Protein 3URZ (pdb70)

Radius of gyration: 46.64 Å; Cα contacts (8 Å, |Δi|>4): 387; chains: 2; bounding box: 36×42×151 Å

CATH classification: 1.25.40.10

Sequence (396 aa):
SVDELQKVSAAIEAGQNGQAVSYFRQTIALNIDRTEYYWTNVDKNSEISSKLATELALAYKKNRNYDKAYLFYKELLQKAPNNVDLEACAEQVCRGQEKDALRYEKILQLEADNLAANIFLGNYYYLTAEQEKKKLETDYKSPTKQYARYRDGLSKLFTTRYEKARNSLQKVILRFPSTEAQKTLDKILRIEKEVNQSVDELQKVSAAIEAGQNGQAVSYFRQTIALNIDDRRTEYYWTNVDKNSEISSKLATELALAYKKNRNYDKAYLFYKELLQQKAPNNVDLEACCAEQVCRGQEKDALRYEKILQLEADNLAANIFLGNYYYLTAEQEKKKLETDYKKLSSPTKQYARYRDGLSKLFTTRYEKARNSLQKVILRRFPSTEAQKTLDKILRIEKEVN

Foldseek 3Di:
DLVVLVVLVVCVVVVNLVVSLVNLLVSCVVPVPVSCCLVPPDDCPDPSNLSSLVSSLVSCVVVLVLVSNLVSVVSNCVVPVLDLVLLSNLVCVSVPVPVVSLCLVSSCVSPVLDQSSLVVLLVVLLVVLVVQLVVLCVVCVVPDVNVVVSLVSLVVSCVVRVVSNLSSLCSNCVPDDDPVSVVSNVVNVVSVVVSD/DDLVVLVVLVVCVVVVNLVVSLVNLLVSCVVPLVVSVCLVPPDDCPDPSNLSSLQSSLVSCVVVLVLVRVLVSVVSNCVVPVLDLVLLSNLVCVSVVVPVVSLCLVSSCVSPVLDQSSLVVLLVVLLVVLVVQLVVLVVVCVPDDPDDVVVVVSLVSLVCSCVVRVVSSLVSLVSNCVPHPDPVSVVSNVVNVVSVVVSD

Nearest PDB structures (foldseek):
  3urz-assembly2_B  TM=1.004E+00  e=1.551E-24  Bacteroides ovatus ATCC 8483
  3urz-assembly1_A  TM=9.811E-01  e=6.737E-23  Bacteroides ovatus ATCC 8483
  4y6w-assembly1_A-2  TM=4.169E-01  e=1.373E-02  Podospora anserina
  8odn-assembly1_B  TM=4.299E-01  e=1.319E-01  Pseudomonas aeruginosa PAO1
  7w5m-assembly1_A  TM=3.707E-01  e=9.046E-02  Arabidopsis thaliana

B-factor: mean 101.86, std 39.17, range [41.57, 244.13]

Structure (mmCIF, N/CA/C/O backbone):
data_3URZ
#
_entry.id   3URZ
#
_cell.length_a   30.703
_cell.length_b   41.597
_cell.length_c   236.878
_cell.angle_alpha   90.000
_cell.angle_beta   92.520
_cell.angle_gamma   90.000
#
_symmetry.space_group_name_H-M   'P 1 21 1'
#
loop_
_entity.id
_entity.type
_entity.pdbx_description
1 polymer 'Uncharacterized protein'
2 non-polymer 'ZINC ION'
3 non-polymer 'TETRAETHYLENE GLYCOL'
4 non-polymer 1,2-ETHANEDIOL
5 water water
#
loop_
_atom_site.group_PDB
_atom_site.id
_atom_site.type_symbol
_atom_site.label_atom_id
_atom_site.label_alt_id
_atom_site.label_comp_id
_atom_site.label_asym_id
_atom_site.label_entity_id
_atom_site.label_seq_id
_atom_site.pdbx_PDB_ins_code
_atom_site.Cartn_x
_atom_site.Cartn_y
_atom_site.Cartn_z
_atom_site.occupancy
_atom_site.B_iso_or_equiv
_atom_site.auth_seq_id
_atom_site.auth_comp_id
_atom_site.auth_asym_id
_atom_site.auth_atom_id
_atom_site.pdbx_PDB_model_num
ATOM 1 N N . SER A 1 3 ? -6.086 20.156 102.311 1.00 122.77 22 SER A N 1
ATOM 2 C CA . SER A 1 3 ? -5.950 21.220 103.347 1.00 120.53 22 SER A CA 1
ATOM 3 C C . SER A 1 3 ? -7.160 21.235 104.276 1.00 117.60 22 SER A C 1
ATOM 4 O O . SER A 1 3 ? -8.262 20.853 103.874 1.00 116.77 22 SER A O 1
ATOM 7 N N . VAL A 1 4 ? -6.943 21.688 105.511 1.00 118.03 23 VAL A N 1
ATOM 8 C CA . VAL A 1 4 ? -8.015 21.779 106.518 1.00 114.62 23 VAL A CA 1
ATOM 9 C C . VAL A 1 4 ? -9.038 22.877 106.194 1.00 112.78 23 VAL A C 1
ATOM 10 O O . VAL A 1 4 ? -10.221 22.693 106.454 1.00 108.96 23 VAL A O 1
ATOM 14 N N . ASP A 1 5 ? -8.588 24.000 105.623 1.00 116.34 24 ASP A N 1
ATOM 15 C CA . ASP A 1 5 ? -9.488 25.121 105.260 1.00 113.75 24 ASP A CA 1
ATOM 16 C C . ASP A 1 5 ? -10.543 24.747 104.201 1.00 111.39 24 ASP A C 1
ATOM 17 O O . ASP A 1 5 ? -11.640 25.306 104.206 1.00 108.67 24 ASP A O 1
ATOM 22 N N . GLU A 1 6 ? -10.205 23.800 103.322 1.00 111.50 25 GLU A N 1
ATOM 23 C CA . GLU A 1 6 ? -11.118 23.294 102.284 1.00 109.92 25 GLU A CA 1
ATOM 24 C C . GLU A 1 6 ? -12.118 22.318 102.908 1.00 106.01 25 GLU A C 1
ATOM 25 O O . GLU A 1 6 ? -13.299 22.333 102.555 1.00 101.54 25 GLU A O 1
ATOM 39 N N . LEU A 1 8 ? -13.193 22.341 105.986 1.00 94.85 27 LEU A N 1
ATOM 40 C CA . LEU A 1 8 ? -14.145 23.146 106.778 1.00 91.68 27 LEU A CA 1
ATOM 41 C C . LEU A 1 8 ? -15.287 23.767 105.961 1.00 90.55 27 LEU A C 1
ATOM 42 O O . LEU A 1 8 ? -16.366 23.988 106.516 1.00 89.39 27 LEU A O 1
ATOM 47 N N . GLN A 1 9 ? -15.055 24.058 104.675 1.00 90.01 28 GLN A N 1
ATOM 48 C CA . GLN A 1 9 ? -16.125 24.562 103.790 1.00 89.87 28 GLN A CA 1
ATOM 49 C C . GLN A 1 9 ? -17.171 23.470 103.546 1.00 88.01 28 GLN A C 1
ATOM 50 O O . GLN A 1 9 ? -18.363 23.778 103.459 1.00 86.89 28 GLN A O 1
ATOM 56 N N . LYS A 1 10 ? -16.721 22.211 103.429 1.00 88.10 29 LYS A N 1
ATOM 57 C CA . LYS A 1 10 ? -17.628 21.062 103.248 1.00 88.17 29 LYS A CA 1
ATOM 58 C C . LYS A 1 10 ? -18.516 20.906 104.475 1.00 85.92 29 LYS A C 1
ATOM 59 O O . LYS A 1 10 ? -19.707 20.632 104.328 1.00 85.56 29 LYS A O 1
ATOM 61 N N . VAL A 1 11 ? -17.934 21.103 105.669 1.00 86.67 30 VAL A N 1
ATOM 62 C CA . VAL A 1 11 ? -18.671 21.070 106.942 1.00 84.07 30 VAL A CA 1
ATOM 63 C C . VAL A 1 11 ? -19.743 22.170 106.886 1.00 84.14 30 VAL A C 1
ATOM 64 O O . VAL A 1 11 ? -20.914 21.883 107.120 1.00 85.32 30 VAL A O 1
ATOM 68 N N . SER A 1 12 ? -19.341 23.396 106.533 1.00 85.02 31 SER A N 1
ATOM 69 C CA . SER A 1 12 ? -20.272 24.539 106.393 1.00 88.43 31 SER A CA 1
ATOM 70 C C . SER A 1 12 ? -21.382 24.279 105.363 1.00 91.68 31 SER A C 1
ATOM 71 O O . SER A 1 12 ? -22.535 24.640 105.608 1.00 94.77 31 SER A O 1
ATOM 74 N N . ALA A 1 13 ? -21.028 23.662 104.228 1.00 91.87 32 ALA A N 1
ATOM 75 C CA . ALA A 1 13 ? -22.005 23.323 103.176 1.00 93.48 32 ALA A CA 1
ATOM 76 C C . ALA A 1 13 ? -22.979 22.226 103.639 1.00 92.21 32 ALA A C 1
ATOM 77 O O . ALA A 1 13 ? -24.189 22.344 103.420 1.00 96.83 32 ALA A O 1
ATOM 79 N N . ALA A 1 14 ? -22.455 21.176 104.274 1.00 89.10 33 ALA A N 1
ATOM 80 C CA . ALA A 1 14 ? -23.285 20.066 104.785 1.00 90.92 33 ALA A CA 1
ATOM 81 C C . ALA A 1 14 ? -24.297 20.520 105.854 1.00 95.14 33 ALA A C 1
ATOM 82 O O . ALA A 1 14 ? -25.411 19.987 105.907 1.00 100.13 33 ALA A O 1
ATOM 84 N N . ILE A 1 15 ? -23.904 21.498 106.685 1.00 95.01 34 ILE A N 1
ATOM 85 C CA . ILE A 1 15 ? -24.774 22.082 107.728 1.00 94.95 34 ILE A CA 1
ATOM 86 C C . ILE A 1 15 ? -25.956 22.840 107.101 1.00 97.84 34 ILE A C 1
ATOM 87 O O . ILE A 1 15 ? -27.099 22.667 107.530 1.00 100.48 34 ILE A O 1
ATOM 92 N N . GLU A 1 16 ? -25.671 23.660 106.089 1.00 98.90 35 GLU A N 1
ATOM 93 C CA . GLU A 1 16 ? -26.708 24.441 105.386 1.00 100.54 35 GLU A CA 1
ATOM 94 C C . GLU A 1 16 ? -27.629 23.595 104.491 1.00 102.28 35 GLU A C 1
ATOM 95 O O . GLU A 1 16 ? -28.758 24.009 104.214 1.00 102.30 35 GLU A O 1
ATOM 101 N N . ALA A 1 17 ? -27.144 22.433 104.039 1.00 101.69 36 ALA A N 1
ATOM 102 C CA . ALA A 1 17 ? -27.935 21.498 103.216 1.00 104.66 36 ALA A CA 1
ATOM 103 C C . ALA A 1 17 ? -28.797 20.538 104.061 1.00 106.92 36 ALA A C 1
ATOM 104 O O . ALA A 1 17 ? -29.519 19.718 103.490 1.00 106.67 36 ALA A O 1
ATOM 106 N N . GLY A 1 18 ? -28.720 20.633 105.397 1.00 105.35 37 GLY A N 1
ATOM 107 C CA . GLY A 1 18 ? -29.473 19.769 106.309 1.00 109.03 37 GLY A CA 1
ATOM 108 C C . GLY A 1 18 ? -28.896 18.372 106.521 1.00 111.13 37 GLY A C 1
ATOM 109 O O . GLY A 1 18 ? -29.526 17.545 107.190 1.00 114.73 37 GLY A O 1
ATOM 110 N N . GLN A 1 19 ? -27.694 18.123 105.993 1.00 108.61 38 GLN A N 1
ATOM 111 C CA . GLN A 1 19 ? -27.019 16.829 106.081 1.00 109.28 38 GLN A CA 1
ATOM 112 C C . GLN A 1 19 ? -26.008 16.887 107.228 1.00 105.64 38 GLN A C 1
ATOM 113 O O . GLN A 1 19 ? -24.787 16.892 107.021 1.00 102.27 38 GLN A O 1
ATOM 119 N N . ASN A 1 20 ? -26.551 16.937 108.446 1.00 102.82 39 ASN A N 1
ATOM 120 C CA . ASN A 1 20 ? -25.752 16.993 109.682 1.00 99.95 39 ASN A CA 1
ATOM 121 C C . ASN A 1 20 ? -24.815 15.797 109.864 1.00 96.88 39 ASN A C 1
ATOM 122 O O . ASN A 1 20 ? -23.716 15.963 110.403 1.00 96.16 39 ASN A O 1
ATOM 127 N N . GLY A 1 21 ? -25.251 14.619 109.398 1.00 97.23 40 GLY A N 1
ATOM 128 C CA . GLY A 1 21 ? -24.481 13.375 109.471 1.00 98.28 40 GLY A CA 1
ATOM 129 C C . GLY A 1 21 ? -23.102 13.487 108.848 1.00 98.24 40 GLY A C 1
ATOM 130 O O . GLY A 1 21 ? -22.099 13.218 109.520 1.00 98.68 40 GLY A O 1
ATOM 131 N N . GLN A 1 22 ? -23.052 13.908 107.583 1.00 96.53 41 GLN A N 1
ATOM 132 C CA . GLN A 1 22 ? -21.766 14.087 106.880 1.00 100.34 41 GLN A CA 1
ATOM 133 C C . GLN A 1 22 ? -20.994 15.338 107.360 1.00 98.39 41 GLN A C 1
ATOM 134 O O . GLN A 1 22 ? -19.775 15.391 107.201 1.00 96.80 41 GLN A O 1
ATOM 140 N N . ALA A 1 23 ? -21.695 16.327 107.933 1.00 99.08 42 ALA A N 1
ATOM 141 C CA . ALA A 1 23 ? -21.057 17.535 108.508 1.00 96.33 42 ALA A CA 1
ATOM 142 C C . ALA A 1 23 ? -20.157 17.141 109.684 1.00 95.95 42 ALA A C 1
ATOM 143 O O . ALA A 1 23 ? -19.020 17.604 109.777 1.00 95.81 42 ALA A O 1
ATOM 145 N N . VAL A 1 24 ? -20.676 16.275 110.559 1.00 98.07 43 VAL A N 1
ATOM 146 C CA . VAL A 1 24 ? -19.928 15.759 111.724 1.00 97.13 43 VAL A CA 1
ATOM 147 C C . VAL A 1 24 ? -18.788 14.827 111.269 1.00 98.43 43 VAL A C 1
ATOM 148 O O . VAL A 1 24 ? -17.730 14.803 111.906 1.00 95.0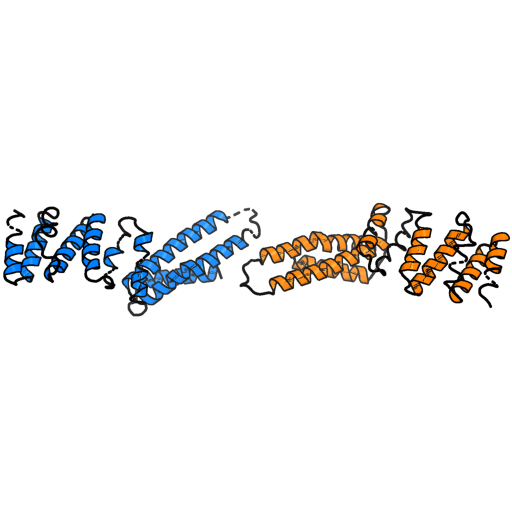1 43 VAL A O 1
ATOM 152 N N . SER A 1 25 ? -19.003 14.080 110.176 1.00 97.68 44 SER A N 1
ATOM 153 C CA . SER A 1 25 ? -17.991 13.157 109.629 1.00 101.94 44 SER A CA 1
ATOM 154 C C . SER A 1 25 ? -16.766 13.896 109.090 1.00 100.82 44 SER A C 1
ATOM 155 O O . SER A 1 25 ? -15.638 13.466 109.341 1.00 103.79 44 SER A O 1
ATOM 158 N N . TYR A 1 26 ? -16.991 14.979 108.339 1.00 99.09 45 TYR A N 1
ATOM 159 C CA . TYR A 1 26 ? -15.888 15.820 107.830 1.00 98.69 45 TYR A CA 1
ATOM 160 C C . TYR A 1 26 ? -15.226 16.614 108.973 1.00 96.12 45 TYR A C 1
ATOM 161 O O . TYR A 1 26 ? -14.022 16.885 108.915 1.00 96.74 45 TYR A O 1
ATOM 170 N N . PHE A 1 27 ? -16.010 16.979 109.995 1.00 93.03 46 PHE A N 1
ATOM 171 C CA . PHE A 1 27 ? -15.495 17.695 111.173 1.00 92.10 46 PHE A CA 1
ATOM 172 C C . PHE A 1 27 ? -14.510 16.794 111.931 1.00 93.47 46 PHE A C 1
ATOM 173 O O . PHE A 1 27 ? -13.442 17.265 112.317 1.00 90.70 46 PHE A O 1
ATOM 181 N N . ARG A 1 28 ? -14.858 15.512 112.124 1.00 96.98 47 ARG A N 1
ATOM 182 C CA . ARG A 1 28 ? -13.946 14.534 112.774 1.00 99.52 47 ARG A CA 1
ATOM 183 C C . ARG A 1 28 ? -12.624 14.353 112.013 1.00 101.89 47 ARG A C 1
ATOM 184 O O . ARG A 1 28 ? -11.573 14.191 112.638 1.00 105.34 47 ARG A O 1
ATOM 192 N N . GLN A 1 29 ? -12.687 14.368 110.681 1.00 105.44 48 GLN A N 1
ATOM 193 C CA . GLN A 1 29 ? -11.485 14.253 109.840 1.00 109.26 48 GLN A CA 1
ATOM 194 C C . GLN A 1 29 ? -10.579 15.508 109.938 1.00 107.90 48 GLN A C 1
ATOM 195 O O . GLN A 1 29 ? -9.353 15.372 109.889 1.00 107.25 48 GLN A O 1
ATOM 201 N N . THR A 1 30 ? -11.171 16.703 110.092 1.00 107.19 49 THR A N 1
ATOM 202 C CA . THR A 1 30 ? -10.394 17.963 110.258 1.00 106.83 49 THR A CA 1
ATOM 203 C C . THR A 1 30 ? -9.635 18.012 111.600 1.00 104.12 49 THR A C 1
ATOM 204 O O . THR A 1 30 ? -8.577 18.642 111.691 1.00 105.17 49 THR A O 1
ATOM 208 N N . ILE A 1 31 ? -10.197 17.375 112.633 1.00 101.81 50 ILE A N 1
ATOM 209 C CA . ILE A 1 31 ? -9.560 17.279 113.964 1.00 101.49 50 ILE A CA 1
ATOM 210 C C . ILE A 1 31 ? -8.263 16.457 113.862 1.00 105.16 50 ILE A C 1
ATOM 211 O O . ILE A 1 31 ? -7.261 16.791 114.510 1.00 107.81 50 ILE A O 1
ATOM 216 N N . ALA A 1 32 ? -8.300 15.394 113.052 1.00 103.47 51 ALA A N 1
ATOM 217 C CA . ALA A 1 32 ? -7.134 14.537 112.807 1.00 107.99 51 ALA A CA 1
ATOM 218 C C . ALA A 1 32 ? -6.033 15.310 112.080 1.00 112.80 51 ALA A C 1
ATOM 219 O O . ALA A 1 32 ? -4.863 15.217 112.458 1.00 119.07 51 ALA A O 1
ATOM 221 N N . LEU A 1 33 ? -6.420 16.075 111.054 1.00 113.32 52 LEU A N 1
ATOM 222 C CA . LEU A 1 33 ? -5.482 16.886 110.268 1.00 115.82 52 LEU A CA 1
ATOM 223 C C . LEU A 1 33 ? -4.933 18.081 111.062 1.00 115.87 52 LEU A C 1
ATOM 224 O O . LEU A 1 33 ? -3.715 18.274 111.114 1.00 121.18 52 LEU A O 1
ATOM 229 N N . ASN A 1 34 ? -5.823 18.870 111.671 1.00 109.13 53 ASN A N 1
ATOM 230 C CA . ASN A 1 34 ? -5.422 20.056 112.450 1.00 107.81 53 ASN A CA 1
ATOM 231 C C . ASN A 1 34 ? -6.501 20.444 113.475 1.00 105.69 53 ASN A C 1
ATOM 232 O O . ASN A 1 34 ? -7.502 21.073 113.124 1.00 103.16 53 ASN A O 1
ATOM 237 N N . ILE A 1 35 ? -6.272 20.061 114.735 1.00 106.75 54 ILE A N 1
ATOM 238 C CA . ILE A 1 35 ? -7.196 20.350 115.845 1.00 103.86 54 ILE A CA 1
ATOM 239 C C . ILE A 1 35 ? -7.242 21.842 116.226 1.00 104.62 54 ILE A C 1
ATOM 240 O O . ILE A 1 35 ? -8.303 22.330 116.620 1.00 104.33 54 ILE A O 1
ATOM 245 N N . ASP A 1 36 ? -6.114 22.551 116.107 1.00 108.97 55 ASP A N 1
ATOM 246 C CA . ASP A 1 36 ? -6.038 23.991 116.440 1.00 111.97 55 ASP A CA 1
ATOM 247 C C . ASP A 1 36 ? -6.907 24.855 115.508 1.00 108.35 55 ASP A C 1
ATOM 248 O O . ASP A 1 36 ? -7.625 25.742 115.981 1.00 102.05 55 ASP A O 1
ATOM 253 N N . ARG A 1 37 ? -6.826 24.591 114.201 1.00 109.04 56 ARG A N 1
ATOM 254 C CA . ARG A 1 37 ? -7.615 25.316 113.185 1.00 110.26 56 ARG A CA 1
ATOM 255 C C . ARG A 1 37 ? -9.112 24.960 113.254 1.00 105.42 56 ARG A C 1
ATOM 256 O O . ARG A 1 37 ? -9.961 25.824 113.011 1.00 103.15 56 ARG A O 1
ATOM 264 N N . THR A 1 38 ? -9.416 23.691 113.544 1.00 101.83 57 THR A N 1
ATOM 265 C CA . THR A 1 38 ? -10.799 23.204 113.700 1.00 97.69 57 THR A CA 1
ATOM 266 C C . THR A 1 38 ? -11.466 23.873 114.911 1.00 96.86 57 THR A C 1
ATOM 267 O O . THR A 1 38 ? -12.645 24.235 114.845 1.00 93.01 57 THR A O 1
ATOM 271 N N . GLU A 1 39 ? -10.706 24.011 116.006 1.00 95.91 58 GLU A N 1
ATOM 272 C CA . GLU A 1 39 ? -11.170 24.681 117.234 1.00 98.77 58 GLU A CA 1
ATOM 273 C C . GLU A 1 39 ? -11.577 26.129 116.911 1.00 98.88 58 GLU A C 1
ATOM 274 O O . GLU A 1 39 ? -12.630 26.599 117.344 1.00 96.81 58 GLU A O 1
ATOM 288 N N . TYR A 1 41 ? -12.465 27.377 113.993 1.00 97.78 60 TYR A N 1
ATOM 289 C CA . TYR A 1 41 ? -13.688 27.315 113.159 1.00 94.72 60 TYR A CA 1
ATOM 290 C C . TYR A 1 41 ? -14.959 27.227 114.026 1.00 92.59 60 TYR A C 1
ATOM 291 O O . TYR A 1 41 ? -15.958 27.876 113.715 1.00 90.72 60 TYR A O 1
ATOM 300 N N . TYR A 1 42 ? -14.911 26.422 115.094 1.00 90.28 61 TYR A N 1
ATOM 301 C CA . TYR A 1 42 ? -16.045 26.276 116.022 1.00 88.14 61 TYR A CA 1
ATOM 302 C C . TYR A 1 42 ? -16.410 27.617 116.670 1.00 89.50 61 TYR A C 1
ATOM 303 O O . TYR A 1 42 ? -17.581 27.991 116.675 1.00 88.93 61 TYR A O 1
ATOM 312 N N . TRP A 1 43 ? -15.407 28.326 117.195 1.00 91.64 62 TRP A N 1
ATOM 313 C CA . TRP A 1 43 ? -15.627 29.623 117.858 1.00 92.76 62 TRP A CA 1
ATOM 314 C C . TRP A 1 43 ? -16.051 30.742 116.946 1.00 95.73 62 TRP A C 1
ATOM 315 O O . TRP A 1 43 ? -16.916 31.537 117.319 1.00 97.63 62 TRP A O 1
ATOM 326 N N . THR A 1 44 ? -15.463 30.810 115.750 1.00 97.80 63 THR A N 1
ATOM 327 C CA . THR A 1 44 ? -15.753 31.886 114.787 1.00 101.22 63 THR A CA 1
ATOM 328 C C . THR A 1 44 ? -16.987 31.685 113.898 1.00 103.42 63 THR A C 1
ATOM 329 O O . THR A 1 44 ? -17.814 32.593 113.794 1.00 108.75 63 THR A O 1
ATOM 333 N N . ASN A 1 45 ? -17.114 30.504 113.285 1.00 102.77 64 ASN A N 1
ATOM 334 C CA . ASN A 1 45 ? -18.194 30.209 112.311 1.00 101.77 64 ASN A CA 1
ATOM 335 C C . ASN A 1 45 ? -19.449 29.435 112.748 1.00 100.61 64 ASN A C 1
ATOM 336 O O . ASN A 1 45 ? -20.521 29.668 1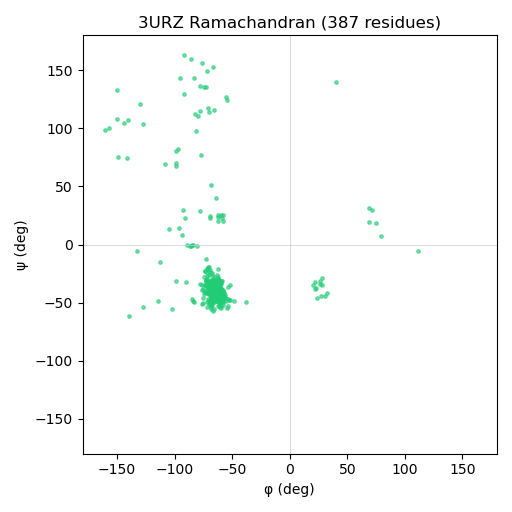12.180 1.00 98.47 64 ASN A O 1
ATOM 341 N N . VAL A 1 46 ? -19.332 28.524 113.719 1.00 98.63 65 VAL A N 1
ATOM 342 C CA . VAL A 1 46 ? -20.481 27.692 114.147 1.00 95.76 65 VAL A CA 1
ATOM 343 C C . VAL A 1 46 ? -21.536 28.470 114.953 1.00 96.89 65 VAL A C 1
ATOM 344 O O . VAL A 1 46 ? -21.196 29.258 115.836 1.00 98.26 65 VAL A O 1
ATOM 348 N N . ASP A 1 47 ? -22.812 28.242 114.617 1.00 97.65 66 ASP A N 1
ATOM 349 C CA . ASP A 1 47 ? -23.958 28.848 115.308 1.00 97.79 66 ASP A CA 1
ATOM 350 C C . ASP A 1 47 ? -24.118 28.030 116.592 1.00 98.23 66 ASP A C 1
ATOM 351 O O . ASP A 1 47 ? -24.444 26.845 116.522 1.00 94.83 66 ASP A O 1
ATOM 356 N N . LYS A 1 48 ? -23.903 28.670 117.744 1.00 100.32 67 LYS A N 1
ATOM 357 C CA . LYS A 1 48 ? -23.994 27.993 119.056 1.00 103.24 67 LYS A CA 1
ATOM 358 C C . LYS A 1 48 ? -25.429 27.611 119.483 1.00 106.28 67 LYS A C 1
ATOM 359 O O . LYS A 1 48 ? -25.595 26.750 120.354 1.00 102.84 67 LYS A O 1
ATOM 365 N N . ASN A 1 49 ? -26.443 28.241 118.875 1.00 111.30 68 ASN A N 1
ATOM 366 C CA . ASN A 1 49 ? -27.865 27.951 119.153 1.00 114.22 68 ASN A CA 1
ATOM 367 C C . ASN A 1 49 ? -28.466 26.764 118.357 1.00 110.45 68 ASN A C 1
ATOM 368 O O . ASN A 1 49 ? -29.647 26.445 118.544 1.00 114.37 68 ASN A O 1
ATOM 373 N N . SER A 1 50 ? -27.674 26.112 117.498 1.00 103.94 69 SER A N 1
ATOM 374 C CA . SER A 1 50 ? -28.148 24.969 116.690 1.00 103.03 69 SER A CA 1
ATOM 375 C C . SER A 1 50 ? -27.893 23.638 117.396 1.00 98.60 69 SER A C 1
ATOM 376 O O . SER A 1 50 ? -27.099 23.569 118.334 1.00 99.78 69 SER A O 1
ATOM 379 N N . GLU A 1 51 ? -28.576 22.592 116.930 1.00 97.69 70 GLU A N 1
ATOM 380 C CA . GLU A 1 51 ? -28.415 21.235 117.477 1.00 95.46 70 GLU A CA 1
ATOM 381 C C . GLU A 1 51 ? -27.033 20.660 117.126 1.00 93.37 70 GLU A C 1
ATOM 382 O O . GLU A 1 51 ? -26.426 19.967 117.949 1.00 90.15 70 GLU A O 1
ATOM 384 N N . ILE A 1 52 ? -26.551 20.960 115.913 1.00 91.78 71 ILE A N 1
ATOM 385 C CA . ILE A 1 52 ? -25.229 20.511 115.428 1.00 92.81 71 ILE A CA 1
ATOM 386 C C . ILE A 1 52 ? -24.066 21.033 116.296 1.00 93.64 71 ILE A C 1
ATOM 387 O O . ILE A 1 52 ? -23.053 20.351 116.422 1.00 92.93 71 ILE A O 1
ATOM 392 N N . SER A 1 53 ? -24.221 22.226 116.883 1.00 95.20 72 SER A N 1
ATOM 393 C CA . SER A 1 53 ? -23.217 22.838 117.787 1.00 96.43 72 SER A CA 1
ATOM 394 C C . SER A 1 53 ? -22.704 21.877 118.864 1.00 90.18 72 SER A C 1
ATOM 395 O O . SER A 1 53 ? -21.497 21.751 119.064 1.00 84.69 72 SER A O 1
ATOM 398 N N . SER A 1 54 ? -23.639 21.211 119.539 1.00 90.97 73 SER A N 1
ATOM 399 C CA . SER A 1 54 ? -23.315 20.241 120.596 1.00 93.02 73 SER A CA 1
ATOM 400 C C . SER A 1 54 ? -22.551 19.023 120.077 1.00 90.53 73 SER A C 1
ATOM 401 O O . SER A 1 54 ? -21.687 18.501 120.784 1.00 93.10 73 SER A O 1
ATOM 404 N N . LYS A 1 55 ? -22.863 18.582 118.855 1.00 93.57 74 LYS A N 1
ATOM 405 C CA . LYS A 1 55 ? -22.165 17.448 118.230 1.00 92.64 74 LYS A CA 1
ATOM 406 C C . LYS A 1 55 ? -20.710 17.834 117.981 1.00 89.71 74 LYS A C 1
ATOM 407 O O . LYS A 1 55 ? -19.815 17.086 118.347 1.00 87.16 74 LYS A O 1
ATOM 413 N N . LEU A 1 56 ? -20.493 19.015 117.391 1.00 89.69 75 LEU A N 1
ATOM 414 C CA . LEU A 1 56 ? -19.137 19.513 117.079 1.00 86.04 75 LEU A CA 1
ATOM 415 C C . LEU A 1 56 ? -18.289 19.756 118.348 1.00 82.53 75 LEU A C 1
ATOM 416 O O . LEU A 1 56 ? -17.095 19.445 118.358 1.00 80.17 75 LEU A O 1
ATOM 421 N N . ALA A 1 57 ? -18.909 20.295 119.398 1.00 82.24 76 ALA A N 1
ATOM 422 C CA . ALA A 1 57 ? -18.228 20.547 120.690 1.00 83.40 76 ALA A CA 1
ATOM 423 C C . ALA A 1 57 ? -17.777 19.245 121.381 1.00 86.64 76 ALA A C 1
ATOM 424 O O . ALA A 1 57 ? -16.691 19.201 121.979 1.00 86.79 76 ALA A O 1
ATOM 426 N N . THR A 1 58 ? -18.617 18.207 121.298 1.00 89.40 77 THR A N 1
ATOM 427 C CA . THR A 1 58 ? -18.329 16.885 121.880 1.00 92.39 77 THR A CA 1
ATOM 428 C C . THR A 1 58 ? -17.111 16.231 121.210 1.00 93.54 77 THR A C 1
ATOM 429 O O . THR A 1 58 ? -16.303 15.608 121.897 1.00 93.78 77 THR A O 1
ATOM 433 N N . GLU A 1 59 ? -16.982 16.387 119.889 1.00 91.82 78 GLU A N 1
ATOM 434 C CA . GLU A 1 59 ? -15.842 15.822 119.138 1.00 93.91 78 GLU A CA 1
ATOM 435 C C . GLU A 1 59 ? -14.510 16.464 119.546 1.00 89.84 78 GLU A C 1
ATOM 436 O O . GLU A 1 59 ? -13.502 15.763 119.660 1.00 92.87 78 GLU A O 1
ATOM 442 N N . LEU A 1 60 ? -14.505 17.785 119.746 1.00 84.88 79 LEU A N 1
ATOM 443 C CA . LEU A 1 60 ? -13.303 18.498 120.214 1.00 85.81 79 LEU A CA 1
ATOM 444 C C . LEU A 1 60 ? -12.950 18.088 121.659 1.00 84.58 79 LEU A C 1
ATOM 445 O O . LEU A 1 60 ? -11.775 17.864 121.954 1.00 83.48 79 LEU A O 1
ATOM 450 N N . ALA A 1 61 ? -13.962 17.952 122.526 1.00 84.07 80 ALA A N 1
ATOM 451 C CA . ALA A 1 61 ? -13.759 17.527 123.930 1.00 86.77 80 ALA A CA 1
ATOM 452 C C . ALA A 1 61 ? -13.108 16.141 124.002 1.00 89.59 80 ALA A C 1
ATOM 453 O O . ALA A 1 61 ? -12.130 15.955 124.725 1.00 89.33 80 ALA A O 1
ATOM 455 N N . LEU A 1 62 ? -13.649 15.192 123.233 1.00 91.97 81 LEU A N 1
ATOM 456 C CA . LEU A 1 62 ? -13.110 13.822 123.148 1.00 92.72 81 LEU A CA 1
ATOM 457 C C . LEU A 1 62 ? -11.684 13.803 122.586 1.00 95.68 81 LEU A C 1
ATOM 458 O O . LEU A 1 62 ? -10.841 13.053 123.086 1.00 102.12 81 LEU A O 1
ATOM 463 N N . ALA A 1 63 ? -11.431 14.632 121.567 1.00 91.12 82 ALA A N 1
ATOM 464 C CA . ALA A 1 63 ? -10.112 14.733 120.922 1.00 93.05 82 ALA A CA 1
ATOM 465 C C . ALA A 1 63 ? -9.030 15.238 121.883 1.00 93.61 82 ALA A C 1
ATOM 466 O O . ALA A 1 63 ? -7.962 14.631 121.955 1.00 97.91 82 ALA A O 1
ATOM 468 N N . TYR A 1 64 ? -9.300 16.323 122.614 1.00 93.51 83 TYR A N 1
ATOM 469 C CA . TYR A 1 64 ? -8.330 16.848 123.615 1.00 95.92 83 TYR A CA 1
ATOM 470 C C . TYR A 1 64 ? -8.105 15.894 124.804 1.00 95.79 83 TYR A C 1
ATOM 471 O O . TYR A 1 64 ? -6.994 15.837 125.335 1.00 95.35 83 TYR A O 1
ATOM 480 N N . LYS A 1 65 ? -9.156 15.170 125.208 1.00 95.91 84 LYS A N 1
ATOM 481 C CA . LYS A 1 65 ? -9.085 14.169 126.289 1.00 97.01 84 LYS A CA 1
ATOM 482 C C . LYS A 1 65 ? -8.124 13.027 125.920 1.00 101.83 84 LYS A C 1
ATOM 483 O O . LYS A 1 65 ? -7.379 12.555 126.778 1.00 104.85 84 LYS A O 1
ATOM 489 N N . LYS A 1 66 ? -8.158 12.587 124.659 1.00 106.35 85 LYS A N 1
ATOM 490 C CA . LYS A 1 66 ? -7.244 11.541 124.173 1.00 110.37 85 LYS A CA 1
ATOM 491 C C . LYS A 1 66 ? -5.811 12.077 124.013 1.00 113.38 85 LYS A C 1
ATOM 492 O O . LYS A 1 66 ? -4.864 11.325 124.220 1.00 116.63 85 LYS A O 1
ATOM 498 N N . ASN A 1 67 ? -5.659 13.368 123.689 1.00 113.08 86 ASN A N 1
ATOM 499 C CA . ASN A 1 67 ? -4.332 14.016 123.549 1.00 117.05 86 ASN A CA 1
ATOM 500 C C . ASN A 1 67 ? -3.664 14.438 124.878 1.00 116.13 86 ASN A C 1
ATOM 501 O O . ASN A 1 67 ? -2.551 14.972 124.855 1.00 118.23 86 ASN A O 1
ATOM 506 N N . ARG A 1 68 ? -4.337 14.208 126.014 1.00 113.14 87 ARG A N 1
ATOM 507 C CA . ARG A 1 68 ? -3.850 14.563 127.361 1.00 111.96 87 ARG A CA 1
ATOM 508 C C . ARG A 1 68 ? -3.786 16.078 127.641 1.00 109.85 87 ARG A C 1
ATOM 509 O O . ARG A 1 68 ? -3.092 16.499 128.572 1.00 113.85 87 ARG A O 1
ATOM 511 N N . ASN A 1 69 ? -4.522 16.878 126.859 1.00 105.78 88 ASN A N 1
ATOM 512 C CA . ASN A 1 69 ? -4.603 18.334 127.025 1.00 104.79 88 ASN A CA 1
ATOM 513 C C . ASN A 1 69 ? -5.885 18.524 127.827 1.00 100.75 88 ASN A C 1
ATOM 514 O O . ASN A 1 69 ? -6.948 18.819 127.277 1.00 97.99 88 ASN A O 1
ATOM 519 N N . TYR A 1 70 ? -5.760 18.353 129.140 1.00 103.16 89 TYR A N 1
ATOM 520 C CA . TYR A 1 70 ? -6.910 18.433 130.053 1.00 101.93 89 TYR A CA 1
ATOM 521 C C . TYR A 1 70 ? -7.516 19.840 130.219 1.00 100.68 89 TYR A C 1
ATOM 522 O O . TYR A 1 70 ? -8.685 19.948 130.600 1.00 99.53 89 TYR A O 1
ATOM 531 N N . ASP A 1 71 ? -6.743 20.896 129.933 1.00 101.86 90 ASP A N 1
ATOM 532 C CA . ASP A 1 71 ? -7.242 22.288 129.991 1.00 102.33 90 ASP A CA 1
ATOM 533 C C . ASP A 1 71 ? -8.278 22.517 128.870 1.00 98.18 90 ASP A C 1
ATOM 534 O O . ASP A 1 71 ? -9.373 23.024 129.126 1.00 95.19 90 ASP A O 1
ATOM 539 N N . LYS A 1 72 ? -7.923 22.141 127.642 1.00 97.41 91 LYS A N 1
ATOM 540 C CA . LYS A 1 72 ? -8.837 22.279 126.485 1.00 98.68 91 LYS A CA 1
ATOM 541 C C . LYS A 1 72 ? -10.054 21.349 126.580 1.00 95.05 91 LYS A C 1
ATOM 542 O O . LYS A 1 72 ? -11.152 21.755 126.213 1.00 93.38 91 LYS A O 1
ATOM 548 N N . ALA A 1 73 ? -9.856 20.121 127.077 1.00 93.49 92 ALA A N 1
ATOM 549 C CA . ALA A 1 73 ? -10.952 19.142 127.256 1.00 91.53 92 ALA A CA 1
ATOM 550 C C . ALA A 1 73 ? -12.032 19.685 128.192 1.00 91.33 92 ALA A C 1
ATOM 551 O O . ALA A 1 73 ? -13.223 19.528 127.926 1.00 91.04 92 ALA A O 1
ATOM 553 N N . TYR A 1 74 ? -11.592 20.331 129.274 1.00 96.63 93 TYR A N 1
ATOM 554 C CA . TYR A 1 74 ? -12.487 20.957 130.253 1.00 94.75 93 TYR A CA 1
ATOM 555 C C . TYR A 1 74 ? -13.274 22.112 129.628 1.00 91.24 93 TYR A C 1
ATOM 556 O O . TYR A 1 74 ? -14.477 22.215 129.864 1.00 90.30 93 TYR A O 1
ATOM 565 N N . LEU A 1 75 ? -12.591 22.955 128.843 1.00 92.30 94 LEU A N 1
ATOM 566 C CA . LEU A 1 75 ? -13.206 24.119 128.158 1.00 94.49 94 LEU A CA 1
ATOM 567 C C . LEU A 1 75 ? -14.416 23.707 127.323 1.00 92.87 94 LEU A C 1
ATOM 568 O O . LEU A 1 75 ? -15.473 24.337 127.409 1.00 94.71 94 LEU A O 1
ATOM 573 N N . PHE A 1 76 ? -14.255 22.635 126.542 1.00 92.18 95 PHE A N 1
ATOM 574 C CA . PHE A 1 76 ? -15.336 22.121 125.698 1.00 91.98 95 PHE A CA 1
ATOM 575 C C . PHE A 1 76 ? -16.415 21.369 126.448 1.00 92.75 95 PHE A C 1
ATOM 576 O O . PHE A 1 76 ? -17.589 21.516 126.094 1.00 99.42 95 PHE A O 1
ATOM 584 N N . TYR A 1 77 ? -16.052 20.575 127.462 1.00 91.36 96 TYR A N 1
ATOM 585 C CA . TYR A 1 77 ? -17.080 19.914 128.286 1.00 89.41 96 TYR A CA 1
ATOM 586 C C . TYR A 1 77 ? -17.883 20.979 129.054 1.00 90.67 96 TYR A C 1
ATOM 587 O O . TYR A 1 77 ? -19.087 20.804 129.251 1.00 90.28 96 TYR A O 1
ATOM 596 N N . LYS A 1 78 ? -17.218 22.076 129.448 1.00 94.25 97 LYS A N 1
ATOM 597 C CA . LYS A 1 78 ? -17.867 23.221 130.113 1.00 98.27 97 LYS A CA 1
ATOM 598 C C . LYS A 1 78 ? -18.813 23.938 129.127 1.00 98.88 97 LYS A C 1
ATOM 599 O O . LYS A 1 78 ? -19.876 24.394 129.543 1.00 100.85 97 LYS A O 1
ATOM 605 N N . GLU A 1 79 ? -18.416 24.041 127.848 1.00 101.01 98 GLU A N 1
ATOM 606 C CA . GLU A 1 79 ? -19.255 24.641 126.780 1.00 102.22 98 GLU A CA 1
ATOM 607 C C . GLU A 1 79 ? -20.544 23.826 126.551 1.00 102.40 98 GLU A C 1
ATOM 608 O O . GLU A 1 79 ? -21.589 24.395 126.224 1.00 106.35 98 GLU A O 1
ATOM 610 N N . LEU A 1 80 ? -20.445 22.499 126.691 1.00 99.81 99 LEU A N 1
ATOM 611 C CA . LEU A 1 80 ? -21.602 21.586 126.608 1.00 97.13 99 LEU A CA 1
ATOM 612 C C . LEU A 1 80 ? -22.482 21.730 127.859 1.00 100.16 99 LEU A C 1
ATOM 613 O O . LEU A 1 80 ? -23.711 21.742 127.756 1.00 103.21 99 LEU A O 1
ATOM 618 N N . LEU A 1 81 ? -21.838 21.842 129.025 1.00 99.25 100 LEU A N 1
ATOM 619 C CA . LEU A 1 81 ? -22.525 21.979 130.322 1.00 104.69 100 LEU A CA 1
ATOM 620 C C . LEU A 1 81 ? -23.384 23.254 130.452 1.00 108.29 100 LEU A C 1
ATOM 621 O O . LEU A 1 81 ? -24.348 23.250 131.214 1.00 107.89 100 LEU A O 1
ATOM 626 N N . GLN A 1 82 ? -23.029 24.328 129.736 1.00 112.27 101 GLN A N 1
ATOM 627 C CA . GLN A 1 82 ? -23.823 25.577 129.734 1.00 117.18 101 GLN A CA 1
ATOM 628 C C . GLN A 1 82 ? -25.210 25.386 129.098 1.00 118.52 101 GLN A C 1
ATOM 629 O O . GLN A 1 82 ? -26.175 26.015 129.534 1.00 122.80 101 GLN A O 1
ATOM 635 N N . LYS A 1 83 ? -25.293 24.534 128.072 1.00 118.88 102 LYS A N 1
ATOM 636 C CA . LYS A 1 83 ? -26.564 24.231 127.388 1.00 118.27 102 LYS A CA 1
ATOM 637 C C . LYS A 1 83 ? -27.532 23.374 128.229 1.00 115.52 102 LYS A C 1
ATOM 638 O O . LYS A 1 83 ? -28.742 23.441 128.011 1.00 117.74 102 LYS A O 1
ATOM 644 N N . ALA A 1 84 ? -27.001 22.563 129.152 1.00 110.26 103 ALA A N 1
ATOM 645 C CA . ALA A 1 84 ? -27.808 21.702 130.042 1.00 109.79 103 ALA A CA 1
ATOM 646 C C . ALA A 1 84 ? -27.102 21.511 131.412 1.00 106.72 103 ALA A C 1
ATOM 647 O O . ALA A 1 84 ? -26.538 20.440 131.664 1.00 101.61 103 ALA A O 1
ATOM 649 N N . PRO A 1 85 ? -27.125 22.552 132.292 1.00 110.67 104 PRO A N 1
ATOM 650 C CA . PRO A 1 85 ? -26.465 22.531 133.625 1.00 111.55 104 PRO A CA 1
ATOM 651 C C . PRO A 1 85 ? -26.751 21.357 134.578 1.00 113.34 104 PRO A C 1
ATOM 652 O O . PRO A 1 85 ? -25.846 20.952 135.318 1.00 114.74 104 PRO A O 1
ATOM 656 N N . ASN A 1 86 ? -27.979 20.831 134.557 1.00 115.64 105 ASN A N 1
ATOM 657 C CA . ASN A 1 86 ? -28.402 19.709 135.429 1.00 113.36 105 ASN A CA 1
ATOM 658 C C . ASN A 1 86 ? -28.273 18.297 134.817 1.00 107.93 105 ASN A C 1
ATOM 659 O O . ASN A 1 86 ? -28.722 17.320 135.428 1.00 106.95 105 ASN A O 1
ATOM 664 N N . ASN A 1 87 ? -27.644 18.186 133.641 1.00 101.49 106 ASN A N 1
ATOM 665 C CA . ASN A 1 87 ? -27.454 16.898 132.966 1.00 100.15 106 ASN A CA 1
ATOM 666 C C . ASN A 1 87 ? -26.274 16.177 133.623 1.00 98.42 106 ASN A C 1
ATOM 667 O O . ASN A 1 87 ? -25.129 16.612 133.477 1.00 98.57 106 ASN A O 1
ATOM 672 N N . VAL A 1 88 ? -26.567 15.082 134.336 1.00 97.60 107 VAL A N 1
ATOM 673 C CA . VAL A 1 88 ? -25.545 14.276 135.049 1.00 95.02 107 VAL A CA 1
ATOM 674 C C . VAL A 1 88 ? -24.370 13.807 134.178 1.00 93.08 107 VAL A C 1
ATOM 675 O O . VAL A 1 88 ? -23.231 13.780 134.657 1.00 92.56 107 VAL A O 1
ATOM 679 N N . ASP A 1 89 ? -24.650 13.459 132.919 1.00 90.38 108 ASP A N 1
ATOM 680 C CA . ASP A 1 89 ? -23.611 13.012 131.968 1.00 92.28 108 ASP A CA 1
ATOM 681 C C . ASP A 1 89 ? -22.667 14.159 131.574 1.00 90.05 108 ASP A C 1
ATOM 682 O O . ASP A 1 89 ? -21.468 13.934 131.396 1.00 88.73 108 ASP A O 1
ATOM 694 N N . LEU A 1 91 ? -22.162 16.869 133.562 1.00 89.66 110 LEU A N 1
ATOM 695 C CA . LEU A 1 91 ? -21.417 17.146 134.807 1.00 89.60 110 LEU A CA 1
ATOM 696 C C . LEU A 1 91 ? -20.270 16.132 134.984 1.00 88.27 110 LEU A C 1
ATOM 697 O O . LEU A 1 91 ? -19.142 16.539 135.275 1.00 87.80 110 LEU A O 1
ATOM 702 N N . GLU A 1 92 ? -20.568 14.841 134.766 1.00 87.65 111 GLU A N 1
ATOM 703 C CA . GLU A 1 92 ? -19.588 13.727 134.859 1.00 89.90 111 GLU A CA 1
ATOM 704 C C . GLU A 1 92 ? -18.333 13.982 134.025 1.00 88.45 111 GLU A C 1
ATOM 705 O O . GLU A 1 92 ? -17.219 13.795 134.511 1.00 87.78 111 GLU A O 1
ATOM 711 N N . ALA A 1 93 ? -18.539 14.396 132.772 1.00 88.47 112 ALA A N 1
ATOM 712 C CA . ALA A 1 93 ? -17.449 14.668 131.827 1.00 86.75 112 ALA A CA 1
ATOM 713 C C . ALA A 1 93 ? -16.518 15.791 132.296 1.00 84.43 112 ALA A C 1
ATOM 714 O O . ALA A 1 93 ? -15.303 15.657 132.191 1.00 82.74 112 ALA A O 1
ATOM 716 N N . CYS A 1 94 ? -17.085 16.882 132.810 1.00 87.93 113 CYS A N 1
ATOM 717 C CA . CYS A 1 94 ? -16.284 17.997 133.345 1.00 93.82 113 CYS A CA 1
ATOM 718 C C . CYS A 1 94 ? -15.494 17.578 134.591 1.00 91.63 113 CYS A C 1
ATOM 719 O O . CYS A 1 94 ? -14.309 17.903 134.707 1.00 93.09 113 CYS A O 1
ATOM 722 N N . ALA A 1 95 ? -16.161 16.859 135.500 1.00 91.48 114 ALA A N 1
ATOM 723 C CA . ALA A 1 95 ? -15.560 16.382 136.768 1.00 92.45 114 ALA A CA 1
ATOM 724 C C . ALA A 1 95 ? -14.298 15.540 136.559 1.00 93.80 114 ALA A C 1
ATOM 725 O O . ALA A 1 95 ? -13.316 15.729 137.273 1.00 97.64 114 ALA A O 1
ATOM 727 N N . GLU A 1 96 ? -14.334 14.633 135.577 1.00 92.15 115 GLU A N 1
ATOM 728 C CA . GLU A 1 96 ? -13.176 13.783 135.247 1.00 93.38 115 GLU A CA 1
ATOM 729 C C . GLU A 1 96 ? -11.970 14.600 134.787 1.00 95.41 115 GLU A C 1
ATOM 730 O O . GLU A 1 96 ? -10.839 14.267 135.141 1.00 94.10 115 GLU A O 1
ATOM 744 N N . GLN A 1 98 ? -11.364 17.804 135.590 1.00 100.68 117 GLN A N 1
ATOM 745 C CA . GLN A 1 98 ? -10.852 18.556 136.758 1.00 105.51 117 GLN A CA 1
ATOM 746 C C . GLN A 1 98 ? -9.919 17.704 137.642 1.00 105.54 117 GLN A C 1
ATOM 747 O O . GLN A 1 98 ? -8.967 18.235 138.217 1.00 106.34 117 GLN A O 1
ATOM 753 N N . VAL A 1 99 ? -10.196 16.399 137.734 1.00 104.11 118 VAL A N 1
ATOM 754 C CA . VAL A 1 99 ? -9.359 15.453 138.494 1.00 104.27 118 VAL A CA 1
ATOM 755 C C . VAL A 1 99 ? -8.001 15.278 137.793 1.00 106.02 118 VAL A C 1
ATOM 756 O O . VAL A 1 99 ? -6.963 15.247 138.463 1.00 105.12 118 VAL A O 1
ATOM 760 N N . CYS A 1 100 ? -8.021 15.162 136.459 1.00 104.98 119 CYS A N 1
ATOM 761 C CA . CYS A 1 100 ? -6.793 15.023 135.654 1.00 108.46 119 CYS A CA 1
ATOM 762 C C . CYS A 1 100 ? -5.935 16.296 135.687 1.00 111.00 119 CYS A C 1
ATOM 763 O O . CYS A 1 100 ? -4.709 16.197 135.747 1.00 118.26 119 CYS A O 1
ATOM 766 N N . ARG A 1 101 ? -6.575 17.469 135.643 1.00 109.86 120 ARG A N 1
ATOM 767 C CA . ARG A 1 101 ? -5.863 18.764 135.720 1.00 113.86 120 ARG A CA 1
ATOM 768 C C . ARG A 1 101 ? -5.205 19.041 137.083 1.00 115.74 120 ARG A C 1
ATOM 769 O O . ARG A 1 101 ? -4.238 19.805 137.149 1.00 115.91 120 ARG A O 1
ATOM 777 N N . GLY A 1 102 ? -5.741 18.443 138.150 1.00 115.12 121 GLY A N 1
ATOM 778 C CA . GLY A 1 102 ? -5.256 18.639 139.521 1.00 116.05 121 GLY A CA 1
ATOM 779 C C . GLY A 1 102 ? -6.235 19.399 140.408 1.00 117.05 121 GLY A C 1
ATOM 780 O O . GLY A 1 102 ? -5.982 19.534 141.608 1.00 122.84 121 GLY A O 1
ATOM 781 N N . GLN A 1 103 ? -7.344 19.892 139.839 1.00 115.69 122 GLN A N 1
ATOM 782 C CA . GLN A 1 103 ? -8.387 20.617 140.582 1.00 117.82 122 GLN A CA 1
ATOM 783 C C . GLN A 1 103 ? -9.222 19.573 141.339 1.00 121.38 122 GLN A C 1
ATOM 784 O O . GLN A 1 103 ? -10.338 19.230 140.937 1.00 122.25 122 GLN A O 1
ATOM 790 N N . GLU A 1 104 ? -8.653 19.088 142.442 1.00 125.96 123 GLU A N 1
ATOM 791 C CA . GLU A 1 104 ? -9.243 18.046 143.291 1.00 127.72 123 GLU A CA 1
ATOM 792 C C . GLU A 1 104 ? -10.515 18.514 143.995 1.00 124.80 123 GLU A C 1
ATOM 793 O O . GLU A 1 104 ? -11.520 17.799 143.993 1.00 119.90 123 GLU A O 1
ATOM 799 N N . LYS A 1 105 ? -10.461 19.713 144.578 1.00 124.83 124 LYS A N 1
ATOM 800 C CA . LYS A 1 105 ? -11.591 20.276 145.327 1.00 124.65 124 LYS A CA 1
ATOM 801 C C . LYS A 1 105 ? -12.783 20.621 144.426 1.00 120.87 124 LYS A C 1
ATOM 802 O O . LYS A 1 105 ? -13.921 20.287 144.766 1.00 119.38 124 LYS A O 1
ATOM 808 N N . ASP A 1 106 ? -12.516 21.254 143.281 1.00 117.37 125 ASP A N 1
ATOM 809 C CA . ASP A 1 106 ? -13.574 21.621 142.317 1.00 115.95 125 ASP A CA 1
ATOM 810 C C . ASP A 1 106 ? -14.184 20.364 141.648 1.00 111.77 125 ASP A C 1
ATOM 811 O O . ASP A 1 106 ? -15.374 20.349 141.321 1.00 105.21 125 ASP A O 1
ATOM 816 N N . ALA A 1 107 ? -13.363 19.330 141.435 1.00 107.38 126 ALA A N 1
ATOM 817 C CA . ALA A 1 107 ? -13.835 18.047 140.898 1.00 105.74 126 ALA A CA 1
ATOM 818 C C . ALA A 1 107 ? -14.721 17.335 141.929 1.00 103.55 126 ALA A C 1
ATOM 819 O O . ALA A 1 107 ? -15.724 16.725 141.564 1.00 101.01 126 ALA A O 1
ATOM 821 N N . LEU A 1 108 ? -14.347 17.421 143.210 1.00 111.01 127 LEU A N 1
ATOM 822 C CA . LEU A 1 108 ? -15.125 16.819 144.308 1.00 109.92 127 LEU A CA 1
ATOM 823 C C . LEU A 1 108 ? -16.531 17.450 144.382 1.00 109.10 127 LEU A C 1
ATOM 824 O O . LEU A 1 108 ? -17.505 16.742 144.642 1.00 113.21 127 LEU A O 1
ATOM 829 N N . ARG A 1 109 ? -16.621 18.765 144.139 1.00 107.09 128 ARG A N 1
ATOM 830 C CA . ARG A 1 109 ? -17.896 19.507 144.137 1.00 106.60 128 ARG A CA 1
ATOM 831 C C . ARG A 1 109 ? -18.841 18.993 143.049 1.00 105.90 128 ARG A C 1
ATOM 832 O O . ARG A 1 109 ? -20.011 18.713 143.332 1.00 105.92 128 ARG A O 1
ATOM 848 N N . TYR A 1 111 ? -18.901 16.089 141.416 1.00 102.73 130 TYR A N 1
ATOM 849 C CA . TYR A 1 111 ? -19.371 14.719 141.702 1.00 102.17 130 TYR A CA 1
ATOM 850 C C . TYR A 1 111 ? -20.443 14.700 142.794 1.00 104.47 130 TYR A C 1
ATOM 851 O O . TYR A 1 111 ? -21.384 13.910 142.704 1.00 106.49 130 TYR A O 1
ATOM 860 N N . GLU A 1 112 ? -20.297 15.555 143.813 1.00 106.05 131 GLU A N 1
ATOM 861 C CA . GLU A 1 112 ? -21.290 15.651 144.896 1.00 109.41 131 GLU A CA 1
ATOM 862 C C . GLU A 1 112 ? -22.598 16.255 144.340 1.00 106.63 131 GLU A C 1
ATOM 863 O O . GLU A 1 112 ? -23.685 15.846 144.755 1.00 105.56 131 GLU A O 1
ATOM 869 N N . LYS A 1 113 ? -22.482 17.199 143.393 1.00 105.32 132 LYS A N 1
ATOM 870 C CA . LYS A 1 113 ? -23.646 17.809 142.717 1.00 107.61 132 LYS A CA 1
ATOM 871 C C . LYS A 1 113 ? -24.412 16.761 141.878 1.00 107.32 132 LYS A C 1
ATOM 872 O O . LYS A 1 113 ? -25.639 16.851 141.767 1.00 109.27 132 LYS A O 1
ATOM 878 N N . ILE A 1 114 ? -23.688 15.807 141.273 1.00 103.36 133 ILE A N 1
ATOM 879 C CA . ILE A 1 114 ? -24.302 14.700 140.509 1.00 102.05 133 ILE A CA 1
ATOM 880 C C . ILE A 1 114 ? -25.178 13.850 141.438 1.00 105.69 133 ILE A C 1
ATOM 881 O O . ILE A 1 114 ? -26.313 13.524 141.079 1.00 110.70 133 ILE A O 1
ATOM 886 N N . LEU A 1 115 ? -24.643 13.508 142.615 1.00 105.15 134 LEU A N 1
ATOM 887 C CA . LEU A 1 115 ? -25.379 12.732 143.639 1.00 110.30 134 LEU A CA 1
ATOM 888 C C . LEU A 1 115 ? -26.663 13.421 144.130 1.00 116.68 134 LEU A C 1
ATOM 889 O O . LEU A 1 115 ? -27.623 12.737 144.484 1.00 123.92 134 LEU A O 1
ATOM 894 N N . GLN A 1 116 ? -26.662 14.758 144.154 1.00 119.95 135 GLN A N 1
ATOM 895 C CA . GLN A 1 116 ? -27.834 15.562 144.543 1.00 122.77 135 GLN A CA 1
ATOM 896 C C . GLN A 1 116 ? -28.932 15.438 143.466 1.00 121.45 135 GLN A C 1
ATOM 897 O O . GLN A 1 116 ? -30.110 15.288 143.794 1.00 124.83 135 GLN A O 1
ATOM 903 N N . LEU A 1 117 ? -28.532 15.508 142.193 1.00 118.67 136 LEU A N 1
ATOM 904 C CA . LEU A 1 117 ? -29.454 15.346 141.054 1.00 116.58 136 LEU A CA 1
ATOM 905 C C . LEU A 1 117 ? -29.916 13.885 140.864 1.00 115.09 136 LEU A C 1
ATOM 906 O O . LEU A 1 117 ? -31.028 13.659 140.385 1.00 120.07 136 LEU A O 1
ATOM 911 N N . GLU A 1 118 ? -29.059 12.917 141.208 1.00 111.50 137 GLU A N 1
ATOM 912 C CA . GLU A 1 118 ? -29.372 11.473 141.111 1.00 110.67 137 GLU A CA 1
ATOM 913 C C . GLU A 1 118 ? -28.602 10.688 142.190 1.00 111.01 137 GLU A C 1
ATOM 914 O O . GLU A 1 118 ? -27.388 10.510 142.074 1.00 108.25 137 GLU A O 1
ATOM 920 N N . ALA A 1 119 ? -29.319 10.210 143.210 1.00 113.76 138 ALA A N 1
ATOM 921 C CA . ALA A 1 119 ? -28.733 9.465 144.339 1.00 115.34 138 ALA A CA 1
ATOM 922 C C . ALA A 1 119 ? -27.876 8.254 143.952 1.00 115.73 138 ALA A C 1
ATOM 923 O O . ALA A 1 119 ? -26.708 8.165 144.348 1.00 113.46 138 ALA A O 1
ATOM 925 N N . ASP A 1 120 ? -28.452 7.364 143.143 1.00 117.07 139 ASP A N 1
ATOM 926 C CA . ASP A 1 120 ? -27.791 6.109 142.712 1.00 116.18 139 ASP A CA 1
ATOM 927 C C . ASP A 1 120 ? -26.965 6.183 141.399 1.00 108.87 139 ASP A C 1
ATOM 928 O O . ASP A 1 120 ? -26.730 5.138 140.771 1.00 105.44 139 ASP A O 1
ATOM 933 N N . ASN A 1 121 ? -26.517 7.385 141.000 1.00 106.03 140 ASN A N 1
ATOM 934 C CA . ASN A 1 121 ? -25.703 7.583 139.776 1.00 101.59 140 ASN A CA 1
ATOM 935 C C . ASN A 1 121 ? -24.488 6.666 139.874 1.00 101.87 140 ASN A C 1
ATOM 936 O O . ASN A 1 121 ? -23.785 6.691 140.891 1.00 99.14 140 ASN A O 1
ATOM 941 N N . LEU A 1 122 ? -24.261 5.852 138.844 1.00 99.25 141 LEU A N 1
ATOM 942 C CA . LEU A 1 122 ? -23.169 4.870 138.872 1.00 99.83 141 LEU A CA 1
ATOM 943 C C . LEU A 1 122 ? -21.779 5.516 138.835 1.00 98.23 141 LEU A C 1
ATOM 944 O O . LEU A 1 122 ? -20.923 5.172 139.652 1.00 97.48 141 LEU A O 1
ATOM 949 N N . ALA A 1 123 ? -21.588 6.476 137.931 1.00 95.24 142 ALA A N 1
ATOM 950 C CA . ALA A 1 123 ? -20.303 7.181 137.763 1.00 95.41 142 ALA A CA 1
ATOM 951 C C . ALA A 1 123 ? -19.793 7.896 139.022 1.00 97.25 142 ALA A C 1
ATOM 952 O O . ALA A 1 123 ? -18.650 7.679 139.428 1.00 96.58 142 ALA A O 1
ATOM 954 N N . ALA A 1 124 ? -20.648 8.722 139.631 1.00 97.69 143 ALA A N 1
ATOM 955 C CA . ALA A 1 124 ? -20.297 9.497 140.839 1.00 96.31 143 ALA A CA 1
ATOM 956 C C . ALA A 1 124 ? -19.990 8.612 142.053 1.00 100.01 143 ALA A C 1
ATOM 957 O O . ALA A 1 124 ? -19.027 8.872 142.783 1.00 98.26 143 ALA A O 1
ATOM 959 N N . ASN A 1 125 ? -20.808 7.576 142.252 1.00 103.08 144 ASN A N 1
ATOM 960 C CA . ASN A 1 125 ? -20.621 6.607 143.347 1.00 106.66 144 ASN A CA 1
ATOM 961 C C . ASN A 1 125 ? -19.337 5.754 143.211 1.00 106.36 144 ASN A C 1
ATOM 962 O O . ASN A 1 125 ? -18.779 5.326 144.225 1.00 105.92 144 ASN A O 1
ATOM 967 N N . ILE A 1 126 ? -18.879 5.503 141.980 1.00 103.71 145 ILE A N 1
ATOM 968 C CA . ILE A 1 126 ? -17.621 4.768 141.747 1.00 105.13 145 ILE A CA 1
ATOM 969 C C . ILE A 1 126 ? -16.432 5.636 142.180 1.00 106.85 145 ILE A C 1
ATOM 970 O O . ILE A 1 126 ? -15.588 5.172 142.954 1.00 107.66 145 ILE A O 1
ATOM 975 N N . PHE A 1 127 ? -16.383 6.882 141.690 1.00 104.70 146 PHE A N 1
ATOM 976 C CA . PHE A 1 127 ? -15.287 7.815 142.015 1.00 104.86 146 PHE A CA 1
ATOM 977 C C . PHE A 1 127 ? -15.171 8.109 143.503 1.00 106.66 146 PHE A C 1
ATOM 978 O O . PHE A 1 127 ? -14.086 7.973 144.065 1.00 109.57 146 PHE A O 1
ATOM 986 N N . LEU A 1 128 ? -16.281 8.544 144.105 1.00 106.87 147 LEU A N 1
ATOM 987 C CA . LEU A 1 128 ? -16.325 8.902 145.531 1.00 108.32 147 LEU A CA 1
ATOM 988 C C . LEU A 1 128 ? -16.048 7.716 146.453 1.00 109.45 147 LEU A C 1
ATOM 989 O O . LEU A 1 128 ? -15.335 7.878 147.441 1.00 111.79 147 LEU A O 1
ATOM 994 N N . GLY A 1 129 ? -16.581 6.537 146.110 1.00 108.72 148 GLY A N 1
ATOM 995 C CA . GLY A 1 129 ? -16.352 5.293 146.871 1.00 112.32 148 GLY A CA 1
ATOM 996 C C . GLY A 1 129 ? -14.868 4.952 146.984 1.00 113.46 148 GLY A C 1
ATOM 997 O O . GLY A 1 129 ? -14.398 4.555 148.051 1.00 114.84 148 GLY A O 1
ATOM 998 N N . ASN A 1 130 ? -14.147 5.123 145.875 1.00 112.75 149 ASN A N 1
ATOM 999 C CA . ASN A 1 130 ? -12.695 4.907 145.811 1.00 112.89 149 ASN A CA 1
ATOM 1000 C C . ASN A 1 130 ? -11.918 6.079 146.420 1.00 110.30 149 ASN A C 1
ATOM 1001 O O . ASN A 1 130 ? -10.859 5.860 147.005 1.00 114.81 149 ASN A O 1
ATOM 1006 N N . TYR A 1 131 ? -12.436 7.306 146.271 1.00 105.96 150 TYR A N 1
ATOM 1007 C CA . TYR A 1 131 ? -11.803 8.529 146.810 1.00 108.66 150 TYR A CA 1
ATOM 1008 C C . TYR A 1 131 ? -11.710 8.498 148.333 1.00 112.77 150 TYR A C 1
ATOM 1009 O O . TYR A 1 131 ? -10.628 8.715 148.894 1.00 113.21 150 TYR A O 1
ATOM 1018 N N . TYR A 1 132 ? -12.851 8.252 148.982 1.00 112.87 151 TYR A N 1
ATOM 1019 C CA . TYR A 1 132 ? -12.916 8.180 150.445 1.00 115.80 151 TYR A CA 1
ATOM 1020 C C . TYR A 1 132 ? -12.127 6.988 151.002 1.00 116.98 151 TYR A C 1
ATOM 1021 O O . TYR A 1 132 ? -11.458 7.135 152.018 1.00 122.81 151 TYR A O 1
ATOM 1030 N N . TYR A 1 133 ? -12.175 5.837 150.323 1.00 116.89 152 TYR A N 1
ATOM 1031 C CA . TYR A 1 133 ? -11.424 4.639 150.748 1.00 119.37 152 TYR A CA 1
ATOM 1032 C C . TYR A 1 133 ? -9.902 4.852 150.680 1.00 119.19 152 TYR A C 1
ATOM 1033 O O . TYR A 1 133 ? -9.199 4.500 151.625 1.00 121.93 152 TYR A O 1
ATOM 1042 N N . LEU A 1 134 ? -9.415 5.420 149.573 1.00 117.49 153 LEU A N 1
ATOM 1043 C CA . LEU A 1 134 ? -7.974 5.691 149.392 1.00 119.18 153 LEU A CA 1
ATOM 1044 C C . LEU A 1 134 ? -7.458 6.805 150.314 1.00 119.80 153 LEU A C 1
ATOM 1045 O O . LEU A 1 134 ? -6.343 6.691 150.837 1.00 120.05 153 LEU A O 1
ATOM 1050 N N . THR A 1 135 ? -8.250 7.867 150.502 1.00 117.60 154 THR A N 1
ATOM 1051 C CA . THR A 1 135 ? -7.872 8.976 151.399 1.00 120.08 154 THR A CA 1
ATOM 1052 C C . THR A 1 135 ? -7.916 8.562 152.887 1.00 125.23 154 THR A C 1
ATOM 1053 O O . THR A 1 135 ? -7.134 9.078 153.687 1.00 125.89 154 THR A O 1
ATOM 1057 N N . ALA A 1 136 ? -8.832 7.656 153.248 1.00 126.56 155 ALA A N 1
ATOM 1058 C CA . ALA A 1 136 ? -8.918 7.120 154.621 1.00 130.70 155 ALA A CA 1
ATOM 1059 C C . ALA A 1 136 ? -7.784 6.124 154.896 1.00 132.39 155 ALA A C 1
ATOM 1060 O O . ALA A 1 136 ? -7.375 5.973 156.049 1.00 131.67 155 ALA A O 1
ATOM 1062 N N . GLU A 1 137 ? -7.287 5.455 153.845 1.00 131.81 156 GLU A N 1
ATOM 1063 C CA . GLU A 1 137 ? -6.194 4.475 153.963 1.00 136.62 156 GLU A CA 1
ATOM 1064 C C . GLU A 1 137 ? -4.879 5.180 154.353 1.00 137.80 156 GLU A C 1
ATOM 1065 O O . GLU A 1 137 ? -4.168 4.701 155.245 1.00 136.60 156 GLU A O 1
ATOM 1071 N N . GLN A 1 138 ? -4.570 6.300 153.682 1.00 134.71 157 GLN A N 1
ATOM 1072 C CA . GLN A 1 138 ? -3.363 7.109 153.991 1.00 137.98 157 GLN A CA 1
ATOM 1073 C C . GLN A 1 138 ? -3.425 7.761 155.392 1.00 139.93 157 GLN A C 1
ATOM 1074 O O . GLN A 1 138 ? -2.391 7.875 156.061 1.00 139.35 157 GLN A O 1
ATOM 1080 N N . GLU A 1 139 ? -4.622 8.186 155.815 1.00 138.00 158 GLU A N 1
ATOM 1081 C CA . GLU A 1 139 ? -4.839 8.757 157.165 1.00 139.98 158 GLU A CA 1
ATOM 1082 C C . GLU A 1 139 ? -4.660 7.686 158.262 1.00 140.70 158 GLU A C 1
ATOM 1083 O O . GLU A 1 139 ? -4.185 7.995 159.361 1.00 137.76 158 GLU A O 1
ATOM 1089 N N . LYS A 1 140 ? -5.062 6.448 157.954 1.00 139.73 159 LYS A N 1
ATOM 1090 C CA . LYS A 1 140 ? -4.909 5.293 158.849 1.00 142.66 159 LYS A CA 1
ATOM 1091 C C . LYS A 1 140 ? -3.422 4.923 159.028 1.00 148.56 159 LYS A C 1
ATOM 1092 O O . LYS A 1 140 ? -3.028 4.497 160.114 1.00 153.74 159 LYS A O 1
ATOM 1098 N N . LYS A 1 141 ? -2.619 5.075 157.967 1.00 150.42 160 LYS A N 1
ATOM 1099 C CA . LYS A 1 141 ? -1.166 4.803 158.014 1.00 154.45 160 LYS A CA 1
ATOM 1100 C C . LYS A 1 141 ? -0.438 5.875 158.843 1.00 154.43 160 LYS A C 1
ATOM 1101 O O . LYS A 1 141 ? 0.477 5.540 159.597 1.00 157.80 160 LYS A O 1
ATOM 1107 N N . LYS A 1 142 ? -0.826 7.146 158.667 1.00 151.55 161 LYS A N 1
ATOM 1108 C CA . LYS A 1 142 ? -0.267 8.292 159.424 1.00 152.94 161 LYS A CA 1
ATOM 1109 C C . LYS A 1 142 ? -0.539 8.129 160.929 1.00 157.88 161 LYS A C 1
ATOM 1110 O O . LYS A 1 142 ? 0.331 8.421 161.757 1.0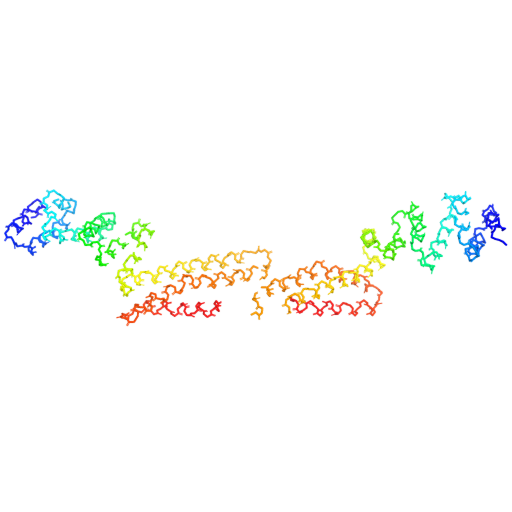0 161.12 161 LYS A O 1
ATOM 1116 N N . LEU A 1 143 ? -1.755 7.684 161.255 1.00 156.70 162 LEU A N 1
ATOM 1117 C CA . LEU A 1 143 ? -2.197 7.435 162.636 1.00 158.97 162 LEU A CA 1
ATOM 1118 C C . LEU A 1 143 ? -1.386 6.319 163.328 1.00 165.59 162 LEU A C 1
ATOM 1119 O O . LEU A 1 143 ? -1.049 6.438 164.515 1.00 168.63 162 LEU A O 1
ATOM 1124 N N . GLU A 1 144 ? -1.081 5.253 162.581 1.00 166.94 163 GLU A N 1
ATOM 1125 C CA . GLU A 1 144 ? -0.282 4.113 163.084 1.00 172.79 163 GLU A CA 1
ATOM 1126 C C . GLU A 1 144 ? 1.220 4.419 163.179 1.00 174.06 163 GLU A C 1
ATOM 1127 O O . GLU A 1 144 ? 1.886 3.910 164.081 1.00 178.56 163 GLU A O 1
ATOM 1133 N N . THR A 1 145 ? 1.745 5.221 162.244 1.00 171.55 164 THR A N 1
ATOM 1134 C CA . THR A 1 145 ? 3.170 5.623 162.231 1.00 172.63 164 THR A CA 1
ATOM 1135 C C . THR A 1 145 ? 3.538 6.494 163.451 1.00 172.55 164 THR A C 1
ATOM 1136 O O . THR A 1 145 ? 4.648 6.376 163.978 1.00 176.32 164 THR A O 1
ATOM 1140 N N . ASP A 1 146 ? 2.609 7.355 163.881 1.00 169.37 165 ASP A N 1
ATOM 1141 C CA . ASP A 1 146 ? 2.803 8.236 165.048 1.00 172.62 165 ASP A CA 1
ATOM 1142 C C . ASP A 1 146 ? 2.847 7.453 166.369 1.00 175.46 165 ASP A C 1
ATOM 1143 O O . ASP A 1 146 ? 3.721 7.704 167.203 1.00 178.72 165 ASP A O 1
ATOM 1148 N N . TYR A 1 147 ? 1.906 6.519 166.542 1.00 174.17 166 TYR A N 1
ATOM 1149 C CA . TYR A 1 147 ? 1.803 5.696 167.758 1.00 177.93 166 TYR A CA 1
ATOM 1150 C C . TYR A 1 147 ? 2.912 4.649 167.861 1.00 184.90 166 TYR A C 1
ATOM 1151 O O . TYR A 1 147 ? 3.616 4.589 168.878 1.00 187.09 166 TYR A O 1
ATOM 1153 N N . LYS A 1 148 ? 3.062 3.835 166.813 1.00 185.08 167 LYS A N 1
ATOM 1154 C CA . LYS A 1 148 ? 4.080 2.771 166.783 1.00 191.19 167 LYS A CA 1
ATOM 1155 C C . LYS A 1 148 ? 5.453 3.316 166.398 1.00 192.43 167 LYS A C 1
ATOM 1156 O O . LYS A 1 148 ? 6.375 3.332 167.218 1.00 191.57 167 LYS A O 1
ATOM 1162 N N . SER A 1 152 ? 6.729 3.217 177.922 1.00 217.89 171 SER A N 1
ATOM 1163 C CA . SER A 1 152 ? 6.255 3.714 176.638 1.00 211.04 171 SER A CA 1
ATOM 1164 C C . SER A 1 152 ? 5.832 2.554 175.722 1.00 209.68 171 SER A C 1
ATOM 1165 O O . SER A 1 152 ? 6.527 1.534 175.682 1.00 211.57 171 SER A O 1
ATOM 1168 N N . PRO A 1 153 ? 4.715 2.706 174.965 1.00 207.20 172 PRO A N 1
ATOM 1169 C CA . PRO A 1 153 ? 3.792 3.853 174.866 1.00 204.34 172 PRO A CA 1
ATOM 1170 C C . PRO A 1 153 ? 2.827 3.987 176.060 1.00 206.43 172 PRO A C 1
ATOM 1171 O O . PRO A 1 153 ? 2.548 2.996 176.747 1.00 209.53 172 PRO A O 1
ATOM 1175 N N . THR A 1 154 ? 2.335 5.208 176.288 1.00 204.10 173 THR A N 1
ATOM 1176 C CA . THR A 1 154 ? 1.410 5.506 177.393 1.00 205.55 173 THR A CA 1
ATOM 1177 C C . THR A 1 154 ? -0.013 5.160 176.953 1.00 200.07 173 THR A C 1
ATOM 1178 O O . THR A 1 154 ? -0.367 5.358 175.789 1.00 198.35 173 THR A O 1
ATOM 1182 N N . LYS A 1 155 ? -0.817 4.645 177.886 1.00 200.56 174 LYS A N 1
ATOM 1183 C CA . LYS A 1 155 ? -2.226 4.272 177.612 1.00 197.89 174 LYS A CA 1
ATOM 1184 C C . LYS A 1 155 ? -3.160 5.452 177.236 1.00 196.02 174 LYS A C 1
ATOM 1185 O O . LYS A 1 155 ? -4.226 5.223 176.657 1.00 188.87 174 LYS A O 1
ATOM 1199 N N . GLN A 1 157 ? -2.098 7.998 175.201 1.00 200.95 176 GLN A N 1
ATOM 1200 C CA . GLN A 1 157 ? -1.758 8.143 173.776 1.00 194.75 176 GLN A CA 1
ATOM 1201 C C . GLN A 1 157 ? -2.383 7.001 172.957 1.00 188.58 176 GLN A C 1
ATOM 1202 O O . GLN A 1 157 ? -2.770 7.216 171.803 1.00 186.45 176 GLN A O 1
ATOM 1208 N N . TYR A 1 158 ? -2.465 5.802 173.552 1.00 186.63 177 TYR A N 1
ATOM 1209 C CA . TYR A 1 158 ? -3.103 4.631 172.919 1.00 182.15 177 TYR A CA 1
ATOM 1210 C C . TYR A 1 158 ? -4.630 4.840 172.790 1.00 176.79 177 TYR A C 1
ATOM 1211 O O . TYR A 1 158 ? -5.239 4.340 171.835 1.00 172.84 177 TYR A O 1
ATOM 1220 N N . ALA A 1 159 ? -5.232 5.560 173.748 1.00 174.76 178 ALA A N 1
ATOM 1221 C CA . ALA A 1 159 ? -6.666 5.908 173.709 1.00 171.76 178 ALA A CA 1
ATOM 1222 C C . ALA A 1 159 ? -6.920 6.864 172.539 1.00 168.28 178 ALA A C 1
ATOM 1223 O O . ALA A 1 159 ? -7.855 6.653 171.763 1.00 163.43 178 ALA A O 1
ATOM 1225 N N . ARG A 1 160 ? -6.075 7.897 172.424 1.00 168.50 179 ARG A N 1
ATOM 1226 C CA . ARG A 1 160 ? -6.133 8.877 171.322 1.00 167.54 179 ARG A CA 1
ATOM 1227 C C . ARG A 1 160 ? -5.902 8.218 169.944 1.00 163.29 179 ARG A C 1
ATOM 1228 O O . ARG A 1 160 ? -6.466 8.671 168.949 1.00 159.71 179 ARG A O 1
ATOM 1230 N N . TYR A 1 161 ? -5.073 7.165 169.910 1.00 166.73 180 TYR A N 1
ATOM 1231 C CA . TYR A 1 161 ? -4.782 6.372 168.693 1.00 165.74 180 TYR A CA 1
ATOM 1232 C C . TYR A 1 161 ? -6.027 5.619 168.197 1.00 165.80 180 TYR A C 1
ATOM 1233 O O . TYR A 1 161 ? -6.414 5.774 167.029 1.00 160.20 180 TYR A O 1
ATOM 1242 N N . ARG A 1 162 ? -6.629 4.807 169.073 1.00 169.26 181 ARG A N 1
ATOM 1243 C CA . ARG A 1 162 ? -7.852 4.043 168.729 1.00 169.39 181 ARG A CA 1
ATOM 1244 C C . ARG A 1 162 ? -9.079 4.942 168.441 1.00 162.35 181 ARG A C 1
ATOM 1245 O O . ARG A 1 162 ? -9.947 4.550 167.654 1.00 156.13 181 ARG A O 1
ATOM 1253 N N . ASP A 1 163 ? -9.160 6.106 169.101 1.00 160.36 182 ASP A N 1
ATOM 1254 C CA . ASP A 1 163 ? -10.233 7.100 168.846 1.00 156.78 182 ASP A CA 1
ATOM 1255 C C . ASP A 1 163 ? -10.110 7.710 167.449 1.00 149.72 182 ASP A C 1
ATOM 1256 O O . ASP A 1 163 ? -11.128 8.030 166.836 1.00 146.27 182 ASP A O 1
ATOM 1261 N N . GLY A 1 164 ? -8.872 7.900 166.980 1.00 147.96 183 GLY A N 1
ATOM 1262 C CA . GLY A 1 164 ? -8.597 8.397 165.625 1.00 145.46 183 GLY A CA 1
ATOM 1263 C C . GLY A 1 164 ? -9.082 7.395 164.584 1.00 142.21 183 GLY A C 1
ATOM 1264 O O . GLY A 1 164 ? -9.647 7.794 163.559 1.00 140.90 183 GLY A O 1
ATOM 1265 N N . LEU A 1 165 ? -8.851 6.100 164.852 1.00 143.55 184 LEU A N 1
ATOM 1266 C CA . LEU A 1 165 ? -9.315 5.000 163.987 1.00 144.02 184 LEU A CA 1
ATOM 1267 C C . LEU A 1 165 ? -10.847 4.951 163.921 1.00 143.22 184 LEU A C 1
ATOM 1268 O O . LEU A 1 165 ? -11.403 4.680 162.868 1.00 136.03 184 LEU A O 1
ATOM 1273 N N . SER A 1 166 ? -11.510 5.209 165.050 1.00 147.89 185 SER A N 1
ATOM 1274 C CA . SER A 1 166 ? -12.979 5.222 165.125 1.00 149.12 185 SER A CA 1
ATOM 1275 C C . SER A 1 166 ? -13.588 6.442 164.401 1.00 147.35 185 SER A C 1
ATOM 1276 O O . SER A 1 166 ? -14.534 6.289 163.620 1.00 147.98 185 SER A O 1
ATOM 1279 N N . LYS A 1 167 ? -13.026 7.629 164.655 1.00 147.34 186 LYS A N 1
ATOM 1280 C CA . LYS A 1 167 ? -13.501 8.904 164.068 1.00 144.21 186 LYS A CA 1
ATOM 1281 C C . LYS A 1 167 ? -13.327 8.926 162.549 1.00 141.64 186 LYS A C 1
ATOM 1282 O O . LYS A 1 167 ? -14.233 9.345 161.814 1.00 137.19 186 LYS A O 1
ATOM 1288 N N . LEU A 1 168 ? -12.154 8.482 162.097 1.00 139.96 187 LEU A N 1
ATOM 1289 C CA . LEU A 1 168 ? -11.837 8.397 160.667 1.00 134.09 187 LEU A CA 1
ATOM 1290 C C . LEU A 1 168 ? -12.730 7.360 159.966 1.00 132.07 187 LEU A C 1
ATOM 1291 O O . LEU A 1 168 ? -13.068 7.556 158.799 1.00 131.62 187 LEU A O 1
ATOM 1296 N N . PHE A 1 169 ? -13.116 6.287 160.670 1.00 132.81 188 PHE A N 1
ATOM 1297 C CA . PHE A 1 169 ? -13.981 5.244 160.099 1.00 134.04 188 PHE A CA 1
ATOM 1298 C C . PHE A 1 169 ? -15.404 5.754 159.833 1.00 134.21 188 PHE A C 1
ATOM 1299 O O . PHE A 1 169 ? -15.898 5.650 158.704 1.00 130.45 188 PHE A O 1
ATOM 1307 N N . THR A 1 170 ? -16.053 6.289 160.867 1.00 135.83 189 THR A N 1
ATOM 1308 C CA . THR A 1 170 ? -17.431 6.805 160.742 1.00 135.99 189 THR A CA 1
ATOM 1309 C C . THR A 1 170 ? -17.569 8.031 159.813 1.00 136.95 189 THR A C 1
ATOM 1310 O O . THR A 1 170 ? -18.607 8.201 159.163 1.00 136.45 189 THR A O 1
ATOM 1314 N N . THR A 1 171 ? -16.518 8.852 159.738 1.00 137.59 190 THR A N 1
ATOM 1315 C CA . THR A 1 171 ? -16.504 10.061 158.906 1.00 133.84 190 THR A CA 1
ATOM 1316 C C . THR A 1 171 ? -16.155 9.771 157.447 1.00 134.85 190 THR A C 1
ATOM 1317 O O . THR A 1 171 ? -16.869 10.215 156.540 1.00 131.83 190 THR A O 1
ATOM 1321 N N . ARG A 1 172 ? -15.073 9.014 157.236 1.00 133.89 191 ARG A N 1
ATOM 1322 C CA . ARG A 1 172 ? -14.540 8.735 155.896 1.00 126.94 191 ARG A CA 1
ATOM 1323 C C . ARG A 1 172 ? -14.865 7.350 155.306 1.00 125.66 191 ARG A C 1
ATOM 1324 O O . ARG A 1 172 ? -15.414 7.296 154.199 1.00 123.67 191 ARG A O 1
ATOM 1332 N N . TYR A 1 173 ? -14.531 6.252 156.000 1.00 125.79 192 TYR A N 1
ATOM 1333 C CA . TYR A 1 173 ? -14.844 4.878 155.503 1.00 127.17 192 TYR A CA 1
ATOM 1334 C C . TYR A 1 173 ? -16.349 4.639 155.259 1.00 126.01 192 TYR A C 1
ATOM 1335 O O . TYR A 1 173 ? -16.711 3.980 154.264 1.00 122.76 192 TYR A O 1
ATOM 1344 N N . GLU A 1 174 ? -17.198 5.172 156.150 1.00 122.79 193 GLU A N 1
ATOM 1345 C CA . GLU A 1 174 ? -18.676 5.064 156.038 1.00 122.52 193 GLU A CA 1
ATOM 1346 C C . GLU A 1 174 ? -19.216 5.622 154.709 1.00 119.25 193 GLU A C 1
ATOM 1347 O O . GLU A 1 174 ? -20.110 5.027 154.103 1.00 114.90 193 GLU A O 1
ATOM 1349 N N . LYS A 1 175 ? -18.668 6.762 154.281 1.00 118.72 194 LYS A N 1
ATOM 1350 C CA . LYS A 1 175 ? -19.036 7.393 153.003 1.00 120.36 194 LYS A CA 1
ATOM 1351 C C . LYS A 1 175 ? -18.527 6.556 151.818 1.00 118.04 194 LYS A C 1
ATOM 1352 O O . LYS A 1 175 ? -19.170 6.532 150.765 1.00 126.10 194 LYS A O 1
ATOM 1358 N N . ALA A 1 176 ? -17.383 5.880 151.999 1.00 116.45 195 ALA A N 1
ATOM 1359 C CA . ALA A 1 176 ? -16.802 4.990 150.984 1.00 113.43 195 ALA A CA 1
ATOM 1360 C C . ALA A 1 176 ? -17.693 3.766 150.758 1.00 116.36 195 ALA A C 1
ATOM 1361 O O . ALA A 1 176 ? -17.994 3.427 149.605 1.00 119.23 195 ALA A O 1
ATOM 1363 N N . ARG A 1 177 ? -18.124 3.131 151.849 1.00 118.95 196 ARG A N 1
ATOM 1364 C CA . ARG A 1 177 ? -19.004 1.951 151.783 1.00 122.14 196 ARG A CA 1
ATOM 1365 C C . ARG A 1 177 ? -20.414 2.296 151.269 1.00 122.70 196 ARG A C 1
ATOM 1366 O O . ARG A 1 177 ? -21.011 1.479 150.568 1.00 125.64 196 ARG A O 1
ATOM 1374 N N . ASN A 1 178 ? -20.938 3.476 151.620 1.00 121.98 197 ASN A N 1
ATOM 1375 C CA . ASN A 1 178 ? -22.267 3.926 151.147 1.00 123.92 197 ASN A CA 1
ATOM 1376 C C . ASN A 1 178 ? -22.317 4.052 149.611 1.00 122.25 197 ASN A C 1
ATOM 1377 O O . ASN A 1 178 ? -23.318 3.682 148.986 1.00 120.70 197 ASN A O 1
ATOM 1382 N N . SER A 1 179 ? -21.239 4.579 149.028 1.00 117.99 198 SER A N 1
ATOM 1383 C CA . SER A 1 179 ? -21.127 4.731 147.579 1.00 117.73 198 SER A CA 1
ATOM 1384 C C . SER A 1 179 ? -20.871 3.386 146.889 1.00 117.78 198 SER A C 1
ATOM 1385 O O . SER A 1 179 ? -21.469 3.113 145.844 1.00 117.50 198 SER A O 1
ATOM 1388 N N . LEU A 1 180 ? -19.993 2.560 147.468 1.00 116.99 199 LEU A N 1
ATOM 1389 C CA . LEU A 1 180 ? -19.670 1.229 146.908 1.00 118.54 199 LEU A CA 1
ATOM 1390 C C . LEU A 1 180 ? -20.851 0.237 146.918 1.00 121.47 199 LEU A C 1
ATOM 1391 O O . LEU A 1 180 ? -20.909 -0.639 146.052 1.00 117.12 199 LEU A O 1
ATOM 1396 N N . GLN A 1 181 ? -21.763 0.362 147.890 1.00 126.60 200 GLN A N 1
ATOM 1397 C CA . GLN A 1 181 ? -22.974 -0.495 147.950 1.00 129.21 200 GLN A CA 1
ATOM 1398 C C . GLN A 1 181 ? -23.969 -0.157 146.825 1.00 127.20 200 GLN A C 1
ATOM 1399 O O . GLN A 1 181 ? -24.615 -1.063 146.292 1.00 130.57 200 GLN A O 1
ATOM 1405 N N . LYS A 1 182 ? -24.100 1.131 146.487 1.00 123.09 201 LYS A N 1
ATOM 1406 C CA . LYS A 1 182 ? -24.966 1.574 145.372 1.00 124.09 201 LYS A CA 1
ATOM 1407 C C . LYS A 1 182 ? -24.400 1.159 143.997 1.00 119.21 201 LYS A C 1
ATOM 1408 O O . LYS A 1 182 ? -25.168 1.017 143.042 1.00 121.15 201 LYS A O 1
ATOM 1414 N N . VAL A 1 183 ? -23.073 0.980 143.912 1.00 115.96 202 VAL A N 1
ATOM 1415 C CA . VAL A 1 183 ? -22.383 0.539 142.690 1.00 118.23 202 VAL A CA 1
ATOM 1416 C C . VAL A 1 183 ? -22.786 -0.903 142.353 1.00 123.89 202 VAL A C 1
ATOM 1417 O O . VAL A 1 183 ? -23.169 -1.188 141.210 1.00 127.47 202 VAL A O 1
ATOM 1421 N N . ILE A 1 184 ? -22.726 -1.785 143.356 1.00 128.20 203 ILE A N 1
ATOM 1422 C CA . ILE A 1 184 ? -23.128 -3.204 143.209 1.00 133.80 203 ILE A CA 1
ATOM 1423 C C . ILE A 1 184 ? -24.611 -3.455 143.584 1.00 137.12 203 ILE A C 1
ATOM 1424 O O . ILE A 1 184 ? -24.965 -4.559 144.015 1.00 144.18 203 ILE A O 1
ATOM 1429 N N . LEU A 1 185 ? -25.470 -2.445 143.392 1.00 134.78 204 LEU A N 1
ATOM 1430 C CA . LEU A 1 185 ? -26.911 -2.532 143.687 1.00 141.32 204 LEU A CA 1
ATOM 1431 C C . LEU A 1 185 ? -27.583 -3.459 142.677 1.00 151.36 204 LEU A C 1
ATOM 1432 O O . LEU A 1 185 ? -28.355 -4.345 143.055 1.00 159.86 204 LEU A O 1
ATOM 1437 N N . ARG A 1 186 ? -27.286 -3.218 141.399 1.00 156.37 205 ARG A N 1
ATOM 1438 C CA . ARG A 1 186 ? -27.790 -4.018 140.267 1.00 161.75 205 ARG A CA 1
ATOM 1439 C C . ARG A 1 186 ? -26.736 -4.456 139.214 1.00 164.21 205 ARG A C 1
ATOM 1440 O O . ARG A 1 186 ? -27.078 -5.231 138.316 1.00 166.38 205 ARG A O 1
ATOM 1448 N N . PHE A 1 187 ? -25.482 -3.986 139.335 1.00 167.23 206 PHE A N 1
ATOM 1449 C CA . PHE A 1 187 ? -24.374 -4.362 138.433 1.00 172.10 206 PHE A CA 1
ATOM 1450 C C . PHE A 1 187 ? -23.198 -4.843 139.288 1.00 163.70 206 PHE A C 1
ATOM 1451 O O . PHE A 1 187 ? -22.493 -4.009 139.867 1.00 160.68 206 PHE A O 1
ATOM 1459 N N . PRO A 1 188 ? -22.971 -6.179 139.364 1.00 160.97 207 PRO A N 1
ATOM 1460 C CA . PRO A 1 188 ? -21.877 -6.678 140.207 1.00 158.60 207 PRO A CA 1
ATOM 1461 C C . PRO A 1 188 ? -20.485 -6.290 139.694 1.00 156.54 207 PRO A C 1
ATOM 1462 O O . PRO A 1 188 ? -20.304 -6.069 138.488 1.00 149.42 207 PRO A O 1
ATOM 1466 N N . SER A 1 189 ? -19.535 -6.186 140.622 1.00 154.60 208 SER A N 1
ATOM 1467 C CA . SER A 1 189 ? -18.155 -5.815 140.311 1.00 155.93 208 SER A CA 1
ATOM 1468 C C . SER A 1 189 ? -17.170 -6.458 141.297 1.00 157.35 208 SER A C 1
ATOM 1469 O O . SER A 1 189 ? -17.403 -6.439 142.510 1.00 154.65 208 SER A O 1
ATOM 1472 N N . THR A 1 190 ? -16.096 -7.044 140.760 1.00 162.18 209 THR A N 1
ATOM 1473 C CA . THR A 1 190 ? -15.029 -7.658 141.566 1.00 166.43 209 THR A CA 1
ATOM 1474 C C . THR A 1 190 ? -14.225 -6.548 142.256 1.00 165.83 209 THR A C 1
ATOM 1475 O O . THR A 1 190 ? -13.798 -6.720 143.396 1.00 165.39 209 THR A O 1
ATOM 1479 N N . GLU A 1 191 ? -14.025 -5.428 141.549 1.00 165.31 210 GLU A N 1
ATOM 1480 C CA . GLU A 1 191 ? -13.310 -4.251 142.069 1.00 169.08 210 GLU A CA 1
ATOM 1481 C C . GLU A 1 191 ? -14.069 -3.606 143.248 1.00 167.56 210 GLU A C 1
ATOM 1482 O O . GLU A 1 191 ? -13.438 -3.105 144.185 1.00 164.10 210 GLU A O 1
ATOM 1488 N N . ALA A 1 192 ? -15.406 -3.614 143.186 1.00 161.93 211 ALA A N 1
ATOM 1489 C CA . ALA A 1 192 ? -16.254 -3.062 144.256 1.00 152.42 211 ALA A CA 1
ATOM 1490 C C . ALA A 1 192 ? -16.306 -4.006 145.457 1.00 153.82 211 ALA A C 1
ATOM 1491 O O . ALA A 1 192 ? -16.076 -3.566 146.584 1.00 149.43 211 ALA A O 1
ATOM 1493 N N . GLN A 1 193 ? -16.611 -5.287 145.210 1.00 154.74 212 GLN A N 1
ATOM 1494 C CA . GLN A 1 193 ? -16.687 -6.314 146.285 1.00 158.23 212 GLN A CA 1
ATOM 1495 C C . GLN A 1 193 ? -15.376 -6.597 147.035 1.00 157.94 212 GLN A C 1
ATOM 1496 O O . GLN A 1 193 ? -15.426 -6.904 148.230 1.00 153.77 212 GLN A O 1
ATOM 1502 N N . LYS A 1 194 ? -14.231 -6.506 146.346 1.00 160.38 213 LYS A N 1
ATOM 1503 C CA . LYS A 1 194 ? -12.915 -6.714 146.991 1.00 162.99 213 LYS A CA 1
ATOM 1504 C C . LYS A 1 194 ? -12.608 -5.568 147.975 1.00 157.36 213 LYS A C 1
ATOM 1505 O O . LYS A 1 194 ? -11.929 -5.791 148.973 1.00 155.98 213 LYS A O 1
ATOM 1511 N N . THR A 1 195 ? -13.108 -4.360 147.688 1.00 148.65 214 THR A N 1
ATOM 1512 C CA . THR A 1 195 ? -12.945 -3.201 148.578 1.00 143.02 214 THR A CA 1
ATOM 1513 C C . THR A 1 195 ? -13.891 -3.299 149.788 1.00 143.57 214 THR A C 1
ATOM 1514 O O . THR A 1 195 ? -13.487 -2.939 150.892 1.00 140.09 214 THR A O 1
ATOM 1518 N N . LEU A 1 196 ? -15.127 -3.775 149.583 1.00 145.92 215 LEU A N 1
ATOM 1519 C CA . LEU A 1 196 ? -16.111 -3.931 150.682 1.00 149.56 215 LEU A CA 1
ATOM 1520 C C . LEU A 1 196 ? -15.661 -4.904 151.784 1.00 158.33 215 LEU A C 1
ATOM 1521 O O . LEU A 1 196 ? -15.933 -4.648 152.966 1.00 162.76 215 LEU A O 1
ATOM 1526 N N . ASP A 1 197 ? -14.999 -6.005 151.406 1.00 162.23 216 ASP A N 1
ATOM 1527 C CA . ASP A 1 197 ? -14.472 -6.977 152.398 1.00 166.81 216 ASP A CA 1
ATOM 1528 C C . ASP A 1 197 ? -13.264 -6.403 153.185 1.00 166.13 216 ASP A C 1
ATOM 1529 O O . ASP A 1 197 ? -13.074 -6.751 154.354 1.00 167.73 216 ASP A O 1
ATOM 1534 N N . LYS A 1 198 ? -12.464 -5.541 152.536 1.00 162.71 217 LYS A N 1
ATOM 1535 C CA . LYS A 1 198 ? -11.332 -4.843 153.190 1.00 161.38 217 LYS A CA 1
ATOM 1536 C C . LYS A 1 198 ? -11.852 -3.804 154.197 1.00 159.58 217 LYS A C 1
ATOM 1537 O O . LYS A 1 198 ? -11.248 -3.635 155.258 1.00 163.01 217 LYS A O 1
ATOM 1543 N N . ILE A 1 199 ? -12.946 -3.107 153.855 1.00 151.07 218 ILE A N 1
ATOM 1544 C CA . ILE A 1 199 ? -13.603 -2.151 154.776 1.00 149.23 218 ILE A CA 1
ATOM 1545 C C . ILE A 1 199 ? -14.193 -2.934 155.968 1.00 152.17 218 ILE A C 1
ATOM 1546 O O . ILE A 1 199 ? -14.113 -2.470 157.109 1.00 154.07 218 ILE A O 1
ATOM 1551 N N . LEU A 1 200 ? -14.782 -4.103 155.684 1.00 154.11 219 LEU A N 1
ATOM 1552 C CA . LEU A 1 200 ? -15.338 -5.006 156.712 1.00 159.07 219 LEU A CA 1
ATOM 1553 C C . LEU A 1 200 ? -14.231 -5.567 157.629 1.00 161.18 219 LEU A C 1
ATOM 1554 O O . LEU A 1 200 ? -14.481 -5.805 158.810 1.00 163.02 219 LEU A O 1
ATOM 1559 N N . ARG A 1 201 ? -13.033 -5.786 157.069 1.00 163.08 220 ARG A N 1
ATOM 1560 C CA . ARG A 1 201 ? -11.855 -6.276 157.813 1.00 167.50 220 ARG A CA 1
ATOM 1561 C C . ARG A 1 201 ? -11.365 -5.189 158.782 1.00 165.48 220 ARG A C 1
ATOM 1562 O O . ARG A 1 201 ? -11.115 -5.474 159.954 1.00 167.55 220 ARG A O 1
ATOM 1570 N N . ILE A 1 202 ? -11.221 -3.961 158.273 1.00 158.63 221 ILE A N 1
ATOM 1571 C CA . ILE A 1 202 ? -10.785 -2.790 159.066 1.00 157.26 221 ILE A CA 1
ATOM 1572 C C . ILE A 1 202 ? -11.805 -2.413 160.167 1.00 159.21 221 ILE A C 1
ATOM 1573 O O . ILE A 1 202 ? -11.410 -1.918 161.230 1.00 159.76 221 ILE A O 1
ATOM 1578 N N . GLU A 1 203 ? -13.094 -2.672 159.916 1.00 158.76 222 GLU A N 1
ATOM 1579 C CA . GLU A 1 203 ? -14.186 -2.375 160.864 1.00 158.95 222 GLU A CA 1
ATOM 1580 C C . GLU A 1 203 ? -14.099 -3.205 162.156 1.00 166.49 222 GLU A C 1
ATOM 1581 O O . GLU A 1 203 ? -14.196 -2.642 163.255 1.00 164.16 222 GLU A O 1
ATOM 1587 N N . LYS A 1 204 ? -13.915 -4.524 162.020 1.00 171.18 223 LYS A N 1
ATOM 1588 C CA . LYS A 1 204 ? -13.827 -5.428 163.193 1.00 175.16 223 LYS A CA 1
ATOM 1589 C C . LYS A 1 204 ? -12.548 -5.260 164.047 1.00 177.27 223 LYS A C 1
ATOM 1590 O O . LYS A 1 204 ? -12.557 -5.612 165.228 1.00 177.07 223 LYS A O 1
ATOM 1596 N N . GLU A 1 205 ? -11.471 -4.734 163.451 1.00 176.65 224 GLU A N 1
ATOM 1597 C CA . GLU A 1 205 ? -10.210 -4.460 164.172 1.00 180.06 224 GLU A CA 1
ATOM 1598 C C . GLU A 1 205 ? -10.353 -3.209 165.050 1.00 177.63 224 GLU A C 1
ATOM 1599 O O . GLU A 1 205 ? -9.944 -3.213 166.213 1.00 180.51 224 GLU A O 1
ATOM 1605 N N . VAL A 1 206 ? -10.932 -2.151 164.478 1.00 171.61 225 VAL A N 1
ATOM 1606 C CA . VAL A 1 206 ? -11.151 -0.871 165.182 1.00 168.87 225 VAL A CA 1
ATOM 1607 C C . VAL A 1 206 ? -12.292 -0.947 166.231 1.00 167.13 225 VAL A C 1
ATOM 1608 O O . VAL A 1 206 ? -12.313 -0.136 167.162 1.00 163.29 225 VAL A O 1
ATOM 1612 N N . ASN A 1 207 ? -13.212 -1.913 166.074 1.00 166.51 226 ASN A N 1
ATOM 1613 C CA . ASN A 1 207 ? -14.386 -2.130 166.953 1.00 166.05 226 ASN A CA 1
ATOM 1614 C C . ASN A 1 207 ? -15.418 -1.015 166.792 1.00 162.76 226 ASN A C 1
ATOM 1615 O O . ASN A 1 207 ? -15.912 -0.769 165.686 1.00 152.03 226 ASN A O 1
ATOM 1620 N N . GLN B 1 2 ? -26.983 20.671 249.085 1.00 108.72 21 GLN B N 1
ATOM 1621 C CA . GLN B 1 2 ? -28.039 20.436 248.053 1.00 109.17 21 GLN B CA 1
ATOM 1622 C C . GLN B 1 2 ? -27.978 21.540 246.987 1.00 93.72 21 GLN B C 1
ATOM 1623 O O . GLN B 1 2 ? -27.982 21.244 245.794 1.00 92.69 21 GLN B O 1
ATOM 1629 N N . SER B 1 3 ? -27.942 22.798 247.434 1.00 86.04 22 SER B N 1
ATOM 1630 C CA . SER B 1 3 ? -27.855 23.972 246.552 1.00 74.34 22 SER B CA 1
ATOM 1631 C C . SER B 1 3 ? -26.462 24.072 245.934 1.00 74.54 22 SER B C 1
ATOM 1632 O O . SER B 1 3 ? -25.484 23.671 246.558 1.00 66.15 22 SER B O 1
ATOM 1635 N N . VAL B 1 4 ? -26.385 24.615 244.719 1.00 67.44 23 VAL B N 1
ATOM 1636 C CA . VAL B 1 4 ? -25.105 24.810 244.029 1.00 70.18 23 VAL B CA 1
ATOM 1637 C C . VAL B 1 4 ? -24.227 25.849 244.739 1.00 60.14 23 VAL B C 1
ATOM 1638 O O . VAL B 1 4 ? -23.022 25.687 244.779 1.00 59.02 23 VAL B O 1
ATOM 1642 N N . ASP B 1 5 ? -24.832 26.904 245.276 1.00 60.29 24 ASP B N 1
ATOM 1643 C CA . ASP B 1 5 ? -24.109 27.932 246.034 1.00 58.70 24 ASP B CA 1
ATOM 1644 C C . ASP B 1 5 ? -23.406 27.273 247.246 1.00 60.09 24 ASP B C 1
ATOM 1645 O O . ASP B 1 5 ? -22.226 27.492 247.455 1.00 58.51 24 ASP B O 1
ATOM 1647 N N . GLU B 1 6 ? -24.131 26.427 247.982 1.00 58.32 25 GLU B N 1
ATOM 1648 C CA . GLU B 1 6 ? -23.587 25.690 249.139 1.00 58.53 25 GLU B CA 1
ATOM 1649 C C . GLU B 1 6 ? -22.458 24.729 248.745 1.00 59.40 25 GLU B C 1
ATOM 1650 O O . GLU B 1 6 ? -21.435 24.644 249.420 1.00 56.34 25 GLU B O 1
ATOM 1664 N N . LEU B 1 8 ? -20.500 24.951 246.057 1.00 49.80 27 LEU B N 1
ATOM 1665 C CA . LEU B 1 8 ? -19.353 25.734 245.598 1.00 50.28 27 LEU B CA 1
ATOM 1666 C C . LEU B 1 8 ? -18.515 26.250 246.788 1.00 48.81 27 LEU B C 1
ATOM 1667 O O . LEU B 1 8 ? -17.299 26.375 246.672 1.00 48.93 27 LEU B O 1
ATOM 1672 N N . GLN B 1 9 ? -19.150 26.528 247.920 1.00 49.83 28 GLN B N 1
ATOM 1673 C CA . GLN B 1 9 ? -18.392 26.897 249.141 1.00 53.15 28 GLN B CA 1
ATOM 1674 C C . GLN B 1 9 ? -17.470 25.758 249.612 1.00 55.10 28 GLN B C 1
ATOM 1675 O O . GLN B 1 9 ? -16.395 26.033 250.128 1.00 53.80 28 GLN B O 1
ATOM 1681 N N . LYS B 1 10 ? -17.869 24.500 249.388 1.00 53.98 29 LYS B N 1
ATOM 1682 C CA . LYS B 1 10 ? -17.049 23.333 249.768 1.00 54.23 29 LYS B CA 1
ATOM 1683 C C . LYS B 1 10 ? -15.834 23.226 248.860 1.00 51.94 29 LYS B C 1
ATOM 1684 O O . LYS B 1 10 ? -14.754 22.836 249.313 1.00 50.73 29 LYS B O 1
ATOM 1690 N N . VAL B 1 11 ? -16.027 23.553 247.575 1.00 51.13 30 VAL B N 1
ATOM 1691 C CA . VAL B 1 11 ? -14.956 23.583 246.594 1.00 47.68 30 VAL B CA 1
ATOM 1692 C C . VAL B 1 11 ? -13.905 24.606 247.079 1.00 48.92 30 VAL B C 1
ATOM 1693 O O . VAL B 1 11 ? -12.736 24.267 247.197 1.00 47.71 30 VAL B O 1
ATOM 1697 N N . SER B 1 12 ? -14.340 25.823 247.402 1.00 46.62 31 SER B N 1
ATOM 1698 C CA . SER B 1 12 ? -13.443 26.877 247.899 1.00 50.69 31 SER B CA 1
ATOM 1699 C C . SER B 1 12 ? -12.735 26.495 249.203 1.00 51.94 31 SER B C 1
ATOM 1700 O O . SER B 1 12 ? -11.513 26.659 249.303 1.00 49.84 31 SER B O 1
ATOM 1703 N N . ALA B 1 13 ? -13.488 25.969 250.176 1.00 51.33 32 ALA B N 1
ATOM 1704 C CA . ALA B 1 13 ? -12.915 25.512 251.467 1.00 50.18 32 ALA B CA 1
ATOM 1705 C C . ALA B 1 13 ? -11.857 24.418 251.273 1.00 52.04 32 ALA B C 1
ATOM 1706 O O . ALA B 1 13 ? -10.794 24.494 251.871 1.00 53.98 32 ALA B O 1
ATOM 1708 N N . ALA B 1 14 ? -12.142 23.446 250.398 1.00 54.45 33 ALA B N 1
ATOM 1709 C CA . ALA B 1 14 ? -11.214 22.347 250.087 1.00 56.86 33 ALA B CA 1
ATOM 1710 C C . ALA B 1 14 ? -9.930 22.877 249.438 1.00 57.08 33 ALA B C 1
ATOM 1711 O O . ALA B 1 14 ? -8.833 22.441 249.801 1.00 59.18 33 ALA B O 1
ATOM 1713 N N . ILE B 1 15 ? -10.082 23.832 248.513 1.00 56.18 34 ILE B N 1
ATOM 1714 C CA . ILE B 1 15 ? -8.943 24.477 247.858 1.00 56.76 34 ILE B CA 1
ATOM 1715 C C . ILE B 1 15 ? -8.050 25.223 248.859 1.00 55.01 34 ILE B C 1
ATOM 1716 O O . ILE B 1 15 ? -6.846 25.039 248.838 1.00 55.94 34 ILE B O 1
ATOM 1721 N N . GLU B 1 16 ? -8.631 26.023 249.750 1.00 58.31 35 GLU B N 1
ATOM 1722 C CA . GLU B 1 16 ? -7.822 26.756 250.739 1.00 64.65 35 GLU B CA 1
ATOM 1723 C C . GLU B 1 16 ? -7.130 25.887 251.779 1.00 67.18 35 GLU B C 1
ATOM 1724 O O . GLU B 1 16 ? -6.133 26.318 252.360 1.00 69.99 35 GLU B O 1
ATOM 1730 N N . ALA B 1 17 ? -7.670 24.691 252.029 1.00 64.89 36 ALA B N 1
ATOM 17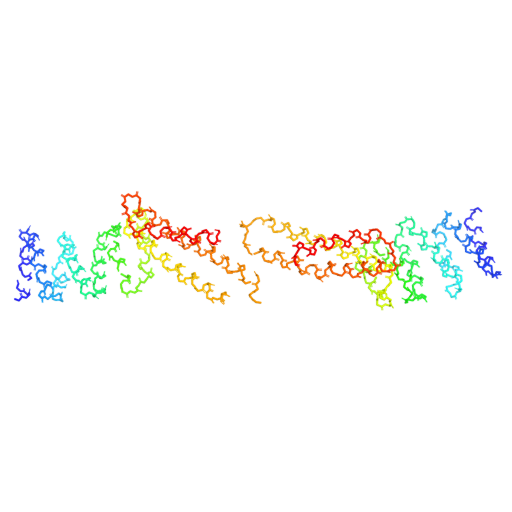31 C CA . ALA B 1 17 ? -7.071 23.734 252.975 1.00 63.19 36 ALA B CA 1
ATOM 1732 C C . ALA B 1 17 ? -6.060 22.806 252.266 1.00 67.36 36 ALA B C 1
ATOM 1733 O O . ALA B 1 17 ? -5.465 21.967 252.922 1.00 71.04 36 ALA B O 1
ATOM 1735 N N . GLY B 1 18 ? -5.859 22.959 250.949 1.00 61.18 37 GLY B N 1
ATOM 1736 C CA . GLY B 1 18 ? -4.953 22.108 250.197 1.00 65.15 37 GLY B CA 1
ATOM 1737 C C . GLY B 1 18 ? -5.479 20.689 249.998 1.00 70.15 37 GLY B C 1
ATOM 1738 O O . GLY B 1 18 ? -4.675 19.761 249.893 1.00 71.40 37 GLY B O 1
ATOM 1739 N N . GLN B 1 19 ? -6.813 20.528 249.941 1.00 62.53 38 GLN B N 1
ATOM 1740 C CA . GLN B 1 19 ? -7.484 19.230 249.765 1.00 61.08 38 GLN B CA 1
ATOM 1741 C C . GLN B 1 19 ? -8.055 19.234 248.357 1.00 60.96 38 GLN B C 1
ATOM 1742 O O . GLN B 1 19 ? -9.273 19.293 248.130 1.00 65.49 38 GLN B O 1
ATOM 1748 N N . ASN B 1 20 ? -7.130 19.181 247.411 1.00 58.17 39 ASN B N 1
ATOM 1749 C CA . ASN B 1 20 ? -7.433 19.259 245.974 1.00 59.91 39 ASN B CA 1
ATOM 1750 C C . ASN B 1 20 ? -8.295 18.140 245.418 1.00 57.18 39 ASN B C 1
ATOM 1751 O O . ASN B 1 20 ? -9.119 18.389 244.533 1.00 56.67 39 ASN B O 1
ATOM 1756 N N . GLY B 1 21 ? -8.104 16.929 245.942 1.00 62.20 40 GLY B N 1
ATOM 1757 C CA . GLY B 1 21 ? -8.865 15.750 245.547 1.00 58.70 40 GLY B CA 1
ATOM 1758 C C . GLY B 1 21 ? -10.339 15.917 245.860 1.00 58.18 40 GLY B C 1
ATOM 1759 O O . GLY B 1 21 ? -11.178 15.722 244.979 1.00 60.01 40 GLY B O 1
ATOM 1760 N N . GLN B 1 22 ? -10.658 16.327 247.088 1.00 57.20 41 GLN B N 1
ATOM 1761 C CA . GLN B 1 22 ? -12.066 16.530 247.457 1.00 64.02 41 GLN B CA 1
ATOM 1762 C C . GLN B 1 22 ? -12.662 17.773 246.774 1.00 60.38 41 GLN B C 1
ATOM 1763 O O . GLN B 1 22 ? -13.855 17.789 246.491 1.00 60.85 41 GLN B O 1
ATOM 1769 N N . ALA B 1 23 ? -11.836 18.782 246.488 1.00 60.71 42 ALA B N 1
ATOM 1770 C CA . ALA B 1 23 ? -12.282 19.981 245.765 1.00 57.52 42 ALA B CA 1
ATOM 1771 C C . ALA B 1 23 ? -12.772 19.603 244.351 1.00 53.78 42 ALA B C 1
ATOM 1772 O O . ALA B 1 23 ? -13.821 20.071 243.913 1.00 53.64 42 ALA B O 1
ATOM 1774 N N . VAL B 1 24 ? -12.039 18.720 243.674 1.00 52.85 43 VAL B N 1
ATOM 1775 C CA . VAL B 1 24 ? -12.414 18.244 242.321 1.00 52.86 43 VAL B CA 1
ATOM 1776 C C . VAL B 1 24 ? -13.722 17.412 242.344 1.00 57.56 43 VAL B C 1
ATOM 1777 O O . VAL B 1 24 ? -14.570 17.597 241.468 1.00 46.41 43 VAL B O 1
ATOM 1781 N N . SER B 1 25 ? -13.892 16.553 243.360 1.00 54.33 44 SER B N 1
ATOM 1782 C CA . SER B 1 25 ? -15.105 15.729 243.519 1.00 57.63 44 SER B CA 1
ATOM 1783 C C . SER B 1 25 ? -16.328 16.603 243.696 1.00 53.69 44 SER B C 1
ATOM 1784 O O . SER B 1 25 ? -17.331 16.369 243.049 1.00 60.81 44 SER B O 1
ATOM 1787 N N . TYR B 1 26 ? -16.249 17.575 244.610 1.00 52.16 45 TYR B N 1
ATOM 1788 C CA . TYR B 1 26 ? -17.342 18.530 244.824 1.00 50.75 45 TYR B CA 1
ATOM 1789 C C . TYR B 1 26 ? -17.672 19.334 243.543 1.00 47.23 45 TYR B C 1
ATOM 1790 O O . TYR B 1 26 ? -18.831 19.621 243.262 1.00 50.45 45 TYR B O 1
ATOM 1799 N N . PHE B 1 27 ? -16.647 19.701 242.798 1.00 42.86 46 PHE B N 1
ATOM 1800 C CA . PHE B 1 27 ? -16.825 20.432 241.552 1.00 48.15 46 PHE B CA 1
ATOM 1801 C C . PHE B 1 27 ? -17.581 19.582 240.510 1.00 52.04 46 PHE B C 1
ATOM 1802 O O . PHE B 1 27 ? -18.433 20.125 239.800 1.00 59.49 46 PHE B O 1
ATOM 1810 N N . ARG B 1 28 ? -17.292 18.273 240.424 1.00 59.19 47 ARG B N 1
ATOM 1811 C CA . ARG B 1 28 ? -18.046 17.365 239.515 1.00 56.25 47 ARG B CA 1
ATOM 1812 C C . ARG B 1 28 ? -19.521 17.289 239.858 1.00 52.15 47 ARG B C 1
ATOM 1813 O O . ARG B 1 28 ? -20.372 17.283 238.980 1.00 52.87 47 ARG B O 1
ATOM 1821 N N . GLN B 1 29 ? -19.799 17.207 241.144 1.00 53.97 48 GLN B N 1
ATOM 1822 C CA . GLN B 1 29 ? -21.167 17.129 241.645 1.00 58.32 48 GLN B CA 1
ATOM 1823 C C . GLN B 1 29 ? -21.959 18.404 241.369 1.00 52.08 48 GLN B C 1
ATOM 1824 O O . GLN B 1 29 ? -23.149 18.326 241.115 1.00 60.72 48 GLN B O 1
ATOM 1830 N N . THR B 1 30 ? -21.298 19.561 241.418 1.00 51.91 49 THR B N 1
ATOM 1831 C CA . THR B 1 30 ? -21.956 20.857 241.137 1.00 58.12 49 THR B CA 1
ATOM 1832 C C . THR B 1 30 ? -22.260 20.995 239.623 1.00 55.78 49 THR B C 1
ATOM 1833 O O . THR B 1 30 ? -23.274 21.611 239.252 1.00 53.59 49 THR B O 1
ATOM 1837 N N . ILE B 1 31 ? -21.396 20.439 238.762 1.00 52.99 50 ILE B N 1
ATOM 1838 C CA . ILE B 1 31 ? -21.656 20.438 237.297 1.00 51.56 50 ILE B CA 1
ATOM 1839 C C . ILE B 1 31 ? -22.988 19.710 237.001 1.00 54.33 50 ILE B C 1
ATOM 1840 O O . ILE B 1 31 ? -23.805 20.220 236.238 1.00 53.26 50 ILE B O 1
ATOM 1845 N N . ALA B 1 32 ? -23.204 18.558 237.642 1.00 55.89 51 ALA B N 1
ATOM 1846 C CA . ALA B 1 32 ? -24.440 17.767 237.489 1.00 57.62 51 ALA B CA 1
ATOM 1847 C C . ALA B 1 32 ? -25.702 18.541 237.920 1.00 63.13 51 ALA B C 1
ATOM 1848 O O . ALA B 1 32 ? -26.764 18.353 237.327 1.00 69.34 51 ALA B O 1
ATOM 1850 N N . LEU B 1 33 ? -25.579 19.382 238.956 1.00 60.17 52 LEU B N 1
ATOM 1851 C CA . LEU B 1 33 ? -26.682 20.220 239.433 1.00 57.75 52 LEU B CA 1
ATOM 1852 C C . LEU B 1 33 ? -26.937 21.423 238.492 1.00 58.41 52 LEU B C 1
ATOM 1853 O O . LEU B 1 33 ? -28.075 21.647 238.084 1.00 60.56 52 LEU B O 1
ATOM 1858 N N . ASN B 1 34 ? -25.891 22.182 238.150 1.00 55.80 53 ASN B N 1
ATOM 1859 C CA . ASN B 1 34 ? -26.030 23.390 237.292 1.00 52.72 53 ASN B CA 1
ATOM 1860 C C . ASN B 1 34 ? -24.691 23.777 236.677 1.00 54.73 53 ASN B C 1
ATOM 1861 O O . ASN B 1 34 ? -23.883 24.463 237.307 1.00 55.94 53 ASN B O 1
ATOM 1866 N N . ILE B 1 35 ? -24.496 23.365 235.427 1.00 54.32 54 ILE B N 1
ATOM 1867 C CA . ILE B 1 35 ? -23.253 23.600 234.705 1.00 51.82 54 ILE B CA 1
ATOM 1868 C C . ILE B 1 35 ? -22.941 25.073 234.439 1.00 50.97 54 ILE B C 1
ATOM 1869 O O . ILE B 1 35 ? -21.767 25.445 234.509 1.00 49.02 54 ILE B O 1
ATOM 1874 N N . ASP B 1 36 ? -23.963 25.885 234.147 1.00 54.22 55 ASP B N 1
ATOM 1875 C CA A ASP B 1 36 ? -23.790 27.333 233.885 0.50 59.49 55 ASP B CA 1
ATOM 1876 C CA B ASP B 1 36 ? -23.756 27.322 233.886 0.50 57.06 55 ASP B CA 1
ATOM 1877 C C . ASP B 1 36 ? -23.282 28.079 235.134 1.00 55.13 55 ASP B C 1
ATOM 1878 O O . ASP B 1 36 ? -22.439 28.971 235.027 1.00 54.77 55 ASP B O 1
ATOM 1887 N N . ARG B 1 37 ? -23.814 27.720 236.304 1.00 57.77 56 ARG B N 1
ATOM 1888 C CA A ARG B 1 37 ? -23.388 28.334 237.578 0.50 56.67 56 ARG B CA 1
ATOM 1889 C CA B ARG B 1 37 ? -23.401 28.328 237.585 0.50 58.28 56 ARG B CA 1
ATOM 1890 C C . ARG B 1 37 ? -21.946 27.917 237.862 1.00 54.88 56 ARG B C 1
ATOM 1891 O O . ARG B 1 37 ? -21.119 28.746 238.226 1.00 55.09 56 ARG B O 1
ATOM 1906 N N . THR B 1 38 ? -21.655 26.628 237.668 1.00 52.40 57 THR B N 1
ATOM 1907 C CA . THR B 1 38 ? -20.319 26.062 237.872 1.00 51.29 57 THR B CA 1
ATOM 1908 C C . THR B 1 38 ? -19.302 26.743 236.984 1.00 50.97 57 THR B C 1
ATOM 1909 O O . THR B 1 38 ? -18.224 27.096 237.469 1.00 49.71 57 THR B O 1
ATOM 1913 N N . GLU B 1 39 ? -19.649 26.926 235.700 1.00 51.02 58 GLU B N 1
ATOM 1914 C CA . GLU B 1 39 ? -18.793 27.637 234.731 1.00 50.04 58 GLU B CA 1
ATOM 1915 C C . GLU B 1 39 ? -18.494 29.065 235.208 1.00 50.02 58 GLU B C 1
ATOM 1916 O O . GLU B 1 39 ? -17.359 29.513 235.152 1.00 54.96 58 GLU B O 1
ATOM 1930 N N . TYR B 1 41 ? -18.483 30.163 238.241 1.00 52.25 60 TYR B N 1
ATOM 1931 C CA . TYR B 1 41 ? -17.559 30.037 239.384 1.00 52.67 60 TYR B CA 1
ATOM 1932 C C . TYR B 1 41 ? -16.109 29.907 238.910 1.00 49.53 60 TYR B C 1
ATOM 1933 O O . TYR B 1 41 ? -15.210 30.524 239.488 1.00 49.70 60 TYR B O 1
ATOM 1942 N N . TYR B 1 42 ? -15.890 29.081 237.882 1.00 47.00 61 TYR B N 1
ATOM 1943 C CA . TYR B 1 42 ? -14.570 28.896 237.318 1.00 47.34 61 TYR B CA 1
ATOM 1944 C C . TYR B 1 42 ? -13.979 30.237 236.853 1.00 51.25 61 TYR B C 1
ATOM 1945 O O . TYR B 1 42 ? -12.821 30.514 237.137 1.00 51.40 61 TYR B O 1
ATOM 1954 N N . TRP B 1 43 ? -14.789 31.044 236.155 1.00 52.62 62 TRP B N 1
ATOM 1955 C CA . TRP B 1 43 ? -14.345 32.326 235.626 1.00 54.54 62 TRP B CA 1
ATOM 1956 C C . TRP B 1 43 ? -14.094 33.390 236.647 1.00 59.17 62 TRP B C 1
ATOM 1957 O O . TRP B 1 43 ? -13.103 34.098 236.554 1.00 62.42 62 TRP B O 1
ATOM 1968 N N . THR B 1 44 ? -14.973 33.497 237.631 1.00 56.90 63 THR B N 1
ATOM 1969 C CA . THR B 1 44 ? -14.887 34.535 238.654 1.00 58.99 63 THR B CA 1
ATOM 1970 C C . THR B 1 44 ? -14.072 34.192 239.920 1.00 60.54 63 THR B C 1
ATOM 1971 O O . THR B 1 44 ? -13.459 35.089 240.482 1.00 61.89 63 THR B O 1
ATOM 1975 N N . ASN B 1 45 ? -14.059 32.924 240.351 1.00 57.67 64 ASN B N 1
ATOM 1976 C CA . ASN B 1 45 ? -13.383 32.502 241.614 1.00 57.59 64 ASN B CA 1
ATOM 1977 C C . ASN B 1 45 ? -12.153 31.602 241.544 1.00 57.74 64 ASN B C 1
ATOM 1978 O O . ASN B 1 45 ? -11.482 31.456 242.545 1.00 58.63 64 ASN B O 1
ATOM 1983 N N . VAL B 1 46 ? -11.862 30.957 240.419 1.00 56.41 65 VAL B N 1
ATOM 1984 C CA . VAL B 1 46 ? -10.698 30.069 240.381 1.00 51.91 65 VAL B CA 1
ATOM 1985 C C . VAL B 1 46 ? -9.447 30.799 239.909 1.00 57.83 65 VAL B C 1
ATOM 1986 O O . VAL B 1 46 ? -9.470 31.490 238.872 1.00 57.52 65 VAL B O 1
ATOM 1990 N N . ASP B 1 47 ? -8.371 30.646 240.695 1.00 58.25 66 ASP B N 1
ATOM 1991 C CA . ASP B 1 47 ? -7.052 31.194 240.386 1.00 60.32 66 ASP B CA 1
ATOM 1992 C C . ASP B 1 47 ? -6.547 30.370 239.201 1.00 58.88 66 ASP B C 1
ATOM 1993 O O . ASP B 1 47 ? -6.313 29.168 239.337 1.00 54.44 66 ASP B O 1
ATOM 1998 N N . LYS B 1 48 ? -6.397 31.018 238.046 1.00 59.20 67 LYS B N 1
ATOM 1999 C CA . LYS B 1 48 ? -5.955 30.326 236.811 1.00 64.23 67 LYS B CA 1
ATOM 2000 C C . LYS B 1 48 ? -4.479 29.869 236.840 1.00 59.55 67 LYS B C 1
ATOM 2001 O O . LYS B 1 48 ? -4.098 28.992 236.070 1.00 60.12 67 LYS B O 1
ATOM 2007 N N . ASN B 1 49 ? -3.669 30.459 237.722 1.00 65.26 68 ASN B N 1
ATOM 2008 C CA . ASN B 1 49 ? -2.264 30.044 237.909 1.00 69.98 68 ASN B CA 1
ATOM 2009 C C . ASN B 1 49 ? -2.067 28.891 238.925 1.00 72.99 68 ASN B C 1
ATOM 2010 O O . ASN B 1 49 ? -0.928 28.455 239.122 1.00 72.37 68 ASN B O 1
ATOM 2015 N N . SER B 1 50 ? -3.149 28.393 239.549 1.00 67.85 69 SER B N 1
ATOM 2016 C CA . SER B 1 50 ? -3.062 27.298 240.538 1.00 65.82 69 SER B CA 1
ATOM 2017 C C . SER B 1 50 ? -3.079 25.935 239.842 1.00 62.22 69 SER B C 1
ATOM 2018 O O . SER B 1 50 ? -3.540 25.818 238.710 1.00 60.83 69 SER B O 1
ATOM 2021 N N . GLU B 1 51 ? -2.602 24.898 240.530 1.00 65.24 70 GLU B N 1
ATOM 2022 C CA . GLU B 1 51 ? -2.559 23.538 239.938 1.00 68.03 70 GLU B CA 1
ATOM 2023 C C . GLU B 1 51 ? -3.977 22.965 239.763 1.00 63.14 70 GLU B C 1
ATOM 2024 O O . GLU B 1 51 ? -4.245 22.260 238.789 1.00 68.48 70 GLU B O 1
ATOM 2030 N N . ILE B 1 52 ? -4.882 23.295 240.685 1.00 58.00 71 ILE B N 1
ATOM 2031 C CA . ILE B 1 52 ? -6.290 22.841 240.622 1.00 56.67 71 ILE B CA 1
ATOM 2032 C C . ILE B 1 52 ? -7.030 23.315 239.340 1.00 52.37 71 ILE B C 1
ATOM 2033 O O . ILE B 1 52 ? -7.820 22.567 238.788 1.00 56.72 71 ILE B O 1
ATOM 2038 N N . SER B 1 53 ? -6.757 24.546 238.897 1.00 52.76 72 SER B N 1
ATOM 2039 C CA . SER B 1 53 ? -7.361 25.192 237.704 1.00 58.87 72 SER B CA 1
ATOM 2040 C C . SER B 1 53 ? -7.605 24.269 236.510 1.00 56.58 72 SER B C 1
ATOM 2041 O O . SER B 1 53 ? -8.711 24.226 235.936 1.00 48.94 72 SER B O 1
ATOM 2044 N N . SER B 1 54 ? -6.563 23.528 236.164 1.00 52.26 73 SER B N 1
ATOM 2045 C CA . SER B 1 54 ? -6.598 22.595 235.028 1.00 56.91 73 SER B CA 1
ATOM 2046 C C . SER B 1 54 ? -7.538 21.440 235.250 1.00 54.17 73 SER B C 1
ATOM 2047 O O . SER B 1 54 ? -8.188 20.994 234.308 1.00 50.71 73 SER B O 1
ATOM 2050 N N . LYS B 1 55 ? -7.579 20.914 236.475 1.00 48.33 74 LYS B N 1
ATOM 2051 C CA . LYS B 1 55 ? -8.486 19.804 236.774 1.00 51.69 74 LYS B CA 1
ATOM 2052 C C . LYS B 1 55 ? -9.954 20.265 236.667 1.00 47.35 74 LYS B C 1
ATOM 2053 O O . LYS B 1 55 ? -10.781 19.539 236.140 1.00 48.40 74 LYS B O 1
ATOM 2059 N N . LEU B 1 56 ? -10.247 21.483 237.121 1.00 46.20 75 LEU B N 1
ATOM 2060 C CA . LEU B 1 56 ? -11.607 22.034 237.051 1.00 50.64 75 LEU B CA 1
ATOM 2061 C C . LEU B 1 56 ? -12.025 22.338 235.592 1.00 46.98 75 LEU B C 1
ATOM 2062 O O . LEU B 1 56 ? -13.158 22.068 235.200 1.00 48.76 75 LEU B O 1
ATOM 2067 N N . ALA B 1 57 ? -11.104 22.880 234.803 1.00 45.80 76 ALA B N 1
ATOM 2068 C CA . ALA B 1 57 ? -11.366 23.157 233.393 1.00 47.65 76 ALA B CA 1
ATOM 2069 C C . ALA B 1 57 ? -11.691 21.858 232.638 1.00 47.96 76 ALA B C 1
ATOM 2070 O O . ALA B 1 57 ? -12.582 21.855 231.820 1.00 47.00 76 ALA B O 1
ATOM 2072 N N . THR B 1 58 ? -11.000 20.764 232.972 1.00 51.27 77 THR B N 1
ATOM 2073 C CA . THR B 1 58 ? -11.208 19.449 232.340 1.00 50.63 77 THR B CA 1
ATOM 2074 C C . THR B 1 58 ? -12.575 18.879 232.670 1.00 49.70 77 THR B C 1
ATOM 2075 O O . THR B 1 58 ? -13.198 18.261 231.816 1.00 48.42 77 THR B O 1
ATOM 2079 N N . GLU B 1 59 ? -13.027 19.062 233.913 1.00 48.88 78 GLU B N 1
ATOM 2080 C CA . GLU B 1 59 ? -14.349 18.596 234.313 1.00 51.63 78 GLU B CA 1
ATOM 2081 C C . GLU B 1 59 ? -15.448 19.345 233.509 1.00 49.51 78 GLU B C 1
ATOM 2082 O O . GLU B 1 59 ? -16.408 18.730 233.103 1.00 49.09 78 GLU B O 1
ATOM 2088 N N . LEU B 1 60 ? -15.286 20.650 233.277 1.00 44.81 79 LEU B N 1
ATOM 2089 C CA . LEU B 1 60 ? -16.257 21.434 232.508 1.00 44.56 79 LEU B CA 1
ATOM 2090 C C . LEU B 1 60 ? -16.245 21.020 231.034 1.00 44.91 79 LEU B C 1
ATOM 2091 O O . LEU B 1 60 ? -17.306 20.826 230.444 1.00 41.84 79 LEU B O 1
ATOM 2096 N N . ALA B 1 61 ? -15.055 20.844 230.470 1.00 41.57 80 ALA B N 1
ATOM 2097 C CA . ALA B 1 61 ? -14.918 20.427 229.066 1.00 48.64 80 ALA B CA 1
ATOM 2098 C C . ALA B 1 61 ? -15.623 19.090 228.810 1.00 46.95 80 ALA B C 1
ATOM 2099 O O . ALA B 1 61 ? -16.373 18.945 227.846 1.00 50.41 80 ALA B O 1
ATOM 2101 N N . LEU B 1 62 ? -15.423 18.150 229.721 1.00 50.00 81 LEU B N 1
ATOM 2102 C CA . LEU B 1 62 ? -16.003 16.827 229.615 1.00 50.01 81 LEU B CA 1
ATOM 2103 C C . LEU B 1 62 ? -17.532 16.866 229.711 1.00 49.12 81 LEU B C 1
ATOM 2104 O O . LEU B 1 62 ? -18.208 16.219 228.921 1.00 48.12 81 LEU B O 1
ATOM 2109 N N . ALA B 1 63 ? -18.065 17.668 230.633 1.00 49.35 82 ALA B N 1
ATOM 2110 C CA . ALA B 1 63 ? -19.518 17.784 230.838 1.00 47.39 82 ALA B CA 1
ATOM 2111 C C . ALA B 1 63 ? -20.222 18.469 229.662 1.00 45.77 82 ALA B C 1
ATOM 2112 O O . ALA B 1 63 ? -21.323 18.059 229.281 1.00 50.71 82 ALA B O 1
ATOM 2114 N N . TYR B 1 64 ? -19.606 19.507 229.103 1.00 43.58 83 TYR B N 1
ATOM 2115 C CA . TYR B 1 64 ? -20.165 20.187 227.927 1.00 46.34 83 TYR B CA 1
ATOM 2116 C C . TYR B 1 64 ? -20.184 19.272 226.693 1.00 47.48 83 TYR B C 1
ATOM 2117 O O . TYR B 1 64 ? -21.130 19.345 225.905 1.00 49.85 83 TYR B O 1
ATOM 2126 N N . LYS B 1 65 ? -19.163 18.421 226.555 1.00 45.84 84 LYS B N 1
ATOM 2127 C CA . LYS B 1 65 ? -19.082 17.420 225.488 1.00 48.73 84 LYS B CA 1
ATOM 2128 C C . LYS B 1 65 ? -20.248 16.427 225.612 1.00 50.34 84 LYS B C 1
ATOM 2129 O O . LYS B 1 65 ? -20.889 16.154 224.601 1.00 51.24 84 LYS B O 1
ATOM 2135 N N . LYS B 1 66 ? -20.521 15.903 226.819 1.00 51.18 85 LYS B N 1
ATOM 2136 C CA . LYS B 1 66 ? -21.662 14.988 227.005 1.00 54.97 85 LYS B CA 1
ATOM 2137 C C . LYS B 1 66 ? -23.007 15.646 226.677 1.00 55.28 85 LYS B C 1
ATOM 2138 O O . LYS B 1 66 ? -23.924 14.970 226.210 1.00 55.29 85 LYS B O 1
ATOM 2144 N N . ASN B 1 67 ? -23.132 16.936 227.001 1.00 54.25 86 ASN B N 1
ATOM 2145 C CA . ASN B 1 67 ? -24.342 17.731 226.714 1.00 51.02 86 ASN B CA 1
ATOM 2146 C C . ASN B 1 67 ? -24.498 18.068 225.215 1.00 47.57 86 ASN B C 1
ATOM 2147 O O . ASN B 1 67 ? -25.537 18.504 224.796 1.00 48.98 86 ASN B O 1
ATOM 2152 N N . ARG B 1 68 ? -23.457 17.848 224.431 1.00 48.60 87 ARG B N 1
ATOM 2153 C CA . ARG B 1 68 ? -23.399 18.166 223.022 1.00 49.86 87 ARG B CA 1
ATOM 2154 C C . ARG B 1 68 ? -23.389 19.684 222.806 1.00 52.25 87 ARG B C 1
ATOM 2155 O O . ARG B 1 68 ? -23.902 20.165 221.793 1.00 52.16 87 ARG B O 1
ATOM 2163 N N . ASN B 1 69 ? -22.801 20.413 223.769 1.00 50.22 88 ASN B N 1
ATOM 2164 C CA . ASN B 1 69 ? -22.596 21.851 223.679 1.00 53.05 88 ASN B CA 1
ATOM 2165 C C . ASN B 1 69 ? -21.143 21.883 223.240 1.00 52.17 88 ASN B C 1
ATOM 2166 O O . ASN B 1 69 ? -20.232 22.060 224.048 1.00 49.54 88 ASN B O 1
ATOM 2171 N N . TYR B 1 70 ? -20.942 21.667 221.947 1.00 49.97 89 TYR B N 1
ATOM 2172 C CA . TYR B 1 70 ? -19.609 21.581 221.387 1.00 52.26 89 TYR B CA 1
ATOM 2173 C C . TYR B 1 70 ? -18.866 22.921 221.433 1.00 50.09 89 TYR B C 1
ATOM 2174 O O . TYR B 1 70 ? -17.656 22.912 221.591 1.00 47.23 89 TYR B O 1
ATOM 2183 N N . ASP B 1 71 ? -19.588 24.042 221.313 1.00 51.96 90 ASP B N 1
ATOM 2184 C CA . ASP B 1 71 ? -19.001 25.395 221.422 1.00 52.15 90 ASP B CA 1
ATOM 2185 C C . ASP B 1 71 ? -18.318 25.585 222.786 1.00 49.86 90 ASP B C 1
ATOM 2186 O O . ASP B 1 71 ? -17.179 26.001 222.848 1.00 54.42 90 ASP B O 1
ATOM 2191 N N . LYS B 1 72 ? -19.008 25.230 223.861 1.00 52.88 91 LYS B N 1
ATOM 2192 C CA . LYS B 1 72 ? -18.451 25.309 225.212 1.00 49.13 91 LYS B CA 1
ATOM 2193 C C . LYS B 1 72 ? -17.376 24.252 225.484 1.00 52.23 91 LYS B C 1
ATOM 2194 O O . LYS B 1 72 ? -16.406 24.542 226.187 1.00 45.59 91 LYS B O 1
ATOM 2200 N N . ALA B 1 73 ? -17.532 23.039 224.940 1.00 48.09 92 ALA B N 1
ATOM 2201 C CA . ALA B 1 73 ? -16.523 21.963 225.125 1.00 50.87 92 ALA B CA 1
ATOM 2202 C C . ALA B 1 73 ? -15.191 22.440 224.543 1.00 48.18 92 ALA B C 1
ATOM 2203 O O . ALA B 1 73 ? -14.137 22.328 225.179 1.00 48.97 92 ALA B O 1
ATOM 2205 N N . TYR B 1 74 ? -15.286 23.003 223.341 1.00 51.27 93 TYR B N 1
ATOM 2206 C CA . TYR B 1 74 ? -14.164 23.572 222.632 1.00 50.94 93 TYR B CA 1
ATOM 2207 C C . TYR B 1 74 ? -13.507 24.672 223.455 1.00 53.37 93 TYR B C 1
ATOM 2208 O O . TYR B 1 74 ? -12.282 24.651 223.642 1.00 52.07 93 TYR B O 1
ATOM 2217 N N . LEU B 1 75 ? -14.317 25.596 223.981 1.00 57.50 94 LEU B N 1
ATOM 2218 C CA . LEU B 1 75 ? -13.814 26.715 224.810 1.00 53.20 94 LEU B CA 1
ATOM 2219 C C . LEU B 1 75 ? -12.935 26.215 225.959 1.00 52.51 94 LEU B C 1
ATOM 2220 O O . LEU B 1 75 ? -11.823 26.710 226.153 1.00 52.81 94 LEU B O 1
ATOM 2225 N N . PHE B 1 76 ? -13.406 25.200 226.677 1.00 57.20 95 PHE B N 1
ATOM 2226 C CA . PHE B 1 76 ? -12.641 24.641 227.803 1.00 52.54 95 PHE B CA 1
ATOM 2227 C C . PHE B 1 76 ? -11.443 23.798 227.436 1.00 59.72 95 PHE B C 1
ATOM 2228 O O . PHE B 1 76 ? -10.447 23.839 228.167 1.00 55.51 95 PHE B O 1
ATOM 2236 N N . TYR B 1 77 ? -11.519 23.045 226.333 1.00 58.75 96 TYR B N 1
ATOM 2237 C CA . TYR B 1 77 ? -10.347 22.295 225.885 1.00 54.60 96 TYR B CA 1
ATOM 2238 C C . TYR B 1 77 ? -9.273 23.274 225.375 1.00 55.73 96 TYR B C 1
ATOM 2239 O O . TYR B 1 77 ? -8.085 23.004 225.529 1.00 53.90 96 TYR B O 1
ATOM 2248 N N . LYS B 1 78 ? -9.696 24.404 224.800 1.00 53.79 97 LYS B N 1
ATOM 2249 C CA . LYS B 1 78 ? -8.780 25.457 224.344 1.00 58.86 97 LYS B CA 1
ATOM 2250 C C . LYS B 1 78 ? -8.066 26.110 225.564 1.00 61.22 97 LYS B C 1
ATOM 2251 O O . LYS B 1 78 ? -6.869 26.376 225.488 1.00 63.38 97 LYS B O 1
ATOM 2255 N N . GLU B 1 79 ? -8.783 26.339 226.675 1.00 65.51 98 GLU B N 1
ATOM 2256 C CA . GLU B 1 79 ? -8.172 26.855 227.931 1.00 66.61 98 GLU B CA 1
ATOM 2257 C C . GLU B 1 79 ? -7.073 25.910 228.454 1.00 64.98 98 GLU B C 1
ATOM 2258 O O . GLU B 1 79 ? -6.057 26.363 228.946 1.00 65.77 98 GLU B O 1
ATOM 2261 N N . LEU B 1 80 ? -7.297 24.601 228.361 1.00 60.03 99 LEU B N 1
ATOM 2262 C CA . LEU B 1 80 ? -6.298 23.596 228.777 1.00 54.25 99 LEU B CA 1
ATOM 2263 C C . LEU B 1 80 ? -5.096 23.611 227.843 1.00 54.64 99 LEU B C 1
ATOM 2264 O O . LEU B 1 80 ? -3.949 23.565 228.300 1.00 58.22 99 LEU B O 1
ATOM 2269 N N . LEU B 1 81 ? -5.387 23.704 226.540 1.00 52.84 100 LEU B N 1
ATOM 2270 C CA . LEU B 1 81 ? -4.390 23.759 225.507 1.00 53.86 100 LEU B CA 1
ATOM 2271 C C . LEU B 1 81 ? -3.459 24.966 225.630 1.00 61.05 100 LEU B C 1
ATOM 2272 O O . LEU B 1 81 ? -2.291 24.810 225.316 1.00 60.52 100 LEU B O 1
ATOM 2277 N N . GLN B 1 82 ? -3.930 26.134 226.099 1.00 67.58 101 GLN B N 1
ATOM 2278 C CA A GLN B 1 82 ? -3.047 27.314 226.230 0.50 67.55 101 GLN B CA 1
ATOM 2279 C CA B GLN B 1 82 ? -3.060 27.336 226.244 0.50 67.84 101 GLN B CA 1
ATOM 2280 C C . GLN B 1 82 ? -1.934 27.081 227.265 1.00 62.88 101 GLN B C 1
ATOM 2281 O O . GLN B 1 82 ? -0.829 27.578 227.101 1.00 69.11 101 GLN B O 1
ATOM 2292 N N . LYS B 1 83 ? -2.232 26.302 228.308 1.00 60.82 102 LYS B N 1
ATOM 2293 C CA . LYS B 1 83 ? -1.275 25.944 229.371 1.00 71.44 102 LYS B CA 1
ATOM 2294 C C . LYS B 1 83 ? -0.204 24.939 228.897 1.00 69.58 102 LYS B C 1
ATOM 2295 O O . LYS B 1 83 ? 0.917 24.960 229.403 1.00 69.94 102 LYS B O 1
ATOM 2301 N N . ALA B 1 84 ? -0.560 24.072 227.940 1.00 71.99 103 ALA B N 1
ATOM 2302 C CA . ALA B 1 84 ? 0.345 23.059 227.358 1.00 62.33 103 ALA B CA 1
ATOM 2303 C C . ALA B 1 84 ? 0.076 22.954 225.832 1.00 56.93 103 ALA B C 1
ATOM 2304 O O . ALA B 1 84 ? -0.540 21.989 225.378 1.00 58.17 103 ALA B O 1
ATOM 2306 N N . PRO B 1 85 ? 0.526 23.949 225.037 1.00 54.17 104 PRO B N 1
ATOM 2307 C CA . PRO B 1 85 ? 0.197 23.983 223.591 1.00 53.16 104 PRO B CA 1
ATOM 2308 C C . PRO B 1 85 ? 0.682 22.847 222.690 1.00 58.16 104 PRO B C 1
ATOM 2309 O O . PRO B 1 85 ? 0.099 22.648 221.612 1.00 59.95 104 PRO B O 1
ATOM 2313 N N . ASN B 1 86 ? 1.717 22.128 223.126 1.00 56.06 105 ASN B N 1
ATOM 2314 C CA . ASN B 1 86 ? 2.308 21.015 222.395 1.00 56.27 105 ASN B CA 1
ATOM 2315 C C . ASN B 1 86 ? 1.923 19.655 222.993 1.00 50.89 105 ASN B C 1
ATOM 2316 O O . ASN B 1 86 ? 2.497 18.639 222.626 1.00 57.12 105 ASN B O 1
ATOM 2321 N N . ASN B 1 87 ? 0.931 19.625 223.874 1.00 49.13 106 ASN B N 1
ATOM 2322 C CA . ASN B 1 87 ? 0.479 18.383 224.490 1.00 53.20 106 ASN B CA 1
ATOM 2323 C C . ASN B 1 87 ? -0.482 17.739 223.485 1.00 50.69 106 ASN B C 1
ATOM 2324 O O . ASN B 1 87 ? -1.561 18.270 223.228 1.00 49.04 106 ASN B O 1
ATOM 2329 N N . VAL B 1 88 ? -0.068 16.607 222.918 1.00 49.94 107 VAL B N 1
ATOM 2330 C CA . VAL B 1 88 ? -0.866 15.888 221.890 1.00 50.83 107 VAL B CA 1
ATOM 2331 C C . VAL B 1 88 ? -2.263 15.456 222.366 1.00 48.37 107 VAL B C 1
ATOM 2332 O O . VAL B 1 88 ? -3.196 15.442 221.558 1.00 51.76 107 VAL B O 1
ATOM 2336 N N . ASP B 1 89 ? -2.408 15.146 223.665 1.00 48.07 108 ASP B N 1
ATOM 2337 C CA . ASP B 1 89 ? -3.706 14.754 224.251 1.00 50.95 108 ASP B CA 1
ATOM 2338 C C . ASP B 1 89 ? -4.667 15.951 224.301 1.00 53.75 108 ASP B C 1
ATOM 2339 O O . ASP B 1 89 ? -5.857 15.794 224.036 1.00 52.83 108 ASP B O 1
ATOM 2351 N N . LEU B 1 91 ? -4.393 18.629 222.302 1.00 46.98 110 LEU B N 1
ATOM 2352 C CA . LEU B 1 91 ? -4.675 18.929 220.877 1.00 48.77 110 LEU B CA 1
ATOM 2353 C C . LEU B 1 91 ? -5.807 18.015 220.317 1.00 49.62 110 LEU B C 1
ATOM 2354 O O . LEU B 1 91 ? -6.742 18.497 219.682 1.00 50.19 110 LEU B O 1
ATOM 2359 N N . GLU B 1 92 ? -5.728 16.723 220.635 1.00 50.72 111 GLU B N 1
ATOM 2360 C CA . GLU B 1 92 ? -6.702 15.702 220.234 1.00 49.40 111 GLU B CA 1
ATOM 2361 C C . GLU B 1 92 ? -8.110 16.047 220.737 1.00 48.32 111 GLU B C 1
ATOM 2362 O O . GLU B 1 92 ? -9.057 15.974 219.966 1.00 44.82 111 GLU B O 1
ATOM 2368 N N . ALA B 1 93 ? -8.236 16.376 222.026 1.00 48.15 112 ALA B N 1
ATOM 2369 C CA . ALA B 1 93 ? -9.531 16.762 222.623 1.00 48.20 112 ALA B CA 1
ATOM 2370 C C . ALA B 1 93 ? -10.140 17.980 221.915 1.00 49.27 112 ALA B C 1
ATOM 2371 O O . ALA B 1 93 ? -11.338 18.002 221.642 1.00 48.02 112 ALA B O 1
ATOM 2373 N N . CYS B 1 94 ? -9.302 18.960 221.579 1.00 54.45 113 CYS B N 1
ATOM 2374 C CA A CYS B 1 94 ? -9.756 20.174 220.862 0.50 50.56 113 CYS B CA 1
ATOM 2375 C CA B CYS B 1 94 ? -9.748 20.176 220.901 0.50 52.62 113 CYS B CA 1
ATOM 2376 C C . CYS B 1 94 ? -10.196 19.863 219.443 1.00 55.86 113 CYS B C 1
ATOM 2377 O O . CYS B 1 94 ? -11.263 20.321 219.002 1.00 56.57 113 CYS B O 1
ATOM 2382 N N . ALA B 1 95 ? -9.388 19.079 218.719 1.00 51.89 114 ALA B N 1
ATOM 2383 C CA . ALA B 1 95 ? -9.690 18.693 217.329 1.00 52.57 114 ALA B CA 1
ATOM 2384 C C . ALA B 1 95 ? -11.042 17.956 217.202 1.00 53.98 114 ALA B C 1
ATOM 2385 O O . ALA B 1 95 ? -11.811 18.235 216.287 1.00 50.70 114 ALA B O 1
ATOM 2387 N N . GLU B 1 96 ? -11.327 17.059 218.140 1.00 51.47 115 GLU B N 1
ATOM 2388 C CA . GLU B 1 96 ? -12.602 16.304 218.183 1.00 55.23 115 GLU B CA 1
ATOM 2389 C C . GLU B 1 96 ? -13.822 17.226 218.301 1.00 55.64 115 GLU B C 1
ATOM 2390 O O . GLU B 1 96 ? -14.827 17.000 217.629 1.00 54.47 115 GLU B O 1
ATOM 2404 N N . GLN B 1 98 ? -13.919 20.317 217.309 1.00 52.81 117 GLN B N 1
ATOM 2405 C CA . GLN B 1 98 ? -14.020 21.019 216.035 1.00 56.10 117 GLN B CA 1
ATOM 2406 C C . GLN B 1 98 ? -14.759 20.205 214.966 1.00 57.01 117 GLN B C 1
ATOM 2407 O O . GLN B 1 98 ? -15.476 20.787 214.148 1.00 57.72 117 GLN B O 1
ATOM 2413 N N . VAL B 1 99 ? -14.593 18.879 214.984 1.00 59.18 118 VAL B N 1
ATOM 2414 C CA . VAL B 1 99 ? -15.309 17.980 214.060 1.00 61.66 118 VAL B CA 1
ATOM 2415 C C . VAL B 1 99 ? -16.810 18.037 214.399 1.00 58.79 118 VAL B C 1
ATOM 2416 O O . VAL B 1 99 ? -17.647 18.214 213.514 1.00 59.71 118 VAL B O 1
ATOM 2420 N N . CYS B 1 100 ? -17.132 17.933 215.685 1.00 57.55 119 CYS B N 1
ATOM 2421 C CA . CYS B 1 100 ? -18.523 18.019 216.148 1.00 57.98 119 CYS B CA 1
ATOM 2422 C C . CYS B 1 100 ? -19.191 19.381 215.849 1.00 60.05 119 CYS B C 1
ATOM 2423 O O . CYS B 1 100 ? -20.392 19.417 215.639 1.00 64.83 119 CYS B O 1
ATOM 2426 N N . ARG B 1 101 ? -18.415 20.475 215.798 1.00 63.89 120 ARG B N 1
ATOM 2427 C CA . ARG B 1 101 ? -18.930 21.831 215.461 1.00 63.13 120 ARG B CA 1
ATOM 2428 C C . ARG B 1 101 ? -19.018 22.104 213.953 1.00 67.95 120 ARG B C 1
ATOM 2429 O O . ARG B 1 101 ? -19.443 23.196 213.539 1.00 69.63 120 ARG B O 1
ATOM 2437 N N . GLY B 1 102 ? -18.634 21.133 213.124 1.00 70.43 121 GLY B N 1
ATOM 2438 C CA . GLY B 1 102 ? -18.624 21.321 211.681 1.00 67.96 121 GLY B CA 1
ATOM 2439 C C . GLY B 1 102 ? -17.458 22.185 211.214 1.00 71.04 121 GLY B C 1
ATOM 2440 O O . GLY B 1 102 ? -17.498 22.693 210.099 1.00 77.73 121 GLY B O 1
ATOM 2441 N N . GLN B 1 103 ? -16.423 22.344 212.052 1.00 64.65 122 GLN B N 1
ATOM 2442 C CA . GLN B 1 103 ? -15.226 23.121 211.728 1.00 68.92 122 GLN B CA 1
ATOM 2443 C C . GLN B 1 103 ? -14.178 22.083 211.293 1.00 71.23 122 GLN B C 1
ATOM 2444 O O . GLN B 1 103 ? -13.171 21.848 211.985 1.00 68.31 122 GLN B O 1
ATOM 2450 N N . GLU B 1 104 ? -14.455 21.465 210.139 1.00 66.19 123 GLU B N 1
ATOM 2451 C CA . GLU B 1 104 ? -13.626 20.404 209.555 1.00 71.94 123 GLU B CA 1
ATOM 2452 C C . GLU B 1 104 ? -12.256 20.899 209.149 1.00 73.27 123 GLU B C 1
ATOM 2453 O O . GLU B 1 104 ? -11.278 20.202 209.376 1.00 79.59 123 GLU B O 1
ATOM 2455 N N . LYS B 1 105 ? -12.194 22.099 208.567 1.00 76.88 124 LYS B N 1
ATOM 2456 C CA . LYS B 1 105 ? -10.923 22.695 208.126 1.00 81.59 124 LYS B CA 1
ATOM 2457 C C . LYS B 1 105 ? -10.004 22.844 209.348 1.00 71.04 124 LYS B C 1
ATOM 2458 O O . LYS B 1 105 ? -8.903 22.309 209.353 1.00 72.40 124 LYS B O 1
ATOM 2464 N N . ASP B 1 106 ? -10.485 23.517 210.392 1.00 68.56 125 ASP B N 1
ATOM 2465 C CA . ASP B 1 106 ? -9.686 23.715 211.615 1.00 66.59 125 ASP B CA 1
ATOM 2466 C C . ASP B 1 106 ? -9.385 22.390 212.344 1.00 65.74 125 ASP B C 1
ATOM 2467 O O . ASP B 1 106 ? -8.297 22.237 212.879 1.00 59.73 125 ASP B O 1
ATOM 2472 N N . ALA B 1 107 ? -10.320 21.438 212.344 1.00 61.09 126 ALA B N 1
ATOM 2473 C CA . ALA B 1 107 ? -10.087 20.135 212.993 1.00 62.35 126 ALA B CA 1
ATOM 2474 C C . ALA B 1 107 ? -8.942 19.379 212.318 1.00 64.51 126 ALA B C 1
ATOM 2475 O O . ALA B 1 107 ? -8.095 18.792 213.001 1.00 55.84 126 ALA B O 1
ATOM 2477 N N . LEU B 1 108 ? -8.923 19.422 210.988 1.00 60.42 127 LEU B N 1
ATOM 2478 C CA . LEU B 1 108 ? -7.902 18.750 210.189 1.00 65.05 127 LEU B CA 1
ATOM 2479 C C . LEU B 1 108 ? -6.509 19.367 210.467 1.00 66.28 127 LEU B C 1
ATOM 2480 O O . LEU B 1 108 ? -5.531 18.637 210.561 1.00 63.56 127 LEU B O 1
ATOM 2485 N N . ARG B 1 109 ? -6.438 20.695 210.608 1.00 67.33 128 ARG B N 1
ATOM 2486 C CA . ARG B 1 109 ? -5.190 21.416 210.958 1.00 72.38 128 ARG B CA 1
ATOM 2487 C C . ARG B 1 109 ? -4.617 20.899 212.293 1.00 70.13 128 ARG B C 1
ATOM 2488 O O . ARG B 1 109 ? -3.423 20.651 212.418 1.00 74.01 128 ARG B O 1
ATOM 2504 N N . TYR B 1 111 ? -5.236 17.956 213.844 1.00 57.43 130 TYR B N 1
ATOM 2505 C CA . TYR B 1 111 ? -4.784 16.564 213.716 1.00 55.81 130 TYR B CA 1
ATOM 2506 C C . TYR B 1 111 ? -3.434 16.469 213.013 1.00 57.42 130 TYR B C 1
ATOM 2507 O O . TYR B 1 111 ? -2.619 15.629 213.388 1.00 57.39 130 TYR B O 1
ATOM 2516 N N . GLU B 1 112 ? -3.217 17.317 212.004 1.00 58.57 131 GLU B N 1
ATOM 2517 C CA . GLU B 1 112 ? -1.942 17.371 211.290 1.00 62.13 131 GLU B CA 1
ATOM 2518 C C . GLU B 1 112 ? -0.838 17.946 212.181 1.00 58.53 131 GLU B C 1
ATOM 2519 O O . GLU B 1 112 ? 0.296 17.525 212.053 1.00 64.28 131 GLU B O 1
ATOM 2525 N N . LYS B 1 113 ? -1.156 18.885 213.080 1.00 58.07 132 LYS B N 1
ATOM 2526 C CA . LYS B 1 113 ? -0.165 19.412 214.044 1.00 61.22 132 LYS B CA 1
ATOM 2527 C C . LYS B 1 113 ? 0.258 18.280 215.013 1.00 60.62 132 LYS B C 1
ATOM 2528 O O . LYS B 1 113 ? 1.441 18.161 215.347 1.00 56.30 132 LYS B O 1
ATOM 2534 N N . ILE B 1 114 ? -0.708 17.472 215.460 1.00 55.31 133 ILE B N 1
ATOM 2535 C CA . ILE B 1 114 ? -0.416 16.319 216.322 1.00 53.45 133 ILE B CA 1
ATOM 2536 C C . ILE B 1 114 ? 0.608 15.405 215.653 1.00 54.85 133 ILE B C 1
ATOM 2537 O O . ILE B 1 114 ? 1.585 15.029 216.305 1.00 52.60 133 ILE B O 1
ATOM 2542 N N . LEU B 1 115 ? 0.412 15.102 214.352 1.00 56.76 134 LEU B N 1
ATOM 2543 C CA . LEU B 1 115 ? 1.349 14.247 213.607 1.00 58.73 134 LEU B CA 1
ATOM 2544 C C . LEU B 1 115 ? 2.751 14.858 213.468 1.00 63.24 134 LEU B C 1
ATOM 2545 O O . LEU B 1 115 ? 3.742 14.128 213.476 1.00 63.45 134 LEU B O 1
ATOM 2550 N N . GLN B 1 116 ? 2.824 16.184 213.380 1.00 61.49 135 GLN B N 1
ATOM 2551 C CA . GLN B 1 116 ? 4.097 16.907 213.325 1.00 68.70 135 GLN B CA 1
ATOM 2552 C C . GLN B 1 116 ? 4.860 16.713 214.661 1.00 63.26 135 GLN B C 1
ATOM 2553 O O . GLN B 1 116 ? 6.054 16.445 214.660 1.00 64.67 135 GLN B O 1
ATOM 2559 N N . LEU B 1 117 ? 4.154 16.810 215.788 1.00 61.90 136 LEU B N 1
ATOM 2560 C CA . LEU B 1 117 ? 4.762 16.599 217.112 1.00 62.29 136 LEU B CA 1
ATOM 2561 C C . LEU B 1 117 ? 5.127 15.128 217.373 1.00 66.00 136 LEU B C 1
ATOM 2562 O O . LEU B 1 117 ? 6.202 14.846 217.914 1.00 70.97 136 LEU B O 1
ATOM 2567 N N . GLU B 1 118 ? 4.240 14.213 216.973 1.00 60.98 137 GLU B N 1
ATOM 2568 C CA . GLU B 1 118 ? 4.417 12.762 217.164 1.00 58.92 137 GLU B CA 1
ATOM 2569 C C . GLU B 1 118 ? 3.844 12.017 215.969 1.00 56.38 137 GLU B C 1
ATOM 2570 O O . GLU B 1 118 ? 2.624 11.874 215.871 1.00 56.62 137 GLU B O 1
ATOM 2576 N N . ALA B 1 119 ? 4.707 11.516 215.095 1.00 62.43 138 ALA B N 1
ATOM 2577 C CA . ALA B 1 119 ? 4.279 10.824 213.862 1.00 61.74 138 ALA B CA 1
ATOM 2578 C C . ALA B 1 119 ? 3.427 9.559 214.039 1.00 62.39 138 ALA B C 1
ATOM 2579 O O . ALA B 1 119 ? 2.573 9.284 213.193 1.00 64.90 138 ALA B O 1
ATOM 2581 N N . ASP B 1 120 ? 3.661 8.801 215.114 1.00 59.10 139 ASP B N 1
ATOM 2582 C CA . ASP B 1 120 ? 2.936 7.539 215.370 1.00 61.93 139 ASP B CA 1
ATOM 2583 C C . ASP B 1 120 ? 1.722 7.692 216.314 1.00 61.30 139 ASP B C 1
ATOM 2584 O O . ASP B 1 120 ? 1.215 6.687 216.814 1.00 60.33 139 ASP B O 1
ATOM 2589 N N . ASN B 1 121 ? 1.276 8.933 216.555 1.00 59.84 140 ASN B N 1
ATOM 2590 C CA . ASN B 1 121 ? 0.174 9.223 217.472 1.00 54.37 140 ASN B CA 1
ATOM 2591 C C . ASN B 1 121 ? -1.025 8.400 217.040 1.00 54.15 140 ASN B C 1
ATOM 2592 O O . ASN B 1 121 ? -1.419 8.445 215.881 1.00 51.48 140 ASN B O 1
ATOM 2597 N N . LEU B 1 122 ? -1.547 7.614 217.977 1.00 54.49 141 LEU B N 1
ATOM 2598 C CA . LEU B 1 122 ? -2.621 6.672 217.691 1.00 57.02 141 LEU B CA 1
ATOM 2599 C C . LEU B 1 122 ? -3.909 7.376 217.297 1.00 54.25 141 LEU B C 1
ATOM 2600 O O . LEU B 1 122 ? -4.453 7.083 216.243 1.00 52.76 141 LEU B O 1
ATOM 2605 N N . ALA B 1 123 ? -4.324 8.368 218.078 1.00 53.06 142 ALA B N 1
ATOM 2606 C CA . ALA B 1 123 ? -5.571 9.119 217.802 1.00 51.76 142 ALA B CA 1
ATOM 2607 C C . ALA B 1 123 ? -5.615 9.848 216.468 1.00 55.19 142 ALA B C 1
ATOM 2608 O O . ALA B 1 123 ? -6.625 9.783 215.775 1.00 54.62 142 ALA B O 1
ATOM 2610 N N . ALA B 1 124 ? -4.526 10.544 216.122 1.00 53.32 143 ALA B N 1
ATOM 2611 C CA . ALA B 1 124 ? -4.451 11.305 214.888 1.00 53.36 143 ALA B CA 1
ATOM 2612 C C . ALA B 1 124 ? -4.422 10.392 213.657 1.00 54.05 143 ALA B C 1
ATOM 2613 O O . ALA B 1 124 ? -4.942 10.763 212.623 1.00 56.44 143 ALA B O 1
ATOM 2615 N N . ASN B 1 125 ? -3.787 9.229 213.781 1.00 54.38 144 ASN B N 1
ATOM 2616 C CA . ASN B 1 125 ? -3.728 8.241 212.706 1.00 57.39 144 ASN B CA 1
ATOM 2617 C C . ASN B 1 125 ? -5.066 7.515 212.498 1.00 57.45 144 ASN B C 1
ATOM 2618 O O . ASN B 1 125 ? -5.408 7.173 211.371 1.00 56.87 144 ASN B O 1
ATOM 2623 N N . ILE B 1 126 ? -5.808 7.268 213.569 1.00 57.79 145 ILE B N 1
ATOM 2624 C CA . ILE B 1 126 ? -7.143 6.667 213.432 1.00 61.41 145 ILE B CA 1
ATOM 2625 C C . ILE B 1 126 ? -8.049 7.667 212.720 1.00 60.87 145 ILE B C 1
ATOM 2626 O O . ILE B 1 126 ? -8.708 7.292 211.753 1.00 60.28 145 ILE B O 1
ATOM 2631 N N . PHE B 1 127 ? -8.050 8.928 213.171 1.00 57.93 146 PHE B N 1
ATOM 2632 C CA . PHE B 1 127 ? -8.890 9.947 212.548 1.00 57.39 146 PHE B CA 1
ATOM 2633 C C . PHE B 1 127 ? -8.544 10.179 211.082 1.00 61.28 146 PHE B C 1
ATOM 2634 O O . PHE B 1 127 ? -9.438 10.152 210.249 1.00 62.03 146 PHE B O 1
ATOM 2642 N N . LEU B 1 128 ? -7.267 10.449 210.801 1.00 60.83 147 LEU B N 1
ATOM 2643 C CA . LEU B 1 128 ? -6.807 10.733 209.438 1.00 63.33 147 LEU B CA 1
ATOM 2644 C C . LEU B 1 128 ? -6.931 9.543 208.492 1.00 61.86 147 LEU B C 1
ATOM 2645 O O . LEU B 1 128 ? -7.273 9.736 207.340 1.00 64.05 147 LEU B O 1
ATOM 2650 N N . GLY B 1 129 ? -6.691 8.326 208.984 1.00 60.93 148 GLY B N 1
ATOM 2651 C CA . GLY B 1 129 ? -6.863 7.108 208.186 1.00 64.55 148 GLY B CA 1
ATOM 2652 C C . GLY B 1 129 ? -8.288 7.010 207.653 1.00 68.57 148 GLY B C 1
ATOM 2653 O O . GLY B 1 129 ? -8.495 6.776 206.459 1.00 67.03 148 GLY B O 1
ATOM 2654 N N . ASN B 1 130 ? -9.259 7.265 208.535 1.00 69.10 149 ASN B N 1
ATOM 2655 C CA . ASN B 1 130 ? -10.685 7.229 208.175 1.00 71.14 149 ASN B CA 1
ATOM 2656 C C . ASN B 1 130 ? -11.155 8.417 207.335 1.00 72.94 149 ASN B C 1
ATOM 2657 O O . ASN B 1 130 ? -11.935 8.224 206.406 1.00 75.01 149 ASN B O 1
ATOM 2662 N N . TYR B 1 131 ? -10.685 9.625 207.660 1.00 71.91 150 TYR B N 1
ATOM 2663 C CA . TYR B 1 131 ? -11.052 10.837 206.915 1.00 70.96 150 TYR B CA 1
ATOM 2664 C C . TYR B 1 131 ? -10.638 10.714 205.456 1.00 70.62 150 TYR B C 1
ATOM 2665 O O . TYR B 1 131 ? -11.449 10.994 204.569 1.00 73.89 150 TYR B O 1
ATOM 2674 N N . TYR B 1 132 ? -9.390 10.301 205.214 1.00 67.64 151 TYR B N 1
ATOM 2675 C CA . TYR B 1 132 ? -8.901 10.125 203.847 1.00 71.41 151 TYR B CA 1
ATOM 2676 C C . TYR B 1 132 ? -9.623 9.005 203.083 1.00 72.25 151 TYR B C 1
ATOM 2677 O O . TYR B 1 132 ? -9.780 9.112 201.867 1.00 70.10 151 TYR B O 1
ATOM 2686 N N . TYR B 1 133 ? -10.069 7.959 203.785 1.00 69.21 152 TYR B N 1
ATOM 2687 C CA . TYR B 1 133 ? -10.807 6.863 203.157 1.00 74.82 152 TYR B CA 1
ATOM 2688 C C . TYR B 1 133 ? -12.201 7.316 202.680 1.00 78.55 152 TYR B C 1
ATOM 2689 O O . TYR B 1 133 ? -12.557 7.085 201.519 1.00 76.60 152 TYR B O 1
ATOM 2698 N N . LEU B 1 134 ? -12.975 7.931 203.578 1.00 77.11 153 LEU B N 1
ATOM 2699 C CA . LEU B 1 134 ? -14.340 8.397 203.254 1.00 79.62 153 LEU B CA 1
ATOM 2700 C C . LEU B 1 134 ? -14.371 9.475 202.173 1.00 84.73 153 LEU B C 1
ATOM 2701 O O . LEU B 1 134 ? -15.219 9.411 201.279 1.00 93.33 153 LEU B O 1
ATOM 2706 N N . THR B 1 135 ? -13.457 10.446 202.249 1.00 83.21 154 THR B N 1
ATOM 2707 C CA . THR B 1 135 ? -13.365 11.499 201.225 1.00 84.77 154 THR B CA 1
ATOM 2708 C C . THR B 1 135 ? -12.907 10.921 199.873 1.00 87.11 154 THR B C 1
ATOM 2709 O O . THR B 1 135 ? -13.310 11.424 198.818 1.00 90.43 154 THR B O 1
ATOM 2713 N N . ALA B 1 136 ? -12.057 9.889 199.917 1.00 82.93 155 ALA B N 1
ATOM 2714 C CA . ALA B 1 136 ? -11.604 9.182 198.713 1.00 85.90 155 ALA B CA 1
ATOM 2715 C C . ALA B 1 136 ? -12.754 8.377 198.084 1.00 90.22 155 ALA B C 1
ATOM 2716 O O . ALA B 1 136 ? -12.807 8.231 196.858 1.00 90.17 155 ALA B O 1
ATOM 2718 N N . GLU B 1 137 ? -13.660 7.876 198.933 1.00 90.01 156 GLU B N 1
ATOM 2719 C CA . GLU B 1 137 ? -14.822 7.081 198.514 1.00 94.47 156 GLU B CA 1
ATOM 2720 C C . GLU B 1 137 ? -15.846 7.965 197.774 1.00 99.22 156 GLU B C 1
ATOM 2721 O O . GLU B 1 137 ? -16.290 7.601 196.673 1.00 98.12 156 GLU B O 1
ATOM 2727 N N . GLN B 1 138 ? -16.194 9.119 198.357 1.00 98.98 157 GLN B N 1
ATOM 2728 C CA . GLN B 1 138 ? -17.158 10.060 197.730 1.00 106.11 157 GLN B C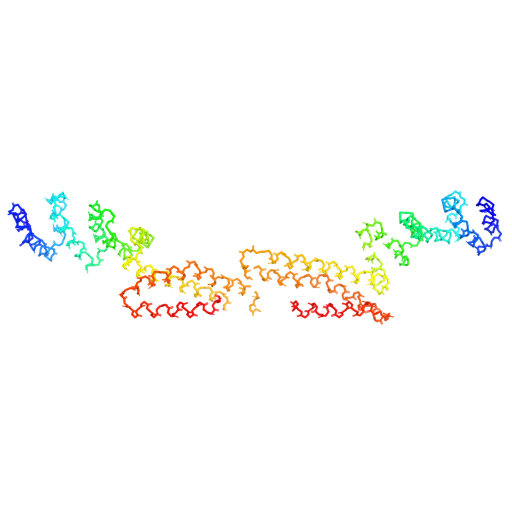A 1
ATOM 2729 C C . GLN B 1 138 ? -16.636 10.683 196.420 1.00 112.28 157 GLN B C 1
ATOM 2730 O O . GLN B 1 138 ? -17.447 10.985 195.536 1.00 121.25 157 GLN B O 1
ATOM 2736 N N . GLU B 1 139 ? -15.315 10.885 196.300 1.00 109.95 158 GLU B N 1
ATOM 2737 C CA . GLU B 1 139 ? -14.712 11.382 195.036 1.00 112.19 158 GLU B CA 1
ATOM 2738 C C . GLU B 1 139 ? -14.727 10.298 193.944 1.00 110.39 158 GLU B C 1
ATOM 2739 O O . GLU B 1 139 ? -14.813 10.627 192.756 1.00 115.13 158 GLU B O 1
ATOM 2745 N N . LYS B 1 140 ? -14.612 9.027 194.349 1.00 104.89 159 LYS B N 1
ATOM 2746 C CA . LYS B 1 140 ? -14.672 7.879 193.427 1.00 105.05 159 LYS B CA 1
ATOM 2747 C C . LYS B 1 140 ? -16.094 7.742 192.853 1.00 114.46 159 LYS B C 1
ATOM 2748 O O . LYS B 1 140 ? -16.252 7.486 191.658 1.00 112.36 159 LYS B O 1
ATOM 2754 N N . LYS B 1 141 ? -17.111 7.923 193.707 1.00 122.05 160 LYS B N 1
ATOM 2755 C CA . LYS B 1 141 ? -18.532 7.861 193.303 1.00 131.64 160 LYS B CA 1
ATOM 2756 C C . LYS B 1 141 ? -18.881 8.972 192.293 1.00 130.96 160 LYS B C 1
ATOM 2757 O O . LYS B 1 141 ? -19.555 8.700 191.297 1.00 131.42 160 LYS B O 1
ATOM 2763 N N . LYS B 1 142 ? -18.435 10.203 192.573 1.00 127.21 161 LYS B N 1
ATOM 2764 C CA . LYS B 1 142 ? -18.641 11.371 191.684 1.00 132.63 161 LYS B CA 1
ATOM 2765 C C . LYS B 1 142 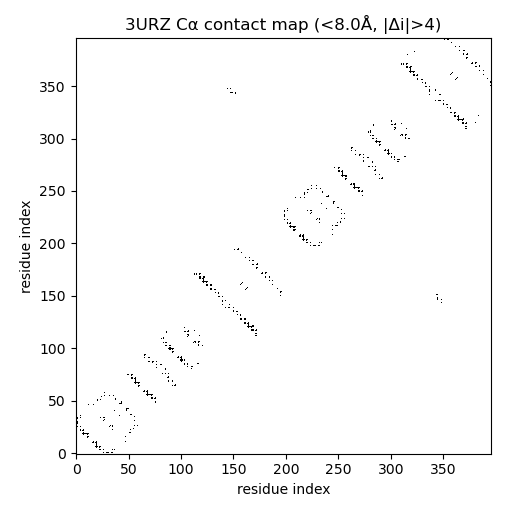? -17.963 11.177 190.316 1.00 132.36 161 LYS B C 1
ATOM 2766 O O . LYS B 1 142 ? -18.513 11.579 189.287 1.00 133.14 161 LYS B O 1
ATOM 2772 N N . LEU B 1 143 ? -16.772 10.575 190.333 1.00 128.87 162 LEU B N 1
ATOM 2773 C CA . LEU B 1 143 ? -15.980 10.277 189.126 1.00 128.46 162 LEU B CA 1
ATOM 2774 C C . LEU B 1 143 ? -16.683 9.241 188.220 1.00 128.08 162 LEU B C 1
ATOM 2775 O O . LEU B 1 143 ? -16.657 9.370 186.988 1.00 129.84 162 LEU B O 1
ATOM 2780 N N . GLU B 1 144 ? -17.311 8.235 188.838 1.00 123.31 163 GLU B N 1
ATOM 2781 C CA . GLU B 1 144 ? -18.059 7.182 188.117 1.00 132.06 163 GLU B CA 1
ATOM 2782 C C . GLU B 1 144 ? -19.389 7.674 187.538 1.00 133.02 163 GLU B C 1
ATOM 2783 O O . GLU B 1 144 ? -19.761 7.265 186.429 1.00 127.57 163 GLU B O 1
ATOM 2789 N N . THR B 1 145 ? -20.101 8.521 188.293 1.00 129.24 164 THR B N 1
ATOM 2790 C CA . THR B 1 145 ? -21.393 9.091 187.862 1.00 135.23 164 THR B CA 1
ATOM 2791 C C . THR B 1 145 ? -21.243 10.014 186.639 1.00 143.15 164 THR B C 1
ATOM 2792 O O . THR B 1 145 ? -22.087 9.972 185.734 1.00 152.96 164 THR B O 1
ATOM 2796 N N . ASP B 1 146 ? -20.186 10.837 186.625 1.00 140.74 165 ASP B N 1
ATOM 2797 C CA . ASP B 1 146 ? -19.891 11.740 185.489 1.00 144.30 165 ASP B CA 1
ATOM 2798 C C . ASP B 1 146 ? -19.589 10.952 184.212 1.00 144.50 165 ASP B C 1
ATOM 2799 O O . ASP B 1 146 ? -20.007 11.366 183.125 1.00 153.85 165 ASP B O 1
ATOM 2804 N N . TYR B 1 147 ? -18.869 9.833 184.352 1.00 138.29 166 TYR B N 1
ATOM 2805 C CA . TYR B 1 147 ? -18.588 8.931 183.226 1.00 140.32 166 TYR B CA 1
ATOM 2806 C C . TYR B 1 147 ? -19.900 8.232 182.798 1.00 143.95 166 TYR B C 1
ATOM 2807 O O . TYR B 1 147 ? -20.087 7.960 181.617 1.00 144.12 166 TYR B O 1
ATOM 2816 N N . LYS B 1 148 ? -20.780 7.941 183.766 1.00 145.17 167 LYS B N 1
ATOM 2817 C CA . LYS B 1 148 ? -22.104 7.340 183.512 1.00 148.66 167 LYS B CA 1
ATOM 2818 C C . LYS B 1 148 ? -23.037 8.245 182.673 1.00 155.24 167 LYS B C 1
ATOM 2819 O O . LYS B 1 148 ? -23.931 7.731 181.999 1.00 156.58 167 LYS B O 1
ATOM 2821 N N . LYS B 1 149 ? -22.836 9.572 182.732 1.00 158.64 168 LYS B N 1
ATOM 2822 C CA . LYS B 1 149 ? -23.609 10.544 181.934 1.00 164.65 168 LYS B CA 1
ATOM 2823 C C . LYS B 1 149 ? -23.168 10.402 180.470 1.00 172.98 168 LYS B C 1
ATOM 2824 O O . LYS B 1 149 ? -22.006 10.659 180.141 1.00 174.10 168 LYS B O 1
ATOM 2826 N N . LEU B 1 150 ? -24.105 10.014 179.603 1.00 179.15 169 LEU B N 1
ATOM 2827 C CA . LEU B 1 150 ? -23.808 9.720 178.193 1.00 188.70 169 LEU B CA 1
ATOM 2828 C C . LEU B 1 150 ? -23.616 10.875 177.191 1.00 198.02 169 LEU B C 1
ATOM 2829 O O . LEU B 1 150 ? -24.370 11.850 177.167 1.00 203.88 169 LEU B O 1
ATOM 2834 N N . SER B 1 151 ? -22.576 10.700 176.376 1.00 199.99 170 SER B N 1
ATOM 2835 C CA . SER B 1 151 ? -22.224 11.530 175.213 1.00 198.19 170 SER B CA 1
ATOM 2836 C C . SER B 1 151 ? -22.058 10.544 174.031 1.00 204.49 170 SER B C 1
ATOM 2837 O O . SER B 1 151 ? -22.678 10.720 172.978 1.00 206.09 170 SER B O 1
ATOM 2840 N N . SER B 1 152 ? -21.209 9.525 174.235 1.00 199.24 171 SER B N 1
ATOM 2841 C CA . SER B 1 152 ? -20.939 8.419 173.295 1.00 205.07 171 SER B CA 1
ATOM 2842 C C . SER B 1 152 ? -20.802 7.033 173.993 1.00 200.23 171 SER B C 1
ATOM 2843 O O . SER B 1 152 ? -21.587 6.135 173.670 1.00 202.90 171 SER B O 1
ATOM 2846 N N . PRO B 1 153 ? -19.805 6.826 174.903 1.00 199.27 172 PRO B N 1
ATOM 2847 C CA . PRO B 1 153 ? -18.712 7.668 175.403 1.00 192.64 172 PRO B CA 1
ATOM 2848 C C . PRO B 1 153 ? -17.39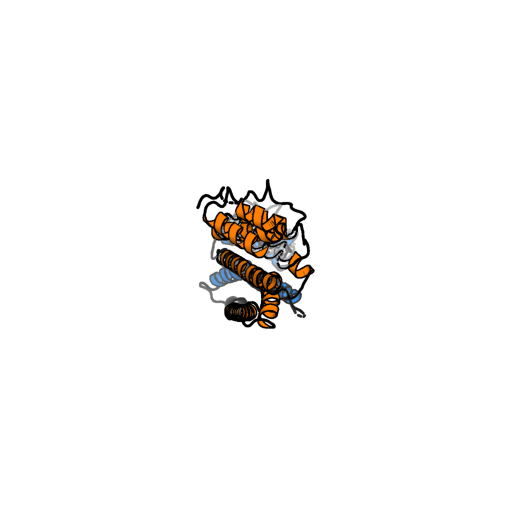6 7.431 174.660 1.00 191.99 172 PRO B C 1
ATOM 2849 O O . PRO B 1 153 ? -17.081 6.292 174.297 1.00 191.17 172 PRO B O 1
ATOM 2853 N N . THR B 1 154 ? -16.641 8.509 174.457 1.00 189.67 173 THR B N 1
ATOM 2854 C CA . THR B 1 154 ? -15.356 8.454 173.764 1.00 187.63 173 THR B CA 1
ATOM 2855 C C . THR B 1 154 ? -14.327 7.823 174.698 1.00 184.02 173 THR B C 1
ATOM 2856 O O . THR B 1 154 ? -14.280 8.166 175.880 1.00 180.26 173 THR B O 1
ATOM 2860 N N . LYS B 1 155 ? -13.511 6.907 174.169 1.00 180.92 174 LYS B N 1
ATOM 2861 C CA . LYS B 1 155 ? -12.455 6.230 174.976 1.00 180.24 174 LYS B CA 1
ATOM 2862 C C . LYS B 1 155 ? -11.282 7.135 175.436 1.00 180.02 174 LYS B C 1
ATOM 2863 O O . LYS B 1 155 ? -10.458 6.711 176.254 1.00 166.86 174 LYS B O 1
ATOM 2877 N N . GLN B 1 157 ? -12.076 9.912 176.950 1.00 177.88 176 GLN B N 1
ATOM 2878 C CA . GLN B 1 157 ? -12.696 10.246 178.250 1.00 170.74 176 GLN B CA 1
ATOM 2879 C C . GLN B 1 157 ? -12.535 9.080 179.251 1.00 166.70 176 GLN B C 1
ATOM 2880 O O . GLN B 1 157 ? -12.459 9.317 180.463 1.00 155.95 176 GLN B O 1
ATOM 2886 N N . TYR B 1 158 ? -12.523 7.838 178.742 1.00 166.22 177 TYR B N 1
ATOM 2887 C CA . TYR B 1 158 ? -12.309 6.622 179.560 1.00 160.98 177 TYR B CA 1
ATOM 2888 C C . TYR B 1 158 ? -10.890 6.596 180.176 1.00 159.16 177 TYR B C 1
ATOM 2889 O O . TYR B 1 158 ? -10.710 6.094 181.293 1.00 151.26 177 TYR B O 1
ATOM 2898 N N . ALA B 1 159 ? -9.900 7.120 179.443 1.00 161.75 178 ALA B N 1
ATOM 2899 C CA . ALA B 1 159 ? -8.515 7.238 179.939 1.00 155.89 178 ALA B CA 1
ATOM 2900 C C . ALA B 1 159 ? -8.461 8.265 181.078 1.00 152.67 178 ALA B C 1
ATOM 2901 O O . ALA B 1 159 ? -7.764 8.049 182.073 1.00 148.07 178 ALA B O 1
ATOM 2903 N N . ARG B 1 160 ? -9.198 9.371 180.920 1.00 152.26 179 ARG B N 1
ATOM 2904 C CA . ARG B 1 160 ? -9.307 10.420 181.953 1.00 149.90 179 ARG B CA 1
ATOM 2905 C C . ARG B 1 160 ? -10.064 9.887 183.191 1.00 146.42 179 ARG B C 1
ATOM 2906 O O . ARG B 1 160 ? -9.815 10.351 184.314 1.00 140.65 179 ARG B O 1
ATOM 2914 N N . TYR B 1 161 ? -10.991 8.942 182.973 1.00 142.86 180 TYR B N 1
ATOM 2915 C CA . TYR B 1 161 ? -11.732 8.272 184.058 1.00 139.48 180 TYR B CA 1
ATOM 2916 C C . TYR B 1 161 ? -10.769 7.376 184.855 1.00 135.64 180 TYR B C 1
ATOM 2917 O O . TYR B 1 161 ? -10.681 7.522 186.076 1.00 124.58 180 TYR B O 1
ATOM 2926 N N . ARG B 1 162 ? -10.052 6.478 184.165 1.00 137.77 181 ARG B N 1
ATOM 2927 C CA . ARG B 1 162 ? -9.060 5.589 184.825 1.00 136.41 181 ARG B CA 1
ATOM 2928 C C . ARG B 1 162 ? -7.872 6.344 185.446 1.00 131.66 181 ARG B C 1
ATOM 2929 O O . ARG B 1 162 ? -7.398 5.958 186.527 1.00 127.74 181 ARG B O 1
ATOM 2937 N N . ASP B 1 163 ? -7.409 7.402 184.769 1.00 127.45 182 ASP B N 1
ATOM 2938 C CA . ASP B 1 163 ? -6.328 8.261 185.290 1.00 124.93 182 ASP B CA 1
ATOM 2939 C C . ASP B 1 163 ? -6.772 9.011 186.565 1.00 119.49 182 ASP B C 1
ATOM 2940 O O . ASP B 1 163 ? -5.947 9.265 187.439 1.00 113.58 182 ASP B O 1
ATOM 2942 N N . GLY B 1 164 ? -8.061 9.370 186.642 1.00 119.22 183 GLY B N 1
ATOM 2943 C CA . GLY B 1 164 ? -8.653 10.043 187.803 1.00 114.10 183 GLY B CA 1
ATOM 2944 C C . GLY B 1 164 ? -8.686 9.141 189.031 1.00 112.79 183 GLY B C 1
ATOM 2945 O O . GLY B 1 164 ? -8.420 9.606 190.139 1.00 104.18 183 GLY B O 1
ATOM 2946 N N . LEU B 1 165 ? -9.025 7.862 188.825 1.00 115.71 184 LEU B N 1
ATOM 2947 C CA . LEU B 1 165 ? -9.046 6.843 189.894 1.00 114.27 184 LEU B CA 1
ATOM 2948 C C . LEU B 1 165 ? -7.634 6.566 190.439 1.00 111.14 184 LEU B C 1
ATOM 2949 O O . LEU B 1 165 ? -7.464 6.366 191.651 1.00 104.51 184 LEU B O 1
ATOM 2954 N N . SER B 1 166 ? -6.644 6.556 189.537 1.00 112.68 185 SER B N 1
ATOM 2955 C CA . SER B 1 166 ? -5.231 6.323 189.872 1.00 116.78 185 SER B CA 1
ATOM 2956 C C . SER B 1 166 ? -4.673 7.485 190.702 1.00 116.68 185 SER B C 1
ATOM 2957 O O . SER B 1 166 ? -4.103 7.251 191.775 1.00 107.17 185 SER B O 1
ATOM 2960 N N . LYS B 1 167 ? -4.848 8.720 190.212 1.00 118.36 186 LYS B N 1
ATOM 2961 C CA . LYS B 1 167 ? -4.410 9.933 190.945 1.00 116.64 186 LYS B CA 1
ATOM 2962 C C . LYS B 1 167 ? -5.113 10.059 192.292 1.00 112.56 186 LYS B C 1
ATOM 2963 O O . LYS B 1 167 ? -4.486 10.452 193.276 1.00 112.10 186 LYS B O 1
ATOM 2969 N N . LEU B 1 168 ? -6.407 9.731 192.322 1.00 107.59 187 LEU B N 1
ATOM 2970 C CA . LEU B 1 168 ? -7.196 9.759 193.560 1.00 102.89 187 LEU B CA 1
ATOM 2971 C C . LEU B 1 168 ? -6.714 8.690 194.567 1.00 97.53 187 LEU B C 1
ATOM 2972 O O . LEU B 1 168 ? -6.810 8.919 195.767 1.00 97.14 187 LEU B O 1
ATOM 2977 N N . PHE B 1 169 ? -6.181 7.560 194.074 1.00 98.30 188 PHE B N 1
ATOM 2978 C CA . PHE B 1 169 ? -5.660 6.484 194.924 1.00 95.57 188 PHE B CA 1
ATOM 2979 C C . PHE B 1 169 ? -4.346 6.874 195.606 1.00 100.50 188 PHE B C 1
ATOM 2980 O O . PHE B 1 169 ? -4.199 6.669 196.817 1.00 90.23 188 PHE B O 1
ATOM 2988 N N . THR B 1 170 ? -3.390 7.390 194.831 1.00 104.02 189 THR B N 1
ATOM 2989 C CA . THR B 1 170 ? -2.094 7.830 195.385 1.00 106.59 189 THR B CA 1
ATOM 2990 C C . THR B 1 170 ? -2.205 9.130 196.217 1.00 106.07 189 THR B C 1
ATOM 2991 O O . THR B 1 170 ? -1.333 9.392 197.044 1.00 110.85 189 THR B O 1
ATOM 2995 N N . THR B 1 171 ? -3.266 9.920 195.998 1.00 105.72 190 THR B N 1
ATOM 2996 C CA . THR B 1 171 ? -3.522 11.174 196.731 1.00 100.82 190 THR B CA 1
ATOM 2997 C C . THR B 1 171 ? -4.256 10.936 198.054 1.00 101.40 190 THR B C 1
ATOM 2998 O O . THR B 1 171 ? -3.853 11.499 199.085 1.00 103.60 190 THR B O 1
ATOM 3002 N N . ARG B 1 172 ? -5.317 10.117 198.026 1.00 94.32 191 ARG B N 1
ATOM 3003 C CA . ARG B 1 172 ? -6.137 9.854 199.223 1.00 89.79 191 ARG B CA 1
ATOM 3004 C C . ARG B 1 172 ? -6.141 8.440 199.784 1.00 84.17 191 ARG B C 1
ATOM 3005 O O . ARG B 1 172 ? -5.974 8.282 200.997 1.00 77.56 191 ARG B O 1
ATOM 3013 N N . TYR B 1 173 ? -6.341 7.416 198.952 1.00 81.28 192 TYR B N 1
ATOM 3014 C CA . TYR B 1 173 ? -6.345 6.030 199.471 1.00 81.88 192 TYR B CA 1
ATOM 3015 C C . TYR B 1 173 ? -4.991 5.622 200.099 1.00 83.34 192 TYR B C 1
ATOM 3016 O O . TYR B 1 173 ? -4.990 4.948 201.140 1.00 78.15 192 TYR B O 1
ATOM 3025 N N . GLU B 1 174 ? -3.874 6.067 199.500 1.00 80.85 193 GLU B N 1
ATOM 3026 C CA . GLU B 1 174 ? -2.512 5.800 200.025 1.00 82.04 193 GLU B CA 1
ATOM 3027 C C . GLU B 1 174 ? -2.274 6.463 201.402 1.00 82.53 193 GLU B C 1
ATOM 3028 O O . GLU B 1 174 ? -1.722 5.825 202.311 1.00 77.88 193 GLU B O 1
ATOM 3030 N N . LYS B 1 175 ? -2.684 7.731 201.544 1.00 81.99 194 LYS B N 1
ATOM 3031 C CA . LYS B 1 175 ? -2.580 8.461 202.818 1.00 80.58 194 LYS B CA 1
ATOM 3032 C C . LYS B 1 175 ? -3.441 7.779 203.888 1.00 79.17 194 LYS B C 1
ATOM 3033 O O . LYS B 1 175 ? -3.037 7.710 205.056 1.00 75.33 194 LYS B O 1
ATOM 3039 N N . ALA B 1 176 ? -4.611 7.271 203.477 1.00 74.85 195 ALA B N 1
ATOM 3040 C CA . ALA B 1 176 ? -5.496 6.530 204.373 1.00 73.18 195 ALA B CA 1
ATOM 3041 C C . ALA B 1 176 ? -4.840 5.209 204.817 1.00 73.86 195 ALA B C 1
ATOM 3042 O O . ALA B 1 176 ? -4.902 4.868 205.990 1.00 68.10 195 ALA B O 1
ATOM 3044 N N . ARG B 1 177 ? -4.176 4.505 203.897 1.00 76.14 196 ARG B N 1
ATOM 3045 C CA . ARG B 1 177 ? -3.491 3.237 204.236 1.00 81.31 196 ARG B CA 1
ATOM 3046 C C . ARG B 1 177 ? -2.312 3.460 205.213 1.00 77.02 196 ARG B C 1
ATOM 3047 O O . ARG B 1 177 ? -2.136 2.670 206.137 1.00 72.38 196 ARG B O 1
ATOM 3055 N N . ASN B 1 178 ? -1.511 4.507 204.967 1.00 77.79 197 ASN B N 1
ATOM 3056 C CA . ASN B 1 178 ? -0.333 4.861 205.786 1.00 78.92 197 ASN B CA 1
ATOM 3057 C C . ASN B 1 178 ? -0.706 5.040 207.254 1.00 75.52 197 ASN B C 1
ATOM 3058 O O . ASN B 1 178 ? -0.042 4.495 208.134 1.00 70.73 197 ASN B O 1
ATOM 3063 N N . SER B 1 179 ? -1.758 5.818 207.492 1.00 69.57 198 SER B N 1
ATOM 3064 C CA . SER B 1 179 ? -2.272 6.029 208.826 1.00 67.17 198 SER B CA 1
ATOM 3065 C C . SER B 1 179 ? -2.816 4.734 209.434 1.00 67.74 198 SER B C 1
ATOM 3066 O O . SER B 1 179 ? -2.449 4.398 210.554 1.00 65.63 198 SER B O 1
ATOM 3069 N N . LEU B 1 180 ? -3.634 3.987 208.687 1.00 67.80 199 LEU B N 1
ATOM 3070 C CA . LEU B 1 180 ? -4.227 2.736 209.220 1.00 69.50 199 LEU B CA 1
ATOM 3071 C C . LEU B 1 180 ? -3.203 1.625 209.505 1.00 71.11 199 LEU B C 1
ATOM 3072 O O . LEU B 1 180 ? -3.442 0.799 210.382 1.00 72.80 199 LEU B O 1
ATOM 3077 N N . GLN B 1 181 ? -2.080 1.610 208.781 1.00 71.17 200 GLN B N 1
ATOM 3078 C CA . GLN B 1 181 ? -1.004 0.635 209.040 1.00 75.18 200 GLN B CA 1
ATOM 3079 C C . GLN B 1 181 ? -0.300 0.927 210.362 1.00 75.42 200 GLN B C 1
ATOM 3080 O O . GLN B 1 181 ? 0.009 -0.011 211.093 1.00 75.94 200 GLN B O 1
ATOM 3086 N N . LYS B 1 182 ? -0.043 2.213 210.645 1.00 68.58 201 LYS B N 1
ATOM 3087 C CA . LYS B 1 182 ? 0.574 2.630 211.908 1.00 69.65 201 LYS B CA 1
ATOM 3088 C C . LYS B 1 182 ? -0.308 2.290 213.112 1.00 68.54 201 LYS B C 1
ATOM 3089 O O . LYS B 1 182 ? 0.218 2.023 214.187 1.00 75.36 201 LYS B O 1
ATOM 3095 N N . VAL B 1 183 ? -1.632 2.313 212.919 1.00 63.20 202 VAL B N 1
ATOM 3096 C CA . VAL B 1 183 ? -2.613 1.964 213.952 1.00 63.61 202 VAL B CA 1
ATOM 3097 C C . VAL B 1 183 ? -2.512 0.466 214.300 1.00 67.33 202 VAL B C 1
ATOM 3098 O O . VAL B 1 183 ? -2.291 0.123 215.450 1.00 70.49 202 VAL B O 1
ATOM 3102 N N . ILE B 1 184 ? -2.662 -0.386 213.291 1.00 68.20 203 ILE B N 1
ATOM 3103 C CA . ILE B 1 184 ? -2.596 -1.863 213.401 1.00 76.67 203 ILE B CA 1
ATOM 3104 C C . ILE B 1 184 ? -1.254 -2.396 213.939 1.00 80.99 203 ILE B C 1
ATOM 3105 O O . ILE B 1 184 ? -1.228 -3.436 214.601 1.00 82.93 203 ILE B O 1
ATOM 3110 N N . LEU B 1 185 ? -0.162 -1.685 213.647 1.00 81.59 204 LEU B N 1
ATOM 3111 C CA . LEU B 1 185 ? 1.194 -2.052 214.094 1.00 88.98 204 LEU B CA 1
ATOM 3112 C C . LEU B 1 185 ? 1.339 -2.047 215.627 1.00 92.97 204 LEU B C 1
ATOM 3113 O O . LEU B 1 185 ? 2.062 -2.871 216.178 1.00 96.90 204 LEU B O 1
ATOM 3118 N N . ARG B 1 186 ? 0.631 -1.107 216.264 1.00 94.80 205 ARG B N 1
ATOM 3119 C CA A ARG B 1 186 ? 0.631 -0.906 217.723 0.50 97.64 205 ARG B CA 1
ATOM 3120 C CA B ARG B 1 186 ? 0.632 -0.888 217.713 0.50 93.84 205 ARG B CA 1
ATOM 3121 C C . ARG B 1 186 ? -0.679 -1.262 218.427 1.00 93.61 205 ARG B C 1
ATOM 3122 O O . ARG B 1 186 ? -0.667 -1.554 219.621 1.00 101.75 205 ARG B O 1
ATOM 3137 N N . PHE B 1 187 ? -1.797 -1.247 217.698 1.00 90.08 206 PHE B N 1
ATOM 3138 C CA . PHE B 1 187 ? -3.132 -1.466 218.262 1.00 84.01 206 PHE B CA 1
ATOM 3139 C C . PHE B 1 187 ? -4.065 -2.313 217.379 1.00 84.30 206 PHE B C 1
ATOM 3140 O O . PHE B 1 187 ? -4.542 -1.803 216.359 1.00 84.25 206 PHE B O 1
ATOM 3148 N N . PRO B 1 188 ? -4.347 -3.593 217.764 1.00 88.58 207 PRO B N 1
ATOM 3149 C CA . PRO B 1 188 ? -5.242 -4.420 216.930 1.00 88.74 207 PRO B CA 1
ATOM 3150 C C . PRO B 1 188 ? -6.682 -3.870 216.910 1.00 93.53 207 PRO B C 1
ATOM 3151 O O . PRO B 1 188 ? -7.338 -3.811 217.953 1.00 103.56 207 PRO B O 1
ATOM 3155 N N . SER B 1 189 ? -7.121 -3.444 215.723 1.00 94.26 208 SER B N 1
ATOM 3156 C CA . SER B 1 189 ? -8.436 -2.840 215.481 1.00 89.82 208 SER B CA 1
ATOM 3157 C C . SER B 1 189 ? -9.106 -3.529 214.291 1.00 91.80 208 SER B C 1
ATOM 3158 O O . SER B 1 189 ? -8.541 -3.533 213.194 1.00 89.23 208 SER B O 1
ATOM 3161 N N . THR B 1 190 ? -10.289 -4.112 214.518 1.00 96.29 209 THR B N 1
ATOM 3162 C CA . THR B 1 190 ? -11.060 -4.824 213.474 1.00 99.33 209 THR B CA 1
ATOM 3163 C C . THR B 1 190 ? -11.529 -3.847 212.386 1.00 99.79 209 THR B C 1
ATOM 3164 O O . THR B 1 190 ? -11.453 -4.160 211.187 1.00 95.66 209 THR B O 1
ATOM 3168 N N . GLU B 1 191 ? -12.007 -2.680 212.832 1.00 96.80 210 GLU B N 1
ATOM 3169 C CA . GLU B 1 191 ? -12.453 -1.578 211.965 1.00 101.19 210 GLU B CA 1
ATOM 3170 C C . GLU B 1 191 ? -11.297 -1.081 211.069 1.00 103.27 210 GLU B C 1
ATOM 3171 O O . GLU B 1 191 ? -11.524 -0.751 209.902 1.00 105.07 210 GLU B O 1
ATOM 3177 N N . ALA B 1 192 ? -10.076 -1.038 211.620 1.00 98.68 211 ALA B N 1
ATOM 3178 C CA . ALA B 1 192 ? -8.874 -0.636 210.874 1.00 90.82 211 ALA B CA 1
ATOM 3179 C C . ALA B 1 192 ? -8.523 -1.680 209.811 1.00 89.00 211 ALA B C 1
ATOM 3180 O O . ALA B 1 192 ? -8.288 -1.310 208.664 1.00 99.53 211 ALA B O 1
ATOM 3182 N N . GLN B 1 193 ? -8.471 -2.964 210.191 1.00 91.96 212 GLN B N 1
ATOM 3183 C CA . GLN B 1 193 ? -8.203 -4.068 209.223 1.00 101.89 212 GLN B CA 1
ATOM 3184 C C . GLN B 1 193 ? -9.300 -4.210 208.159 1.00 100.17 212 GLN B C 1
ATOM 3185 O O . GLN B 1 193 ? -9.003 -4.608 207.037 1.00 103.84 212 GLN B O 1
ATOM 3191 N N . LYS B 1 194 ? -10.549 -3.912 208.533 1.00 103.18 213 LYS B N 1
ATOM 3192 C CA . LYS B 1 194 ? -11.700 -3.940 207.617 1.00 108.41 213 LYS B CA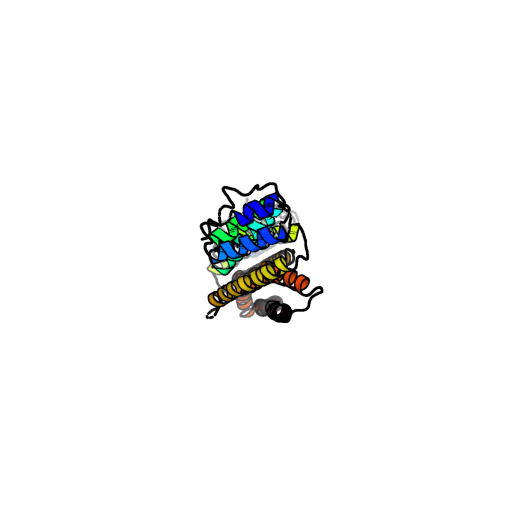 1
ATOM 3193 C C . LYS B 1 194 ? -11.513 -2.909 206.496 1.00 103.32 213 LYS B C 1
ATOM 3194 O O . LYS B 1 194 ? -11.831 -3.194 205.341 1.00 107.52 213 LYS B O 1
ATOM 3200 N N . THR B 1 195 ? -11.011 -1.723 206.849 1.00 92.65 214 THR B N 1
ATOM 3201 C CA . THR B 1 195 ? -10.753 -0.653 205.881 1.00 88.42 214 THR B CA 1
ATOM 3202 C C . THR B 1 195 ? -9.520 -0.969 205.021 1.00 94.42 214 THR B C 1
ATOM 3203 O O . THR B 1 195 ? -9.557 -0.716 203.812 1.00 97.85 214 THR B O 1
ATOM 3207 N N . LEU B 1 196 ? -8.455 -1.521 205.623 1.00 90.48 215 LEU B N 1
ATOM 3208 C CA . LEU B 1 196 ? -7.220 -1.882 204.875 1.00 95.64 215 LEU B CA 1
ATOM 3209 C C . LEU B 1 196 ? -7.431 -2.864 203.714 1.00 100.84 215 LEU B C 1
ATOM 3210 O O . LEU B 1 196 ? -6.793 -2.706 202.661 1.00 97.24 215 LEU B O 1
ATOM 3215 N N . ASP B 1 197 ? -8.295 -3.867 203.915 1.00 105.76 216 ASP B N 1
ATOM 3216 C CA . ASP B 1 197 ? -8.601 -4.869 202.861 1.00 111.90 216 ASP B CA 1
ATOM 3217 C C . ASP B 1 197 ? -9.454 -4.275 201.715 1.00 110.76 216 ASP B C 1
ATOM 3218 O O . ASP B 1 197 ? -9.283 -4.672 200.560 1.00 112.51 216 ASP B O 1
ATOM 3223 N N . LYS B 1 198 ? -10.369 -3.351 202.043 1.00 108.29 217 LYS B N 1
ATOM 3224 C CA . LYS B 1 198 ? -11.177 -2.637 201.031 1.00 103.76 217 LYS B CA 1
ATOM 3225 C C . LYS B 1 198 ? -10.281 -1.739 200.163 1.00 104.09 217 LYS B C 1
ATOM 3226 O O . LYS B 1 198 ? -10.527 -1.606 198.957 1.00 102.57 217 LYS B O 1
ATOM 3232 N N . ILE B 1 199 ? -9.262 -1.121 200.775 1.00 96.69 218 ILE B N 1
ATOM 3233 C CA . ILE B 1 199 ? -8.279 -0.309 200.033 1.00 95.20 218 ILE B CA 1
ATOM 3234 C C . ILE B 1 199 ? -7.463 -1.242 199.122 1.00 96.90 218 ILE B C 1
ATOM 3235 O O . ILE B 1 199 ? -7.153 -0.856 197.997 1.00 93.89 218 ILE B O 1
ATOM 3240 N N . LEU B 1 200 ? -7.127 -2.446 199.613 1.00 97.90 219 LEU B N 1
ATOM 3241 C CA . LEU B 1 200 ? -6.399 -3.459 198.819 1.00 106.17 219 LEU B CA 1
ATOM 3242 C C . LEU B 1 200 ? -7.241 -3.925 197.613 1.00 109.00 219 LEU B C 1
ATOM 3243 O O . LEU B 1 200 ? -6.684 -4.208 196.554 1.00 113.52 219 LEU B O 1
ATOM 3248 N N . ARG B 1 201 ? -8.565 -4.000 197.796 1.00 110.77 220 ARG B N 1
ATOM 3249 C CA . ARG B 1 201 ? -9.521 -4.362 196.734 1.00 121.47 220 ARG B CA 1
ATOM 3250 C C . ARG B 1 201 ? -9.548 -3.237 195.687 1.00 118.28 220 ARG B C 1
ATOM 3251 O O . ARG B 1 201 ? -9.425 -3.503 194.490 1.00 122.66 220 ARG B O 1
ATOM 3259 N N . ILE B 1 202 ? -9.709 -1.995 196.158 1.00 109.50 221 ILE B N 1
ATOM 3260 C CA . ILE B 1 202 ? -9.720 -0.788 195.304 1.00 110.87 221 ILE B CA 1
ATOM 3261 C C . ILE B 1 202 ? -8.371 -0.613 194.567 1.00 115.31 221 ILE B C 1
ATOM 3262 O O . ILE B 1 202 ? -8.365 -0.179 193.408 1.00 117.17 221 ILE B O 1
ATOM 3267 N N . GLU B 1 203 ? -7.256 -0.968 195.225 1.00 109.24 222 GLU B N 1
ATOM 3268 C CA . GLU B 1 203 ? -5.902 -0.917 194.616 1.00 114.41 222 GLU B CA 1
ATOM 3269 C C . GLU B 1 203 ? -5.818 -1.847 193.388 1.00 121.07 222 GLU B C 1
ATOM 3270 O O . GLU B 1 203 ? -5.254 -1.473 192.355 1.00 123.01 222 GLU B O 1
ATOM 3276 N N . LYS B 1 204 ? -6.374 -3.052 193.535 1.00 125.66 223 LYS B N 1
ATOM 3277 C CA . LYS B 1 204 ? -6.394 -4.085 192.483 1.00 134.79 223 LYS B CA 1
ATOM 3278 C C . LYS B 1 204 ? -7.247 -3.670 191.272 1.00 138.43 223 LYS B C 1
ATOM 3279 O O . LYS B 1 204 ? -6.829 -3.871 190.126 1.00 136.59 223 LYS B O 1
ATOM 3285 N N . GLU B 1 205 ? -8.420 -3.087 191.532 1.00 138.55 224 GLU B N 1
ATOM 3286 C CA . GLU B 1 205 ? -9.340 -2.641 190.469 1.00 140.92 224 GLU B CA 1
ATOM 3287 C C . GLU B 1 205 ? -8.816 -1.454 189.650 1.00 140.13 224 GLU B C 1
ATOM 3288 O O . GLU B 1 205 ? -8.930 -1.451 188.424 1.00 148.45 224 GLU B O 1
ATOM 3294 N N . VAL B 1 206 ? -8.240 -0.465 190.330 1.00 135.28 225 VAL B N 1
ATOM 3295 C CA . VAL B 1 206 ? -7.682 0.732 189.671 1.00 134.80 225 VAL B CA 1
ATOM 3296 C C . VAL B 1 206 ? -6.367 0.444 188.898 1.00 137.98 225 VAL B C 1
ATOM 3297 O O . VAL B 1 206 ? -6.027 1.203 187.986 1.00 134.31 225 VAL B O 1
ATOM 3301 N N . ASN B 1 207 ? -5.670 -0.652 189.243 1.00 136.33 226 ASN B N 1
ATOM 3302 C CA . ASN B 1 207 ? -4.377 -1.070 188.645 1.00 137.16 226 ASN B CA 1
ATOM 3303 C C . ASN B 1 207 ? -3.244 -0.124 189.046 1.00 129.79 226 ASN B C 1
ATOM 3304 O O . ASN B 1 207 ? -3.270 0.477 190.118 1.00 116.49 226 ASN B O 1
#

Solvent-accessible surface area: 24392 Å² total

Secondary structure (DSSP, 8-state):
-----HHHHHHHHTT-HHHHHHHHHHHHHH-HHHH--HHHHS-TTSHHHHHHHHHHHHHHHHTT-HHHHHHHHHHHHHH-TT----HHHH--TTTT-HHHHH--HHHHHH-TT-HHHHHHHHHHHHHHHHHHHHHHHHHH------HHHHHHHHHHHIIIIIHHHHHHHHHHTTTS--HHHHHHHHHHHHHHHHH-/--S---HHHHHHHHTT-HHHHHHHHHHHHHH-HHHH--HHHHS-TTSSHHHHHHHHHHHHHHHHT-HHHHHHHHHHHHHHSTT----HHHH--TTTT-HHHHH--HHHHHH-TT-HHHHHHHHHHHHHHHHHHHHHHHHHHHS-S-----HHHHHHHHHHHIIIIIHHHHHHHHHHHHHS--HHHHHHHHHHHHHHHHH-